Protein AF-A0AAV2HRZ1-F1 (afdb_monomer)

Sequence (372 aa):
FLDRRLPNNYCRATADSDQAWCYTTSSKYRWQICSLGSCECPRGRFGIYCNKDCHCKETDEHCNEATGKCTTGCAKGWSGKDCQAVIPCEPNFYGWECEKKCQCENSSHCQRFLGPTSKCVCKKGISDQYPCGLWNNSAILYLGNNRVSPGQASVFTCTVQSTPPPKDNEIQLLGPQGKNITSISSRILVSSASTRTKLFYVNSVHENEQYTCFAMTAASTESLTAVADVFSFPEFPNEIFISNVNNEHITISWKTKKLHDQNQKFQVMMYNVTRNSTNTDASDGFVLGEVENPDTETFTYKINGLTNMNDHFFTLVTSNDNGKVECKNTRTAFVTADVKIIVLSLQNIVIITICPTLLVLIILGFIIYRKL

InterPro domains:
  IPR000001 Kringle 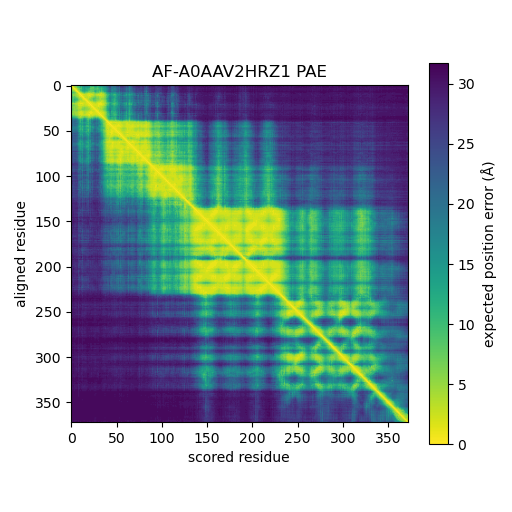[PS50070] (1-39)
  IPR003961 Fibronectin type III [cd00063] (234-324)
  IPR013783 Immunoglobulin-like fold [G3DSA:2.60.40.10] (233-336)
  IPR013806 Kringle-like fold [SSF57440] (5-39)
  IPR036116 Fibronectin type III superfamily [SSF49265] (233-340)
  IPR036179 Immunoglobulin-like domain superfamily [SSF48726] (140-236)

Organism: Lymnaea stagnalis (NCBI:txid6523)

Foldseek 3Di:
DVCQPPPDFDWDDDPPDQFTKTAYVDPVDRIDGDPDDDPQAQAQFAGDVRPHGAFQCDRRDRADRSQSADPRAGHQQFDDRNRPHGDDADQQFADRNSPDGQQAPGSVQQDRYPGGHLPGQGDPQWASPPPTHHKDDKDWPDWAWDEEAAFAKIKIKIKIFIVVAADPVQKDKDWDPPWDKDWDDKDQDPVHNRMIMTIIITHGAHFQIKMKIWGRGPRDIDIDIDTYRYDDDDDAQPDKDWDDDDQWKIKIKGFDDQPPDPPDPDDFAWKFKAKAKPDPDPPRGDRQDIDGDDRDRMDMDMDGGHHLPIKMKIWIFTDDPVGDTDPVHIDIFIAHSPPDGDPDPCVDDPPPDDPDDDDDDPPPPVVVVVPD

Radius of gyration: 44.24 Å; Cα contacts (8 Å, |Δi|>4): 740; chains: 1; bounding box: 92×55×128 Å

Mean predicted aligned error: 19.33 Å

Nearest PDB structures (foldseek):
  8bxr-assembly1_A  TM=5.604E-01  e=7.987E-07  Homo sapiens
  2e9w-assembly1_A  TM=3.970E-01  e=7.785E-04  Homo sapiens
  8afp-assembly1_A  TM=3.593E-01  e=2.325E-04  Homo sapiens
  6y0k-assembly1_AAA-2  TM=6.461E-01  e=1.340E-01  Thermus thermophilus HB8
  1uen-assembly1_A  TM=5.514E-01  e=8.353E-02  Homo sapiens

Secondary structure (DSSP, 8-state):
-TTTT-SS---B--TT-SS-EEE-SSSS-SEEE--PPP-PPPTTEESGGG-EE--BSSTT----TTT---SS-BPTTEESTTS-EE-PPPTTEESGGG-EE--BSSGGGEETTTEE-TT-PBPTTB-SSSSP-B-EEEEEEEEEE--B-TTS-EEEEEEEEEESPPPSTTEEEE-STT--EEEEEEEE-TT-TTEEEEEEEES---TT-EEEEEEE-SS-EEEEEEE--BPPPPPPPS-EEEES--SSEEEEEEE------TT------EEEEEEEESS--TTTT-EEEEEE--S-SEEEEEEE---TTS-EEEEEEEE-TT----GGG-EEEEE-SSS-------TT------TTS----THHHHHHTT--

pLDDT: mean 71.38, std 19.94, range [23.16, 98.0]

Solvent-accessible surface area (backbone atoms only — not comparable to full-atom values): 22073 Å² total; per-residue (Å²): 114,97,63,53,78,49,95,76,73,60,69,42,80,50,100,92,46,99,60,40,28,27,66,37,84,53,94,87,39,76,56,46,76,51,91,69,78,79,76,80,51,61,69,29,24,10,42,83,90,42,75,39,77,37,40,32,51,52,74,79,42,77,33,37,51,81,69,26,29,41,88,82,38,43,18,92,58,33,30,70,93,26,17,79,38,73,54,79,51,63,86,25,20,10,42,79,86,38,76,41,73,40,50,41,66,52,38,90,30,26,38,46,75,79,27,60,42,97,80,34,51,38,32,91,79,35,20,77,58,84,75,58,38,72,52,35,63,48,42,78,78,44,68,52,45,56,73,33,55,64,61,37,55,35,46,35,42,40,31,36,34,18,28,60,47,55,56,72,90,29,53,46,77,47,63,59,91,91,65,58,73,44,80,75,51,72,46,67,41,86,94,41,76,32,28,27,41,38,34,32,41,32,65,54,43,45,73,84,39,52,35,36,42,35,37,55,42,94,62,30,74,42,74,52,76,36,67,50,47,40,56,78,79,83,85,73,50,94,56,78,45,78,45,75,75,59,72,44,32,38,30,42,33,38,48,49,80,79,90,81,53,103,79,62,96,73,62,75,51,35,39,37,39,30,43,37,52,80,61,88,60,94,71,46,75,43,69,77,48,77,48,73,68,82,88,67,55,62,50,76,49,79,47,70,80,48,57,70,85,44,42,41,37,39,34,47,39,61,27,41,98,78,74,67,67,64,83,91,58,56,54,69,49,57,45,50,55,69,93,60,76,63,86,71,82,73,86,83,67,88,77,82,77,69,82,90,70,84,85,90,75,79,67,65,67,63,58,57,69,75,74,112

Structure (mmCIF, N/CA/C/O backbone):
data_AF-A0AAV2HRZ1-F1
#
_entry.id   AF-A0AAV2HRZ1-F1
#
loop_
_atom_site.group_PDB
_atom_site.id
_atom_site.type_symbol
_atom_site.label_atom_id
_atom_site.label_alt_id
_atom_site.label_comp_id
_atom_site.label_asym_id
_atom_site.label_entity_id
_atom_site.label_seq_id
_atom_site.pdbx_PDB_ins_code
_atom_site.Cartn_x
_atom_site.Cartn_y
_atom_site.Cartn_z
_atom_site.occupancy
_atom_site.B_iso_or_equiv
_atom_site.auth_seq_id
_atom_site.auth_comp_id
_atom_site.auth_asym_id
_atom_site.auth_atom_id
_atom_site.pdbx_PDB_model_num
ATOM 1 N N . PHE A 1 1 ? 22.091 24.327 -71.248 1.00 55.72 1 PHE A N 1
ATOM 2 C CA . PHE A 1 1 ? 21.323 24.132 -69.998 1.00 55.72 1 PHE A CA 1
ATOM 3 C C . PHE A 1 1 ? 20.440 25.343 -69.824 1.00 55.72 1 PHE A C 1
ATOM 5 O O . PHE A 1 1 ? 20.965 26.441 -69.986 1.00 55.72 1 PHE A O 1
ATOM 12 N N . LEU A 1 2 ? 19.136 25.138 -69.617 1.00 50.97 2 LEU A N 1
ATOM 13 C CA . LEU A 1 2 ? 18.125 26.203 -69.685 1.00 50.97 2 LEU A CA 1
ATOM 14 C C . LEU A 1 2 ? 18.446 27.405 -68.778 1.00 50.97 2 LEU A C 1
ATOM 16 O O . LEU A 1 2 ? 18.182 28.536 -69.163 1.00 50.97 2 LEU A O 1
ATOM 20 N N . ASP A 1 3 ? 19.172 27.179 -67.683 1.00 55.91 3 ASP A N 1
ATOM 21 C CA . ASP A 1 3 ? 19.443 28.207 -66.674 1.00 55.91 3 ASP A CA 1
ATOM 22 C C . ASP A 1 3 ? 20.809 28.912 -66.809 1.00 55.91 3 ASP A C 1
ATOM 24 O O . ASP A 1 3 ? 21.099 29.825 -66.042 1.00 55.91 3 ASP A O 1
ATOM 28 N N . ARG A 1 4 ? 21.668 28.549 -67.782 1.00 58.44 4 ARG A N 1
ATOM 29 C CA . ARG A 1 4 ? 23.032 29.132 -67.929 1.00 58.44 4 ARG A CA 1
ATOM 30 C C . ARG A 1 4 ? 23.031 30.655 -68.161 1.00 58.44 4 ARG A C 1
ATOM 32 O O . ARG A 1 4 ? 24.074 31.289 -68.033 1.00 58.44 4 ARG A O 1
ATOM 39 N N . ARG A 1 5 ? 21.894 31.232 -68.558 1.00 57.16 5 ARG A N 1
ATOM 40 C CA . ARG A 1 5 ? 21.743 32.655 -68.908 1.00 57.16 5 ARG A CA 1
ATOM 41 C C . ARG A 1 5 ? 20.955 33.467 -67.873 1.00 57.16 5 ARG A C 1
ATOM 43 O O . ARG A 1 5 ? 20.625 34.613 -68.156 1.00 57.16 5 ARG A O 1
ATOM 50 N N . LEU A 1 6 ? 20.630 32.900 -66.707 1.00 60.91 6 LEU A N 1
ATOM 51 C CA . LEU A 1 6 ? 19.952 33.658 -65.655 1.00 60.91 6 LEU A CA 1
ATOM 52 C C . LEU A 1 6 ? 20.928 34.681 -65.041 1.00 60.91 6 LEU A C 1
ATOM 54 O O . LEU A 1 6 ? 22.047 34.299 -64.695 1.00 60.91 6 LEU A O 1
ATOM 58 N N . PRO A 1 7 ? 20.531 35.962 -64.895 1.00 56.34 7 PRO A N 1
ATOM 59 C CA . PRO A 1 7 ? 21.427 37.040 -64.464 1.00 56.34 7 PRO A CA 1
ATOM 60 C C . PRO A 1 7 ? 22.002 36.830 -63.057 1.00 56.34 7 PRO A C 1
ATOM 62 O O . PRO A 1 7 ? 23.083 37.326 -62.767 1.00 56.34 7 PRO A O 1
ATOM 65 N N . ASN A 1 8 ? 21.334 36.028 -62.222 1.00 61.53 8 ASN A N 1
ATOM 66 C CA . ASN A 1 8 ? 21.784 35.694 -60.877 1.00 61.53 8 ASN A CA 1
ATOM 67 C C . ASN A 1 8 ? 21.894 34.169 -60.703 1.00 61.53 8 ASN A C 1
ATOM 69 O O . ASN A 1 8 ? 21.033 33.524 -60.107 1.00 61.53 8 ASN A O 1
ATOM 73 N N . ASN A 1 9 ? 22.929 33.565 -61.286 1.00 65.62 9 ASN A N 1
ATOM 74 C CA . ASN A 1 9 ? 23.214 32.134 -61.165 1.00 65.62 9 ASN A CA 1
ATOM 75 C C . ASN A 1 9 ? 23.697 31.783 -59.742 1.00 65.62 9 ASN A C 1
ATOM 77 O O . ASN A 1 9 ? 24.893 31.658 -59.485 1.00 65.62 9 ASN A O 1
ATOM 81 N N . TYR A 1 10 ? 22.746 31.671 -58.815 1.00 76.12 10 TYR A N 1
ATOM 82 C CA . TYR A 1 10 ? 22.994 31.330 -57.418 1.00 76.12 10 TYR A CA 1
ATOM 83 C C . TYR A 1 10 ? 23.381 29.859 -57.238 1.00 76.12 10 TYR A C 1
ATOM 85 O O . TYR A 1 10 ? 22.999 28.981 -58.019 1.00 76.12 10 TYR A O 1
ATOM 93 N N . CYS A 1 11 ? 24.118 29.601 -56.162 1.00 81.81 11 CYS A N 1
ATOM 94 C CA . CYS A 1 11 ? 24.459 28.258 -55.723 1.00 81.81 11 CYS A CA 1
ATOM 95 C C . CYS A 1 11 ? 23.210 27.509 -55.258 1.00 81.81 11 CYS A C 1
ATOM 97 O O . CYS A 1 11 ? 22.339 28.070 -54.593 1.00 81.81 11 CYS A O 1
ATOM 99 N N . ARG A 1 12 ? 23.128 26.234 -55.620 1.00 80.38 12 ARG A N 1
ATOM 100 C CA . ARG A 1 12 ? 22.008 25.341 -55.335 1.00 80.38 12 ARG A CA 1
ATOM 101 C C . ARG A 1 12 ? 22.456 24.313 -54.307 1.00 80.38 12 ARG A C 1
ATOM 103 O O . ARG A 1 12 ? 23.520 23.723 -54.471 1.00 80.38 12 ARG A O 1
ATOM 110 N N . ALA A 1 13 ? 21.634 24.103 -53.284 1.00 76.69 13 ALA A N 1
ATOM 111 C CA . ALA A 1 13 ? 21.764 23.005 -52.333 1.00 76.69 13 ALA A CA 1
ATOM 112 C C . ALA A 1 13 ? 20.638 22.007 -52.619 1.00 76.69 13 ALA A C 1
ATOM 114 O O . ALA A 1 13 ? 19.460 22.349 -52.505 1.00 76.69 13 ALA A O 1
ATOM 115 N N . THR A 1 14 ? 20.990 20.806 -53.060 1.00 74.50 14 THR A N 1
ATOM 116 C CA . THR A 1 14 ? 20.036 19.734 -53.358 1.00 74.50 14 THR A CA 1
ATOM 117 C C . THR A 1 14 ? 20.278 18.575 -52.395 1.00 74.50 14 THR A C 1
ATOM 119 O O . THR A 1 14 ? 21.397 18.383 -51.930 1.00 74.50 14 THR A O 1
ATOM 122 N N . ALA A 1 15 ? 19.232 17.818 -52.047 1.00 64.94 15 ALA A N 1
ATOM 123 C CA . ALA A 1 15 ? 19.319 16.759 -51.030 1.00 64.94 15 ALA A CA 1
ATOM 124 C C . ALA A 1 15 ? 20.265 15.599 -51.413 1.00 64.94 15 ALA A C 1
ATOM 126 O O . ALA A 1 15 ? 20.646 14.802 -50.564 1.00 64.94 15 ALA A O 1
ATOM 127 N N . ASP A 1 16 ? 20.618 15.505 -52.691 1.00 67.31 16 ASP A N 1
ATOM 128 C CA . ASP A 1 16 ? 21.487 14.509 -53.313 1.00 67.31 16 ASP A CA 1
ATOM 129 C C . ASP A 1 16 ? 22.940 14.989 -53.500 1.00 67.31 16 ASP A C 1
ATOM 131 O O . ASP A 1 16 ? 23.743 14.276 -54.102 1.00 67.31 16 ASP A O 1
ATOM 135 N N . SER A 1 17 ? 23.297 16.184 -53.012 1.00 69.19 17 SER A N 1
ATOM 136 C CA . SER A 1 17 ? 24.645 16.742 -53.150 1.00 69.19 17 SER A CA 1
ATOM 137 C C . SER A 1 17 ? 25.174 17.312 -51.835 1.00 69.19 17 SER A C 1
ATOM 139 O O . SER A 1 17 ? 24.565 18.194 -51.235 1.00 69.19 17 SER A O 1
ATOM 141 N N . ASP A 1 18 ? 26.361 16.854 -51.429 1.00 68.56 18 ASP A N 1
ATOM 142 C CA . ASP A 1 18 ? 27.024 17.296 -50.195 1.00 68.56 18 ASP A CA 1
ATOM 143 C C . ASP A 1 18 ? 27.628 18.714 -50.287 1.00 68.56 18 ASP A C 1
ATOM 145 O O . ASP A 1 18 ? 28.100 19.252 -49.285 1.00 68.56 18 ASP A O 1
ATOM 149 N N . GLN A 1 19 ? 27.659 19.330 -51.479 1.00 70.50 19 GLN A N 1
ATOM 150 C CA . GLN A 1 19 ? 28.248 20.655 -51.706 1.00 70.50 19 GLN A CA 1
ATOM 151 C C . GLN A 1 19 ? 27.373 21.512 -52.622 1.00 70.50 19 GLN A C 1
ATOM 153 O O . GLN A 1 19 ? 26.810 21.035 -53.607 1.00 70.50 19 GLN A O 1
ATOM 158 N N . ALA A 1 20 ? 27.288 22.810 -52.323 1.00 82.31 20 ALA A N 1
ATOM 159 C CA . ALA A 1 20 ? 26.516 23.730 -53.143 1.00 82.31 20 ALA A CA 1
ATOM 160 C C . ALA A 1 20 ? 27.172 23.920 -54.518 1.00 82.31 20 ALA A C 1
ATOM 162 O O . ALA A 1 20 ? 28.384 24.114 -54.621 1.00 82.31 20 ALA A O 1
ATOM 163 N N . TRP A 1 21 ? 26.377 23.908 -55.583 1.00 85.31 21 TRP A N 1
ATOM 164 C CA . TRP A 1 21 ? 26.878 23.967 -56.959 1.00 85.31 21 TRP A CA 1
ATOM 165 C C . TRP A 1 21 ? 26.104 24.978 -57.803 1.00 85.31 21 TRP A C 1
ATOM 167 O O . TRP A 1 21 ? 24.969 25.336 -57.492 1.00 85.31 21 TRP A O 1
ATOM 177 N N . CYS A 1 22 ? 26.696 25.447 -58.898 1.00 86.00 22 CYS A N 1
ATOM 178 C CA . CYS A 1 22 ? 26.031 26.323 -59.860 1.00 86.00 22 CYS A CA 1
ATOM 179 C C . CYS A 1 22 ? 26.320 25.892 -61.304 1.00 86.00 22 CYS A C 1
ATOM 181 O O . CYS A 1 22 ? 27.290 25.185 -61.595 1.00 86.00 22 CYS A O 1
ATOM 183 N N . TYR A 1 23 ? 25.457 26.294 -62.239 1.00 84.00 23 TYR A N 1
ATOM 184 C CA . TYR A 1 23 ? 25.718 26.080 -63.664 1.00 84.00 23 TYR A CA 1
ATOM 185 C C . TYR A 1 23 ? 26.810 27.039 -64.132 1.00 84.00 23 TYR A C 1
ATOM 187 O O . TYR A 1 23 ? 26.840 28.182 -63.700 1.00 84.00 23 TYR A O 1
ATOM 195 N N . THR A 1 24 ? 27.705 26.626 -65.026 1.00 73.06 24 THR A N 1
ATOM 196 C CA . THR A 1 24 ? 28.776 27.535 -65.474 1.00 73.06 24 THR A CA 1
ATOM 197 C C . THR A 1 24 ? 28.440 28.190 -66.805 1.00 73.06 24 THR A C 1
ATOM 199 O O . THR A 1 24 ? 27.716 27.637 -67.638 1.00 73.06 24 THR A O 1
ATOM 202 N N . THR A 1 25 ? 29.017 29.366 -67.040 1.00 74.19 25 THR A N 1
ATOM 203 C CA . THR A 1 25 ? 29.024 30.009 -68.356 1.00 74.19 25 THR A CA 1
ATOM 204 C C . THR A 1 25 ? 30.148 29.491 -69.255 1.00 74.19 25 THR A C 1
ATOM 206 O O . THR A 1 25 ? 30.247 29.939 -70.396 1.00 74.19 25 THR A O 1
ATOM 209 N N . SER A 1 26 ? 30.967 28.535 -68.805 1.00 75.69 26 SER A N 1
ATOM 210 C CA . SER A 1 26 ? 31.985 27.874 -69.622 1.00 75.69 26 SER A CA 1
ATOM 211 C C . SER A 1 26 ? 31.346 26.825 -70.534 1.00 75.69 26 SER A C 1
ATOM 213 O O . SER A 1 26 ? 30.400 26.134 -70.164 1.00 75.69 26 SER A O 1
ATOM 215 N N . SER A 1 27 ? 31.856 26.680 -71.757 1.00 78.00 27 SER A N 1
ATOM 216 C CA . SER A 1 27 ? 31.480 25.567 -72.641 1.00 78.00 27 SER A CA 1
ATOM 217 C C . SER A 1 27 ? 32.095 24.233 -72.210 1.00 78.00 27 SER A C 1
ATOM 219 O O . SER A 1 27 ? 31.635 23.193 -72.670 1.00 78.00 27 SER A O 1
ATOM 221 N N . LYS A 1 28 ? 33.107 24.255 -71.329 1.00 79.75 28 LYS A N 1
ATOM 222 C CA . LYS A 1 28 ? 33.838 23.059 -70.883 1.00 79.75 28 LYS A CA 1
ATOM 223 C C . LYS A 1 28 ? 33.179 22.344 -69.707 1.00 79.75 28 LYS A C 1
ATOM 225 O O . LYS A 1 28 ? 33.258 21.126 -69.619 1.00 79.75 28 LYS A O 1
ATOM 230 N N . TYR A 1 29 ? 32.529 23.085 -68.812 1.00 79.62 29 TYR A N 1
ATOM 231 C CA . TYR A 1 29 ? 31.967 22.539 -67.578 1.00 79.62 29 TYR A CA 1
ATOM 232 C C . TYR A 1 29 ? 30.468 22.811 -67.527 1.00 79.62 29 TYR A C 1
ATOM 234 O O . TYR A 1 29 ? 30.035 23.960 -67.583 1.00 79.62 29 TYR A O 1
ATOM 242 N N . ARG A 1 30 ? 29.650 21.759 -67.412 1.00 79.88 30 ARG A N 1
ATOM 243 C CA . ARG A 1 30 ? 28.196 21.922 -67.265 1.00 79.88 30 ARG A CA 1
ATOM 244 C C . ARG A 1 30 ? 27.859 22.653 -65.964 1.00 79.88 30 ARG A C 1
ATOM 246 O O . ARG A 1 30 ? 27.042 23.567 -65.981 1.00 79.88 30 ARG A O 1
ATOM 253 N N . TRP A 1 31 ? 28.493 22.262 -64.871 1.00 85.56 31 TRP A N 1
ATOM 254 C CA . TRP A 1 31 ? 28.317 22.813 -63.532 1.00 85.56 31 TRP A CA 1
ATOM 255 C C . TRP A 1 31 ? 29.671 22.821 -62.815 1.00 85.56 31 TRP A C 1
ATOM 257 O O . TRP A 1 31 ? 30.593 22.117 -63.232 1.00 85.56 31 TRP A O 1
ATOM 267 N N . GLN A 1 32 ? 29.789 23.640 -61.776 1.00 85.25 32 GLN A N 1
ATOM 268 C CA . GLN A 1 32 ? 30.934 23.685 -60.868 1.00 85.25 32 GLN A CA 1
ATOM 269 C C . GLN A 1 32 ? 30.442 23.853 -59.431 1.00 85.25 32 GLN A C 1
ATOM 271 O O . GLN A 1 32 ? 29.324 24.310 -59.194 1.00 85.25 32 GLN A O 1
ATOM 276 N N . ILE A 1 33 ? 31.287 23.465 -58.482 1.00 84.81 33 ILE A N 1
ATOM 277 C CA . ILE A 1 33 ? 31.039 23.660 -57.056 1.00 84.81 33 ILE A CA 1
ATOM 278 C C . I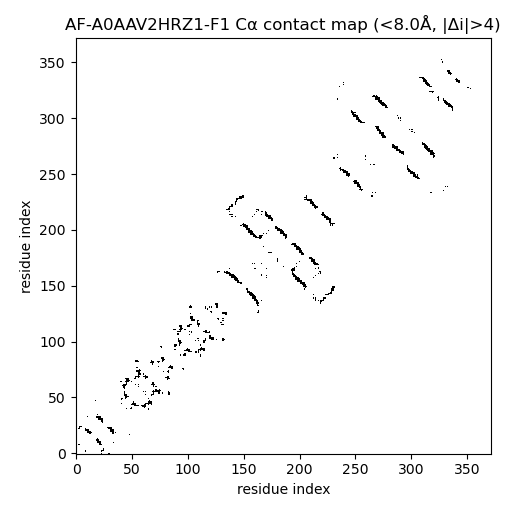LE A 1 33 ? 31.251 25.135 -56.723 1.00 84.81 33 ILE A C 1
ATOM 280 O O . ILE A 1 33 ? 32.190 25.767 -57.209 1.00 84.81 33 ILE A O 1
ATOM 284 N N . CYS A 1 34 ? 30.363 25.679 -55.903 1.00 80.44 34 CYS A N 1
ATOM 285 C CA . CYS A 1 34 ? 30.504 27.017 -55.374 1.00 80.44 34 CYS A CA 1
ATOM 286 C C . CYS A 1 34 ? 31.473 27.042 -54.195 1.00 80.44 34 CYS A C 1
ATOM 288 O O . CYS A 1 34 ? 31.302 26.298 -53.232 1.00 80.44 34 CYS A O 1
ATOM 290 N N . SER A 1 35 ? 32.410 27.987 -54.214 1.00 73.25 35 SER A N 1
ATOM 291 C CA . SER A 1 35 ? 33.225 28.332 -53.047 1.00 73.25 35 SER A CA 1
ATOM 292 C C . SER A 1 35 ? 32.417 29.197 -52.077 1.00 73.25 35 SER A C 1
ATOM 294 O O . SER A 1 35 ? 32.651 30.399 -51.960 1.00 73.25 35 SER A O 1
ATOM 296 N N . LEU A 1 36 ? 31.412 28.604 -51.430 1.00 68.81 36 LEU A N 1
ATOM 297 C CA . LEU A 1 36 ? 30.745 29.244 -50.301 1.00 68.81 36 LEU A CA 1
ATOM 298 C C . LEU A 1 36 ? 31.710 29.241 -49.112 1.00 68.81 36 LEU A C 1
ATOM 300 O O . LEU A 1 36 ? 32.309 28.212 -48.803 1.00 68.81 36 LEU A O 1
ATOM 304 N N . GLY A 1 37 ? 31.874 30.395 -48.461 1.00 60.44 37 GLY A N 1
ATOM 305 C CA . GLY A 1 37 ? 32.524 30.438 -47.155 1.00 60.44 37 GLY A CA 1
ATOM 306 C C . GLY A 1 37 ? 31.724 29.580 -46.180 1.00 60.44 37 GLY A C 1
ATOM 307 O O . GLY A 1 37 ? 30.491 29.613 -46.212 1.00 60.44 37 GLY A O 1
ATOM 308 N N . SER A 1 38 ? 32.411 28.786 -45.362 1.00 62.59 38 SER A N 1
ATOM 309 C CA . SER A 1 38 ? 31.736 28.003 -44.336 1.00 62.59 38 SER A CA 1
ATOM 310 C C . SER A 1 38 ? 31.015 28.945 -43.374 1.00 62.59 38 SER A C 1
ATOM 312 O O . SER A 1 38 ? 31.608 29.907 -42.883 1.00 62.59 38 SER A O 1
ATOM 314 N N . CYS A 1 39 ? 29.729 28.704 -43.127 1.00 63.47 39 CYS A N 1
ATOM 315 C CA . CYS A 1 39 ? 29.121 29.221 -41.913 1.00 63.47 39 CYS A CA 1
ATOM 316 C C . CYS A 1 39 ? 29.671 28.349 -40.791 1.00 63.47 39 CYS A C 1
ATOM 318 O O . CYS A 1 39 ? 29.279 27.186 -40.709 1.00 63.47 39 CYS A O 1
ATOM 320 N N . GLU A 1 40 ? 30.583 28.897 -39.983 1.00 71.12 40 GLU A N 1
ATOM 321 C CA . GLU A 1 40 ? 31.148 28.169 -38.849 1.00 71.12 40 GLU A CA 1
ATOM 322 C C . GLU A 1 40 ? 30.016 27.553 -38.030 1.00 71.12 40 GLU A C 1
ATOM 324 O O . GLU A 1 40 ? 29.113 28.253 -37.553 1.00 71.12 40 GLU A O 1
ATOM 329 N N . CYS A 1 41 ? 30.033 26.226 -37.910 1.00 78.50 41 CYS A N 1
ATOM 330 C CA . CYS A 1 41 ? 29.047 25.565 -37.080 1.00 78.50 41 CYS A CA 1
ATOM 331 C C . CYS A 1 41 ? 29.301 25.906 -35.611 1.00 78.50 41 CYS A C 1
ATOM 333 O O . CYS A 1 41 ? 30.456 25.970 -35.172 1.00 78.50 41 CYS A O 1
ATOM 335 N N . PRO A 1 42 ? 28.235 26.099 -34.812 1.00 83.38 42 PRO A N 1
ATOM 336 C CA . PRO A 1 42 ? 28.403 26.232 -33.375 1.00 83.38 42 PRO A CA 1
ATOM 337 C C . PRO A 1 42 ? 29.135 25.001 -32.820 1.00 83.38 42 PRO A C 1
ATOM 339 O O . PRO A 1 42 ? 29.047 23.903 -33.379 1.00 83.38 42 PRO A O 1
ATOM 342 N N . ARG A 1 43 ? 29.866 25.191 -31.713 1.00 84.88 43 ARG A N 1
ATOM 343 C CA . ARG A 1 43 ? 30.590 24.107 -31.026 1.00 84.88 43 ARG A CA 1
ATOM 344 C C . ARG A 1 43 ? 29.682 22.898 -30.818 1.00 84.88 43 ARG A C 1
ATOM 346 O O . ARG A 1 43 ? 28.512 23.051 -30.469 1.00 84.88 43 ARG A O 1
ATOM 353 N N . GLY A 1 44 ? 30.231 21.710 -31.059 1.00 85.44 44 GLY A N 1
ATOM 354 C CA . GLY A 1 44 ? 29.487 20.460 -30.950 1.00 85.44 44 GLY A CA 1
ATOM 355 C C . GLY A 1 44 ? 28.561 20.140 -32.128 1.00 85.44 44 GLY A C 1
ATOM 356 O O . GLY A 1 44 ? 27.800 19.185 -32.013 1.00 85.44 44 GLY A O 1
ATOM 357 N N . ARG A 1 45 ? 28.606 20.870 -33.255 1.00 87.62 45 ARG A N 1
ATOM 358 C CA . ARG A 1 45 ? 27.804 20.553 -34.452 1.00 87.62 45 ARG A CA 1
ATOM 359 C C . ARG A 1 45 ? 28.584 20.572 -35.760 1.00 87.62 45 ARG A C 1
ATOM 361 O O . ARG A 1 45 ? 29.580 21.273 -35.894 1.00 87.62 45 ARG A O 1
ATOM 368 N N . PHE A 1 46 ? 28.085 19.816 -36.736 1.00 88.50 46 PHE A N 1
ATOM 369 C CA . PHE A 1 46 ? 28.645 19.704 -38.083 1.00 88.50 46 PHE A CA 1
ATOM 370 C C . PHE A 1 46 ? 27.568 19.384 -39.134 1.00 88.50 46 PHE A C 1
ATOM 372 O O . PHE A 1 46 ? 26.392 19.182 -38.818 1.00 88.50 46 PHE A O 1
ATOM 379 N N . GLY A 1 47 ? 27.978 19.307 -40.398 1.00 82.81 47 GLY A N 1
ATOM 380 C CA . GLY A 1 47 ? 27.132 18.973 -41.537 1.00 82.81 47 GLY A CA 1
ATOM 381 C C . GLY A 1 47 ? 26.449 20.188 -42.159 1.00 82.81 47 GLY A C 1
ATOM 382 O O . GLY A 1 47 ? 26.557 21.319 -41.685 1.00 82.81 47 GLY A O 1
ATOM 383 N N . ILE A 1 48 ? 25.721 19.948 -43.249 1.00 78.19 48 ILE A N 1
ATOM 384 C CA . ILE A 1 48 ? 24.980 20.999 -43.952 1.00 78.19 48 ILE A CA 1
ATOM 385 C C . ILE A 1 48 ? 23.955 21.603 -42.982 1.00 78.19 48 ILE A C 1
ATOM 387 O O . ILE A 1 48 ? 23.150 20.883 -42.395 1.00 78.19 48 ILE A O 1
ATOM 391 N N . TYR A 1 49 ? 24.001 22.925 -42.805 1.00 76.81 49 TYR A N 1
ATOM 392 C CA . TYR A 1 49 ? 23.190 23.665 -41.826 1.00 76.81 49 TYR A CA 1
ATOM 393 C C . TYR A 1 49 ? 23.451 23.309 -40.353 1.00 76.81 49 TYR A C 1
ATOM 395 O O . TYR A 1 49 ? 22.619 23.629 -39.504 1.00 76.81 49 TYR A O 1
ATOM 403 N N . CYS A 1 50 ? 24.576 22.664 -40.028 1.00 82.62 50 CYS A N 1
ATOM 404 C CA . CYS A 1 50 ? 24.933 22.294 -38.656 1.00 82.62 50 CYS A CA 1
ATOM 405 C C . CYS A 1 50 ? 23.840 21.454 -37.979 1.00 82.62 50 CYS A C 1
ATOM 407 O O . CYS A 1 50 ? 23.446 21.713 -36.842 1.00 82.62 50 CYS A O 1
ATOM 409 N N . ASN A 1 51 ? 23.287 20.491 -38.719 1.00 86.06 51 ASN A N 1
ATOM 410 C CA . ASN A 1 51 ? 22.161 19.667 -38.286 1.00 86.06 51 ASN A CA 1
ATOM 411 C C . ASN A 1 51 ? 22.576 18.323 -37.669 1.00 86.06 51 ASN A C 1
ATOM 413 O O . ASN A 1 51 ? 21.703 17.542 -37.292 1.00 86.06 51 ASN A O 1
ATOM 417 N N . LYS A 1 52 ? 23.879 18.042 -37.582 1.00 87.69 52 LYS A N 1
ATOM 418 C CA . LYS A 1 52 ? 24.423 16.853 -36.925 1.00 87.69 52 LYS A CA 1
ATOM 419 C C . LYS A 1 52 ? 25.211 17.258 -35.688 1.00 87.69 52 LYS A C 1
ATOM 421 O O . LYS A 1 52 ? 25.896 18.279 -35.696 1.00 87.69 52 LYS A O 1
ATOM 426 N N . ASP A 1 53 ? 25.131 16.436 -34.650 1.00 89.81 53 ASP A N 1
ATOM 427 C CA . ASP A 1 53 ? 25.856 16.646 -33.400 1.00 89.81 53 ASP A CA 1
ATOM 428 C C . ASP A 1 53 ? 27.216 15.940 -33.439 1.00 89.81 53 ASP A C 1
ATOM 430 O O . ASP A 1 53 ? 27.345 14.820 -33.931 1.00 89.81 53 ASP A O 1
ATOM 434 N N . CYS A 1 54 ? 28.243 16.598 -32.916 1.00 90.38 54 CYS A N 1
ATOM 435 C CA . CYS A 1 54 ? 29.575 16.036 -32.769 1.00 90.38 54 CYS A CA 1
ATOM 436 C C . CYS A 1 54 ? 29.736 15.347 -31.423 1.00 90.38 54 CYS A C 1
ATOM 438 O O . CYS A 1 54 ? 29.429 15.908 -30.376 1.00 90.38 54 CYS A O 1
ATOM 440 N N . HIS A 1 55 ? 30.304 14.146 -31.455 1.00 90.88 55 HIS A N 1
ATOM 441 C CA . HIS A 1 55 ? 30.514 13.325 -30.270 1.00 90.88 55 HIS A CA 1
ATOM 442 C C . HIS A 1 55 ? 32.006 13.256 -29.932 1.00 90.88 55 HIS A C 1
ATOM 444 O O . HIS A 1 55 ? 32.615 12.184 -29.923 1.00 90.88 55 HIS A O 1
ATOM 450 N N . CYS A 1 56 ? 32.609 14.422 -29.704 1.00 91.88 56 CYS A N 1
ATOM 451 C CA . CYS A 1 56 ? 34.018 14.554 -29.339 1.00 91.88 56 CYS A CA 1
ATOM 452 C C . CYS A 1 56 ? 34.236 14.336 -27.846 1.00 91.88 56 CYS A C 1
ATOM 454 O O . CYS A 1 56 ? 33.336 14.558 -27.038 1.00 91.88 56 CYS A O 1
ATOM 456 N N . LYS A 1 57 ? 35.438 13.883 -27.479 1.00 90.25 57 LYS A N 1
ATOM 457 C CA . LYS A 1 57 ? 35.799 13.635 -26.079 1.00 90.25 57 LYS A CA 1
ATOM 458 C C . LYS A 1 57 ? 35.636 14.891 -25.223 1.00 90.25 57 LYS A C 1
ATOM 460 O O . LYS A 1 57 ? 35.061 14.806 -24.142 1.00 90.25 57 LYS A O 1
ATOM 465 N N . GLU A 1 58 ? 36.106 16.024 -25.731 1.00 86.44 58 GLU A N 1
ATOM 466 C CA . GLU A 1 58 ? 35.880 17.333 -25.128 1.00 86.44 58 GLU A CA 1
ATOM 467 C C . GLU A 1 58 ? 34.601 17.955 -25.704 1.00 86.44 58 GLU A C 1
ATOM 469 O O . GLU A 1 58 ? 34.454 18.092 -26.920 1.00 86.44 58 GLU A O 1
ATOM 474 N N . THR A 1 59 ? 33.667 18.337 -24.833 1.00 74.12 59 THR A N 1
ATOM 475 C CA . THR A 1 59 ? 32.333 18.829 -25.227 1.00 74.12 59 THR A CA 1
ATOM 476 C C . THR A 1 59 ? 32.361 20.187 -25.929 1.00 74.12 59 THR A C 1
ATOM 478 O O . THR A 1 59 ? 31.461 20.482 -26.710 1.00 74.12 59 THR A O 1
ATOM 481 N N . ASP A 1 60 ? 33.409 20.982 -25.699 1.00 74.81 60 ASP A N 1
ATOM 482 C CA . ASP A 1 60 ? 33.584 22.319 -26.283 1.00 74.81 60 ASP A CA 1
ATOM 483 C C . ASP A 1 60 ? 34.499 22.326 -27.526 1.00 74.81 60 ASP A C 1
ATOM 485 O O . ASP A 1 60 ? 34.919 23.386 -28.004 1.00 74.81 60 ASP A O 1
ATOM 489 N N . GLU A 1 61 ? 34.833 21.153 -28.073 1.00 82.31 61 GLU A N 1
ATOM 490 C CA . GLU A 1 61 ? 35.658 21.044 -29.276 1.00 82.31 61 GLU A CA 1
ATOM 491 C C . GLU A 1 61 ? 34.888 21.448 -30.551 1.00 82.31 61 GLU A C 1
ATOM 493 O O . GLU A 1 61 ? 33.740 21.051 -30.777 1.00 82.31 61 GLU A O 1
ATOM 498 N N . HIS A 1 62 ? 35.553 22.191 -31.443 1.00 85.69 62 HIS A N 1
ATOM 499 C CA . HIS A 1 62 ? 35.112 22.331 -32.832 1.00 85.69 62 HIS A CA 1
ATOM 500 C C . HIS A 1 62 ? 35.575 21.122 -33.652 1.00 85.69 62 HIS A C 1
ATOM 502 O O . HIS A 1 62 ? 36.724 21.035 -34.083 1.00 85.69 62 HIS A O 1
ATOM 508 N N . CYS A 1 63 ? 34.660 20.180 -33.860 1.00 89.06 63 CYS A N 1
ATOM 509 C CA . CYS A 1 63 ? 34.830 19.082 -34.804 1.00 89.06 63 CYS A CA 1
ATOM 510 C C . CYS A 1 63 ? 34.890 19.579 -36.256 1.00 89.06 63 CYS A C 1
ATOM 512 O O . CYS A 1 63 ? 34.439 20.676 -36.585 1.00 89.06 63 CYS A O 1
ATOM 514 N N . ASN A 1 64 ? 35.414 18.745 -37.156 1.00 89.25 64 ASN A N 1
ATOM 515 C CA . ASN A 1 64 ? 35.431 19.059 -38.581 1.00 89.25 64 ASN A CA 1
ATOM 516 C C . ASN A 1 64 ? 34.006 19.288 -39.119 1.00 89.25 64 ASN A C 1
ATOM 518 O O . ASN A 1 64 ? 33.150 18.419 -38.996 1.00 89.25 64 ASN A O 1
ATOM 522 N N . GLU A 1 65 ? 33.772 20.416 -39.781 1.00 83.00 65 GLU A N 1
ATOM 523 C CA . GLU A 1 65 ? 32.433 20.851 -40.201 1.00 83.00 65 GLU A CA 1
ATOM 524 C C . GLU A 1 65 ? 31.788 19.953 -41.263 1.00 83.00 65 GLU A C 1
ATOM 526 O O . GLU A 1 65 ? 30.567 19.822 -41.303 1.00 83.00 65 GLU A O 1
ATOM 531 N N . ALA A 1 66 ? 32.587 19.305 -42.114 1.00 81.75 66 ALA A N 1
ATOM 532 C CA . ALA A 1 66 ? 32.075 18.415 -43.153 1.00 81.75 66 ALA A CA 1
ATOM 533 C C . ALA A 1 66 ? 31.923 16.978 -42.640 1.00 81.75 66 ALA A C 1
ATOM 535 O O . ALA A 1 66 ? 30.925 16.314 -42.918 1.00 81.75 66 ALA A O 1
ATOM 536 N N . THR A 1 67 ? 32.913 16.489 -41.890 1.00 84.31 67 THR A N 1
ATOM 537 C CA . THR A 1 67 ? 33.002 15.068 -41.530 1.00 84.31 67 THR A CA 1
ATOM 538 C C . THR A 1 67 ? 32.627 14.768 -40.084 1.00 84.31 67 THR A C 1
ATOM 540 O O . THR A 1 67 ? 32.457 13.605 -39.757 1.00 84.31 67 THR A O 1
ATOM 543 N N . GLY A 1 68 ? 32.559 15.762 -39.198 1.00 88.00 68 GLY A N 1
ATOM 544 C CA . GLY A 1 68 ? 32.313 15.580 -37.761 1.00 88.00 68 GLY A CA 1
ATOM 545 C C . GLY A 1 68 ? 33.516 15.046 -36.980 1.00 88.00 68 GLY A C 1
ATOM 546 O O . GLY A 1 68 ? 33.390 14.699 -35.811 1.00 88.00 68 GLY A O 1
ATOM 547 N N . LYS A 1 69 ? 34.696 14.975 -37.610 1.00 91.44 69 LYS A N 1
ATOM 548 C CA . LYS A 1 69 ? 35.899 14.375 -37.020 1.00 91.44 69 LYS A CA 1
ATOM 549 C C . LYS A 1 69 ? 36.470 15.225 -35.886 1.00 91.44 69 LYS A C 1
ATOM 551 O O . LYS A 1 69 ? 36.717 16.413 -36.075 1.00 91.44 69 LYS A O 1
ATOM 556 N N . CYS A 1 70 ? 36.765 14.566 -34.770 1.00 92.19 70 CYS A N 1
ATOM 557 C CA . CYS A 1 70 ? 37.367 15.155 -33.577 1.00 92.19 70 CYS A CA 1
ATOM 558 C C . CYS A 1 70 ? 38.887 14.943 -33.549 1.00 92.19 70 CYS A C 1
ATOM 560 O O . CYS A 1 70 ? 39.396 13.88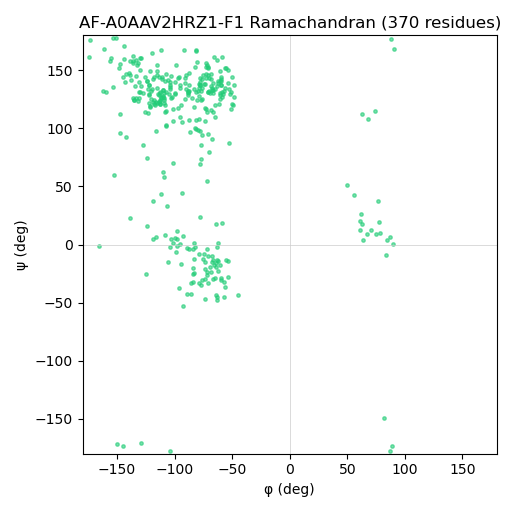7 -33.938 1.00 92.19 70 CYS A O 1
ATOM 562 N N . THR A 1 71 ? 39.614 15.940 -33.065 1.00 90.12 71 THR A N 1
ATOM 563 C CA . THR A 1 71 ? 41.059 15.914 -32.808 1.00 90.12 71 THR A CA 1
ATOM 564 C C . THR A 1 71 ? 41.388 15.300 -31.451 1.00 90.12 71 THR A C 1
ATOM 566 O O . THR A 1 71 ? 42.394 14.601 -31.336 1.00 90.12 71 THR A O 1
ATOM 569 N N . THR A 1 72 ? 40.520 15.470 -30.447 1.00 90.12 72 THR A N 1
ATOM 570 C CA . THR A 1 72 ? 40.729 14.928 -29.088 1.00 90.12 72 THR A CA 1
ATOM 571 C C . THR A 1 72 ? 40.319 13.457 -28.942 1.00 90.12 72 THR A C 1
ATOM 573 O O . THR A 1 72 ? 40.507 12.844 -27.887 1.00 90.12 72 THR A O 1
ATOM 576 N N . GLY A 1 73 ? 39.793 12.864 -30.017 1.00 89.38 73 GLY A N 1
ATOM 577 C CA . GLY A 1 73 ? 39.181 11.540 -30.012 1.00 89.38 73 GLY A CA 1
ATOM 578 C C . GLY A 1 73 ? 37.689 11.588 -29.681 1.00 89.38 73 GLY A C 1
ATOM 579 O O . GLY A 1 73 ? 37.075 12.652 -29.612 1.00 89.38 73 GLY A O 1
ATOM 580 N N . CYS A 1 74 ? 37.087 10.411 -29.529 1.00 91.38 74 CYS A N 1
ATOM 581 C CA . CYS A 1 74 ? 35.637 10.281 -29.417 1.00 91.38 74 CYS A CA 1
ATOM 582 C C . CYS A 1 74 ? 35.148 10.359 -27.973 1.00 91.38 74 CYS A C 1
ATOM 584 O O . CYS A 1 74 ? 35.803 9.865 -27.050 1.00 91.38 74 CYS A O 1
ATOM 586 N N . ALA A 1 75 ? 33.960 10.938 -27.804 1.00 87.38 75 ALA A N 1
ATOM 587 C CA . ALA A 1 75 ? 33.199 10.884 -26.570 1.00 87.38 75 ALA A CA 1
ATOM 588 C C . ALA A 1 75 ? 33.010 9.434 -26.133 1.00 87.38 75 ALA A C 1
ATOM 590 O O . ALA A 1 75 ? 32.907 8.509 -26.947 1.00 87.38 75 ALA A O 1
ATOM 591 N N . LYS A 1 76 ? 32.914 9.231 -24.822 1.00 83.25 76 LYS A N 1
ATOM 592 C CA . LYS A 1 76 ? 32.671 7.901 -24.275 1.00 83.25 76 LYS A CA 1
ATOM 593 C C . LYS A 1 76 ? 31.363 7.342 -24.845 1.00 83.25 76 LYS A C 1
ATOM 595 O O . LYS A 1 76 ? 30.333 8.007 -24.858 1.00 83.25 76 LYS A O 1
ATOM 600 N N . GLY A 1 77 ? 31.425 6.119 -25.368 1.00 78.81 77 GLY A N 1
ATOM 601 C CA . GLY A 1 77 ? 30.300 5.477 -26.046 1.00 78.81 77 GLY A CA 1
ATOM 602 C C . GLY A 1 77 ? 30.203 5.728 -27.557 1.00 78.81 77 GLY A C 1
ATOM 603 O O . GLY A 1 77 ? 29.296 5.151 -28.166 1.00 78.81 77 GLY A O 1
ATOM 604 N N . TRP A 1 78 ? 31.132 6.485 -28.145 1.00 86.06 78 TRP A N 1
ATOM 605 C CA . TRP A 1 78 ? 31.242 6.761 -29.580 1.00 86.06 78 TRP A CA 1
ATOM 606 C C . TRP A 1 78 ? 32.598 6.308 -30.135 1.00 86.06 78 TRP A C 1
ATOM 608 O O . TRP A 1 78 ? 33.601 6.261 -29.427 1.00 86.06 78 TRP A O 1
ATOM 618 N N . SER A 1 79 ? 32.619 5.919 -31.403 1.00 87.12 79 SER A N 1
ATOM 619 C CA . SER A 1 79 ? 33.777 5.390 -32.119 1.00 87.12 79 SER A CA 1
ATOM 620 C C . SER A 1 79 ? 33.701 5.736 -33.609 1.00 87.12 79 SER A C 1
ATOM 622 O O . SER A 1 79 ? 32.862 6.521 -34.052 1.00 87.12 79 SER A O 1
ATOM 624 N N . GLY A 1 80 ? 34.604 5.158 -34.399 1.00 87.31 80 GLY A N 1
ATOM 625 C CA . GLY A 1 80 ? 34.757 5.491 -35.810 1.00 87.31 80 GLY A CA 1
ATOM 626 C C . GLY A 1 80 ? 35.769 6.612 -36.027 1.00 87.31 80 GLY A C 1
ATOM 627 O O . GLY A 1 80 ? 36.237 7.258 -35.092 1.00 87.31 80 GLY A O 1
ATOM 628 N N . LYS A 1 81 ? 36.152 6.819 -37.290 1.00 85.81 81 LYS A N 1
ATOM 629 C CA . LYS A 1 81 ? 37.192 7.797 -37.668 1.00 85.81 81 LYS A CA 1
ATOM 630 C C . LYS A 1 81 ? 36.753 9.248 -37.469 1.00 85.81 81 LYS A C 1
ATOM 632 O O . LYS A 1 81 ? 37.598 10.138 -37.436 1.00 85.81 81 LYS A O 1
ATOM 637 N N . ASP A 1 82 ? 35.451 9.458 -37.385 1.00 90.19 82 ASP A N 1
ATOM 638 C CA . ASP A 1 82 ? 34.762 10.729 -37.237 1.00 90.19 82 ASP A CA 1
ATOM 639 C C . ASP A 1 82 ? 33.938 10.811 -35.943 1.00 90.19 82 ASP A C 1
ATOM 641 O O . ASP A 1 82 ? 33.248 11.798 -35.728 1.00 90.19 82 ASP A O 1
ATOM 645 N N . CYS A 1 83 ? 34.013 9.799 -35.073 1.00 90.31 83 CYS A N 1
ATOM 646 C CA . CYS A 1 83 ? 33.245 9.723 -33.829 1.00 90.31 83 CYS A CA 1
ATOM 647 C C . CYS A 1 83 ? 31.721 9.702 -34.013 1.00 90.31 83 CYS A C 1
ATOM 649 O O . CYS A 1 83 ? 30.982 9.984 -33.076 1.00 90.31 83 CYS A O 1
ATOM 651 N N . GLN A 1 84 ? 31.234 9.335 -35.202 1.00 88.25 84 GLN A N 1
ATOM 652 C CA . GLN A 1 84 ? 29.799 9.278 -35.494 1.00 88.25 84 GLN A CA 1
ATOM 653 C C . GLN A 1 84 ? 29.220 7.862 -35.382 1.00 88.25 84 GLN A C 1
ATOM 655 O O . GLN A 1 84 ? 28.006 7.678 -35.468 1.00 88.25 84 GLN A O 1
ATOM 660 N N . ALA A 1 85 ? 30.065 6.848 -35.165 1.00 86.12 85 ALA A N 1
ATOM 661 C CA . ALA A 1 85 ? 29.613 5.484 -34.932 1.00 86.12 85 ALA A CA 1
ATOM 662 C C . ALA A 1 85 ? 29.358 5.248 -33.439 1.00 86.12 85 ALA A C 1
ATOM 664 O O . ALA A 1 85 ? 30.181 5.553 -32.582 1.00 86.12 85 ALA A O 1
ATOM 665 N N . VAL A 1 86 ? 28.215 4.658 -33.113 1.00 80.44 86 VAL A N 1
ATOM 666 C CA . VAL A 1 86 ? 27.886 4.275 -31.738 1.00 80.44 86 VAL A CA 1
ATOM 667 C C . VAL A 1 86 ? 28.648 2.997 -31.376 1.00 80.44 86 VAL A C 1
ATOM 669 O O . VAL A 1 86 ? 28.603 2.023 -32.125 1.00 80.44 86 VAL A O 1
ATOM 672 N N . ILE A 1 87 ? 29.305 2.952 -30.213 1.00 84.25 87 ILE A N 1
ATOM 673 C CA . ILE A 1 87 ? 29.877 1.695 -29.695 1.00 84.25 87 ILE A CA 1
ATOM 674 C C . ILE A 1 87 ? 28.720 0.800 -29.230 1.00 84.25 87 ILE A C 1
ATOM 676 O O . ILE A 1 87 ? 28.050 1.174 -28.271 1.00 84.25 87 ILE A O 1
ATOM 680 N N . PRO A 1 88 ? 28.436 -0.361 -29.838 1.00 80.56 88 PRO A N 1
ATOM 681 C CA . PRO A 1 88 ? 27.333 -1.201 -29.377 1.00 80.56 88 PRO A CA 1
ATOM 682 C C . PRO A 1 88 ? 27.563 -1.644 -27.925 1.00 80.56 88 PRO A C 1
ATOM 684 O O . PRO A 1 88 ? 28.690 -1.934 -27.531 1.00 80.56 88 PRO A O 1
ATOM 687 N N . CYS A 1 89 ? 26.495 -1.677 -27.126 1.00 85.12 89 CYS A N 1
ATOM 688 C CA . CYS A 1 89 ? 26.549 -2.355 -25.834 1.00 85.12 89 CYS A CA 1
ATOM 689 C C . CYS A 1 89 ? 26.557 -3.868 -26.039 1.00 85.12 89 CYS A C 1
ATOM 691 O O . CYS A 1 89 ? 26.042 -4.364 -27.046 1.00 85.12 89 CYS A O 1
ATOM 693 N N . GLU A 1 90 ? 27.074 -4.600 -25.054 1.00 89.38 90 GLU A N 1
ATOM 694 C CA . GLU A 1 90 ? 26.818 -6.034 -24.978 1.00 89.38 90 GLU A CA 1
ATOM 695 C C . GLU A 1 90 ? 25.302 -6.316 -24.969 1.00 89.38 90 GLU A C 1
ATOM 697 O O . GLU A 1 90 ? 24.512 -5.483 -24.501 1.00 89.38 90 GLU A O 1
ATOM 702 N N . PRO A 1 91 ? 24.863 -7.485 -25.473 1.00 89.50 91 PRO A N 1
ATOM 703 C CA . PRO A 1 91 ? 23.453 -7.850 -25.469 1.00 89.50 91 PRO A CA 1
ATOM 704 C C . PRO A 1 91 ? 22.822 -7.681 -24.079 1.00 89.50 91 PRO A C 1
ATOM 706 O O . PRO A 1 91 ? 23.344 -8.185 -23.088 1.00 89.50 91 PRO A O 1
ATOM 709 N N . ASN A 1 92 ? 21.661 -7.019 -24.020 1.00 88.19 92 ASN A N 1
ATOM 710 C CA . ASN A 1 92 ? 20.942 -6.655 -22.791 1.00 88.19 92 ASN A CA 1
ATOM 711 C C . ASN A 1 92 ? 21.577 -5.559 -21.921 1.00 88.19 92 ASN A C 1
ATOM 713 O O . ASN A 1 92 ? 21.101 -5.360 -20.807 1.00 88.19 92 ASN A O 1
ATOM 717 N N . PHE A 1 93 ? 22.572 -4.812 -22.390 1.00 87.88 93 PHE A N 1
ATOM 718 C CA . PHE A 1 93 ? 23.066 -3.638 -21.671 1.00 87.88 93 PHE A CA 1
ATOM 719 C C . PHE A 1 93 ? 22.653 -2.329 -22.346 1.00 87.88 93 PHE A C 1
ATOM 721 O O . PHE A 1 93 ? 22.507 -2.248 -23.567 1.00 87.88 93 PHE A O 1
ATOM 728 N N . TYR A 1 94 ? 22.418 -1.305 -21.529 1.00 87.00 94 TYR A N 1
ATOM 729 C CA . TYR A 1 94 ? 21.927 -0.004 -21.958 1.00 87.00 94 TYR A CA 1
ATOM 730 C C . TYR A 1 94 ? 22.344 1.118 -21.000 1.00 87.00 94 TYR A C 1
ATOM 732 O O . TYR A 1 94 ? 22.943 0.894 -19.949 1.00 87.00 94 TYR A O 1
ATOM 740 N N . GLY A 1 95 ? 21.973 2.343 -21.357 1.00 80.38 95 GLY A N 1
ATOM 741 C CA . GLY A 1 95 ? 22.311 3.555 -20.636 1.00 80.38 95 GLY A CA 1
ATOM 742 C C . GLY A 1 95 ? 23.655 4.118 -21.075 1.00 80.38 95 GLY A C 1
ATOM 743 O O . GLY A 1 95 ? 24.320 3.605 -21.980 1.00 80.38 95 GLY A O 1
ATOM 744 N N . TRP A 1 96 ? 24.046 5.208 -20.421 1.00 78.19 96 TRP A N 1
ATOM 745 C CA . TRP A 1 96 ? 25.393 5.736 -20.560 1.00 78.19 96 TRP A CA 1
ATOM 746 C C . TRP A 1 96 ? 26.386 4.645 -20.140 1.00 78.19 96 TRP A C 1
ATOM 748 O O . TRP A 1 96 ? 26.173 3.974 -19.135 1.00 78.19 96 TRP A O 1
ATOM 758 N N . GLU A 1 97 ? 27.402 4.401 -20.970 1.00 77.56 97 GLU A N 1
ATOM 759 C CA . GLU A 1 97 ? 28.448 3.391 -20.724 1.00 77.56 97 GLU A CA 1
ATOM 760 C C . GLU A 1 97 ? 27.984 1.935 -20.604 1.00 77.56 97 GLU A C 1
ATOM 762 O O . GLU A 1 97 ? 28.780 1.075 -20.239 1.00 77.56 97 GLU A O 1
ATOM 767 N N . CYS A 1 98 ? 26.736 1.626 -20.967 1.00 84.62 98 CYS A N 1
ATOM 768 C CA . CYS A 1 98 ? 26.198 0.270 -20.868 1.00 84.62 98 CYS A CA 1
ATOM 769 C C . CYS A 1 98 ? 26.166 -0.275 -19.422 1.00 84.62 98 CYS A C 1
ATOM 771 O O . CYS A 1 98 ? 26.194 -1.486 -19.230 1.00 84.62 98 CYS A O 1
ATOM 773 N N . GLU A 1 99 ? 26.092 0.584 -18.400 1.00 85.44 99 GLU A N 1
ATOM 774 C CA . GLU A 1 99 ? 26.078 0.150 -16.990 1.00 85.44 99 GLU A CA 1
ATOM 775 C C . GLU A 1 99 ? 24.763 -0.518 -16.572 1.00 85.44 99 GLU A C 1
ATOM 777 O O . GLU A 1 99 ? 24.720 -1.321 -15.636 1.00 85.44 99 GLU A O 1
ATOM 782 N N . LYS A 1 100 ? 23.656 -0.189 -17.244 1.00 84.19 100 LYS A N 1
ATOM 783 C CA . LYS A 1 100 ? 22.337 -0.718 -16.895 1.00 84.19 100 LYS A CA 1
ATOM 784 C C . LYS A 1 100 ? 22.064 -1.994 -17.672 1.00 84.19 100 LYS A C 1
ATOM 786 O O . LYS A 1 100 ? 22.380 -2.098 -18.853 1.00 84.19 100 LYS A O 1
ATOM 791 N N . LYS A 1 101 ? 21.401 -2.955 -17.028 1.00 88.25 101 LYS A N 1
ATOM 792 C CA . LYS A 1 101 ? 21.067 -4.250 -17.628 1.00 88.25 101 LYS A CA 1
ATOM 793 C C . LYS A 1 101 ? 19.562 -4.402 -17.822 1.00 88.25 101 LYS A C 1
ATOM 795 O O . LYS A 1 101 ? 18.789 -4.315 -16.872 1.00 88.25 101 LYS A O 1
ATOM 800 N N . CYS A 1 102 ? 19.147 -4.651 -19.056 1.00 87.25 102 CYS A N 1
ATOM 801 C CA . CYS A 1 102 ? 17.814 -5.125 -19.384 1.00 87.25 102 CYS A CA 1
ATOM 802 C C . CYS A 1 102 ? 17.643 -6.579 -18.947 1.00 87.25 102 CYS A C 1
ATOM 804 O O . CYS A 1 102 ? 18.547 -7.408 -19.057 1.00 87.25 102 CYS A O 1
ATOM 806 N N . GLN A 1 103 ? 16.429 -6.909 -18.534 1.00 87.56 103 GLN A N 1
ATOM 807 C CA . GLN A 1 103 ? 16.047 -8.269 -18.174 1.00 87.56 103 GLN A CA 1
ATOM 808 C C . GLN A 1 103 ? 15.153 -8.910 -19.244 1.00 87.56 103 GLN A C 1
ATOM 810 O O . GLN A 1 103 ? 14.278 -9.707 -18.925 1.00 87.56 103 GLN A O 1
ATOM 815 N N . CYS A 1 104 ? 15.370 -8.553 -20.513 1.00 87.19 104 CYS A N 1
ATOM 816 C CA . CYS A 1 104 ? 14.632 -9.104 -21.646 1.00 87.19 104 CYS A CA 1
ATOM 817 C C . CYS A 1 104 ? 15.153 -10.494 -22.010 1.00 87.19 104 CYS A C 1
ATOM 819 O O . CYS A 1 104 ? 16.364 -10.726 -22.022 1.00 87.19 104 CYS A O 1
ATOM 821 N N . GLU A 1 105 ? 14.251 -11.408 -22.349 1.00 88.38 105 GLU A N 1
ATOM 822 C CA . GLU A 1 105 ? 14.596 -12.714 -22.909 1.00 88.38 105 GLU A CA 1
ATOM 823 C C . GLU A 1 105 ? 15.302 -12.544 -24.260 1.00 88.38 105 GLU A C 1
ATOM 825 O O . GLU A 1 105 ? 16.400 -13.060 -24.462 1.00 88.38 105 GLU A O 1
ATOM 830 N N . ASN A 1 106 ? 14.734 -11.709 -25.136 1.00 89.75 106 ASN A N 1
ATOM 831 C CA . ASN A 1 106 ? 15.362 -11.312 -26.390 1.00 89.75 106 ASN A CA 1
ATOM 832 C C . ASN A 1 106 ? 16.076 -9.955 -26.254 1.00 89.75 106 ASN A C 1
ATOM 834 O O . ASN A 1 106 ? 15.443 -8.914 -26.043 1.00 89.75 106 ASN A O 1
ATOM 838 N N . SER A 1 107 ? 17.399 -9.956 -26.440 1.00 88.19 107 SER A N 1
ATOM 839 C CA . SER A 1 107 ? 18.240 -8.757 -26.355 1.00 88.19 107 SER A CA 1
ATOM 840 C C . SER A 1 107 ? 17.935 -7.705 -27.419 1.00 88.19 107 SER A C 1
ATOM 842 O O . SER A 1 107 ? 18.266 -6.541 -27.208 1.00 88.19 107 SER A O 1
ATOM 844 N N . SER A 1 108 ? 17.270 -8.055 -28.528 1.00 88.69 108 SER A N 1
ATOM 845 C CA . SER A 1 108 ? 16.848 -7.074 -29.541 1.00 88.69 108 SER A CA 1
ATOM 846 C C . SER A 1 108 ? 15.802 -6.084 -29.018 1.00 88.69 108 SER A C 1
ATOM 848 O O . SER A 1 108 ? 15.578 -5.039 -29.625 1.00 88.69 108 SER A O 1
ATOM 850 N N . HIS A 1 109 ? 15.144 -6.405 -27.901 1.00 89.25 109 HIS A N 1
ATOM 851 C CA . HIS A 1 109 ? 14.185 -5.527 -27.232 1.00 89.25 109 HIS A CA 1
ATOM 852 C C . HIS A 1 109 ? 14.813 -4.665 -26.134 1.00 89.25 109 HIS A C 1
ATOM 854 O O . HIS A 1 109 ? 14.074 -3.976 -25.435 1.00 89.25 109 HIS A O 1
ATOM 860 N N . CYS A 1 110 ? 16.142 -4.672 -26.002 1.00 87.88 110 CYS A N 1
ATOM 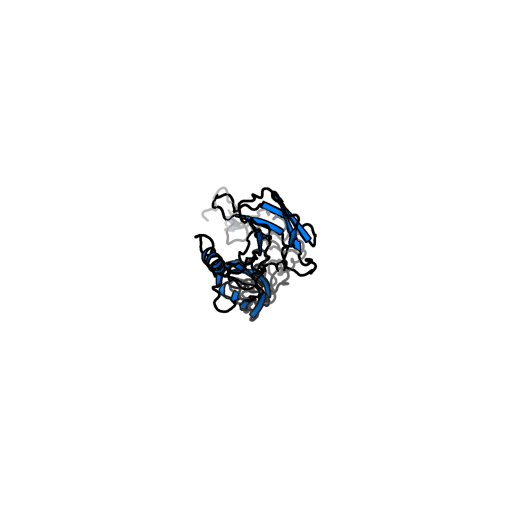861 C CA . CYS A 1 110 ? 16.905 -3.769 -25.151 1.00 87.88 110 CYS A CA 1
ATOM 862 C C . CYS A 1 110 ? 17.644 -2.750 -26.026 1.00 87.88 110 CYS A C 1
ATOM 864 O O . CYS A 1 110 ? 18.649 -3.061 -26.663 1.00 87.88 110 CYS A O 1
ATOM 866 N N . GLN A 1 111 ? 17.129 -1.527 -26.092 1.00 85.94 111 GLN A N 1
ATOM 867 C CA . GLN A 1 111 ? 17.752 -0.447 -26.847 1.00 85.94 111 GLN A CA 1
ATOM 868 C C . GLN A 1 111 ? 18.879 0.182 -26.032 1.00 85.94 111 GLN A C 1
ATOM 870 O O . GLN A 1 111 ? 18.664 0.586 -24.895 1.00 85.94 111 GLN A O 1
ATOM 875 N N . ARG A 1 112 ? 20.057 0.353 -26.641 1.00 82.25 112 ARG A N 1
ATOM 876 C CA . ARG A 1 112 ? 21.255 0.909 -25.988 1.00 82.25 112 ARG A CA 1
ATOM 877 C C . ARG A 1 112 ? 20.997 2.159 -25.147 1.00 82.25 112 ARG A C 1
ATOM 879 O O . ARG A 1 112 ? 21.560 2.277 -24.071 1.00 82.25 112 ARG A O 1
ATOM 886 N N . PHE A 1 113 ? 20.204 3.111 -25.633 1.00 80.69 113 PHE A N 1
ATOM 887 C CA . PHE A 1 113 ? 19.994 4.378 -24.923 1.00 80.69 113 PHE A CA 1
ATOM 888 C C . PHE A 1 113 ? 18.728 4.381 -24.063 1.00 80.69 113 PHE A C 1
ATOM 890 O O . PHE A 1 113 ? 18.742 4.930 -22.965 1.00 80.69 113 PHE A O 1
ATOM 897 N N . LEU A 1 114 ? 17.652 3.748 -24.539 1.00 80.62 114 LEU A N 1
ATOM 898 C CA . LEU A 1 114 ? 16.331 3.800 -23.900 1.00 80.62 114 LEU A CA 1
ATOM 899 C C . LEU A 1 114 ? 16.058 2.623 -22.950 1.00 80.62 114 LEU A C 1
ATOM 901 O O . LEU A 1 114 ? 15.172 2.710 -22.106 1.00 80.62 114 LEU A O 1
ATOM 905 N N . GLY A 1 115 ? 16.836 1.546 -23.049 1.00 83.75 115 GLY A N 1
ATOM 906 C CA . GLY A 1 115 ? 16.671 0.335 -22.256 1.00 83.75 115 GLY A CA 1
ATOM 907 C C . GLY A 1 115 ? 15.607 -0.614 -22.796 1.00 83.75 115 GLY A C 1
ATOM 908 O O . GLY A 1 115 ? 15.448 -0.720 -24.017 1.00 83.75 115 GLY A O 1
ATOM 909 N N . PRO A 1 116 ? 14.929 -1.383 -21.924 1.00 86.44 116 PRO A N 1
ATOM 910 C CA . PRO A 1 116 ? 13.937 -2.351 -22.368 1.00 86.44 116 PRO A CA 1
ATOM 911 C C . PRO A 1 116 ? 12.796 -1.626 -23.088 1.00 86.44 116 PRO A C 1
ATOM 913 O O . PRO A 1 116 ? 12.357 -0.566 -22.662 1.00 86.44 116 PRO A O 1
ATOM 916 N N . THR A 1 117 ? 12.316 -2.192 -24.189 1.00 84.44 117 THR A N 1
ATOM 917 C CA . THR A 1 117 ? 11.168 -1.675 -24.954 1.00 84.44 117 THR A CA 1
ATOM 918 C C . THR A 1 117 ? 9.864 -2.307 -24.473 1.00 84.44 117 THR A C 1
ATOM 920 O O . THR A 1 117 ? 9.881 -3.340 -23.811 1.00 84.44 117 THR A O 1
ATOM 923 N N . SER A 1 118 ? 8.710 -1.766 -24.870 1.00 80.50 118 SER A N 1
ATOM 924 C CA . SER A 1 118 ? 7.398 -2.370 -24.572 1.00 80.50 118 SER A CA 1
ATOM 925 C C . SER A 1 118 ? 7.183 -3.763 -25.186 1.00 80.50 118 SER A C 1
ATOM 927 O O . SER A 1 118 ? 6.258 -4.464 -24.796 1.00 80.50 118 SER A O 1
ATOM 929 N N . LYS A 1 119 ? 8.032 -4.176 -26.139 1.00 85.12 119 LYS A N 1
ATOM 930 C CA . LYS A 1 119 ? 8.043 -5.522 -26.741 1.00 85.12 119 LYS A CA 1
ATOM 931 C C . LYS A 1 119 ? 8.942 -6.511 -25.986 1.00 85.12 119 LYS A C 1
ATOM 933 O O . LYS A 1 119 ? 9.050 -7.666 -26.384 1.00 85.12 119 LYS A O 1
ATOM 938 N N . CYS A 1 120 ? 9.635 -6.054 -24.946 1.00 84.88 120 CYS A N 1
ATOM 939 C CA . CYS A 1 120 ? 10.493 -6.885 -24.115 1.00 84.88 120 CYS A CA 1
ATOM 940 C C . CYS A 1 120 ? 9.648 -7.897 -23.335 1.00 84.88 120 CYS A C 1
ATOM 942 O O . CYS A 1 120 ? 8.880 -7.516 -22.457 1.00 84.88 120 CYS A O 1
ATOM 944 N N . VAL A 1 121 ? 9.819 -9.182 -23.644 1.00 85.69 121 VAL A N 1
ATOM 945 C CA . VAL A 1 121 ? 9.362 -10.275 -22.779 1.00 85.69 121 VAL A CA 1
ATOM 946 C C . VAL A 1 121 ? 10.405 -10.449 -21.681 1.00 85.69 121 VAL A C 1
ATOM 948 O O . VAL A 1 121 ? 11.596 -10.581 -21.984 1.00 85.69 121 VAL A O 1
ATOM 951 N N . CYS A 1 122 ? 9.989 -10.375 -20.420 1.00 82.81 122 CYS A N 1
ATOM 952 C CA . CYS A 1 122 ? 10.908 -10.439 -19.291 1.00 82.81 122 CYS A CA 1
ATOM 953 C C . CYS A 1 122 ? 11.393 -11.880 -19.068 1.00 82.81 122 CYS A C 1
ATOM 955 O O . CYS A 1 122 ? 10.672 -12.848 -19.298 1.00 82.81 122 CYS A O 1
ATOM 957 N N . LYS A 1 123 ? 12.646 -12.040 -18.627 1.00 84.69 123 LYS A N 1
ATOM 958 C CA . LYS A 1 123 ? 13.190 -13.356 -18.259 1.00 84.69 123 LYS A CA 1
ATOM 959 C C . LYS A 1 123 ? 12.382 -13.961 -17.108 1.00 84.69 123 LYS A C 1
ATOM 961 O O . LYS A 1 123 ? 11.915 -13.245 -16.227 1.00 84.69 123 LYS A O 1
ATOM 966 N N . LYS A 1 124 ? 12.292 -15.292 -17.059 1.00 80.12 124 LYS A N 1
ATOM 967 C CA . LYS A 1 124 ? 11.621 -16.008 -15.963 1.00 80.12 124 LYS A CA 1
ATOM 968 C C . LYS A 1 124 ? 12.153 -15.551 -14.591 1.00 80.12 124 LYS A C 1
ATOM 970 O O . LYS A 1 124 ? 13.364 -15.526 -14.384 1.00 80.12 124 LYS A O 1
ATOM 975 N N . GLY A 1 125 ? 11.250 -15.205 -13.669 1.00 69.31 125 GLY A N 1
ATOM 976 C CA . GLY A 1 125 ? 11.586 -14.651 -12.345 1.00 69.31 125 GLY A CA 1
ATOM 977 C C . GLY A 1 125 ? 11.751 -13.122 -12.304 1.00 69.31 125 GLY A C 1
ATOM 978 O O . GLY A 1 125 ? 12.147 -12.577 -11.276 1.00 69.31 125 GLY A O 1
ATOM 979 N N . ILE A 1 126 ? 11.454 -12.429 -13.409 1.00 74.06 126 ILE A N 1
ATOM 980 C CA . ILE A 1 126 ? 11.445 -10.963 -13.553 1.00 74.06 126 ILE A CA 1
ATOM 981 C C . ILE A 1 126 ? 10.033 -10.509 -13.931 1.00 74.06 126 ILE A C 1
ATOM 983 O O . ILE A 1 126 ? 9.292 -11.255 -14.562 1.00 74.06 126 ILE A O 1
ATOM 987 N N . SER A 1 127 ? 9.577 -9.367 -13.408 1.00 69.38 127 SER A N 1
ATOM 988 C CA . SER A 1 127 ? 8.181 -8.917 -13.494 1.00 69.38 127 SER A CA 1
ATOM 989 C C . SER A 1 127 ? 7.844 -8.663 -14.946 1.00 69.38 127 SER A C 1
ATOM 991 O O . SER A 1 127 ? 8.458 -7.781 -15.534 1.00 69.38 127 SER A O 1
ATOM 993 N N . ASP A 1 128 ? 6.846 -9.371 -15.483 1.00 66.50 128 ASP A N 1
ATOM 994 C CA . ASP A 1 128 ? 6.345 -9.173 -16.853 1.00 66.50 128 ASP A CA 1
ATOM 995 C C . ASP A 1 128 ? 5.736 -7.778 -17.059 1.00 66.50 128 ASP A C 1
ATOM 997 O O . ASP A 1 128 ? 5.495 -7.343 -18.186 1.00 66.50 128 ASP A O 1
ATOM 1001 N N . GLN A 1 129 ? 5.480 -7.050 -15.967 1.00 64.88 129 GLN A N 1
ATOM 1002 C CA . GLN A 1 129 ? 5.040 -5.670 -16.030 1.00 64.88 129 GLN A CA 1
ATOM 1003 C C . GLN A 1 129 ? 6.210 -4.743 -16.358 1.00 64.88 129 GLN A C 1
ATOM 1005 O O . GLN A 1 129 ? 7.218 -4.712 -15.656 1.00 64.88 129 GLN A O 1
ATOM 1010 N N . TYR A 1 130 ? 6.035 -3.960 -17.421 1.00 57.78 130 TYR A N 1
ATOM 1011 C CA . TYR A 1 130 ? 7.010 -2.983 -17.884 1.00 57.78 130 TYR A CA 1
ATOM 1012 C C . TYR A 1 130 ? 7.183 -1.818 -16.884 1.00 57.78 130 TYR A C 1
ATOM 1014 O O . TYR A 1 130 ? 6.172 -1.243 -16.466 1.00 57.78 130 TYR A O 1
ATOM 1022 N N . PRO A 1 131 ? 8.425 -1.394 -16.567 1.00 62.72 131 PRO A N 1
ATOM 1023 C CA . PRO A 1 131 ? 9.702 -1.985 -16.984 1.00 62.72 131 PRO A CA 1
ATOM 1024 C C . PRO A 1 131 ? 10.041 -3.265 -16.198 1.00 62.72 131 PRO A C 1
ATOM 1026 O O . PRO A 1 131 ? 9.821 -3.323 -14.991 1.00 62.72 131 PRO A O 1
ATOM 1029 N N . CYS A 1 132 ? 10.637 -4.259 -16.876 1.00 71.75 132 CYS A N 1
ATOM 1030 C CA . CYS A 1 132 ? 11.052 -5.525 -16.261 1.00 71.75 132 CYS A CA 1
ATOM 1031 C C . CYS A 1 132 ? 11.899 -5.283 -14.997 1.00 71.75 132 CYS A C 1
ATOM 1033 O O . CYS A 1 132 ? 13.005 -4.742 -15.085 1.00 71.75 132 CYS A O 1
ATOM 1035 N N . GLY A 1 133 ? 11.401 -5.708 -13.835 1.00 68.81 133 GLY A N 1
ATOM 1036 C CA . GLY A 1 133 ? 12.052 -5.540 -12.530 1.00 68.81 133 GLY A CA 1
ATOM 1037 C C . GLY A 1 133 ? 12.112 -6.846 -11.740 1.00 68.81 133 GLY A C 1
ATOM 1038 O O . GLY A 1 133 ? 11.374 -7.782 -12.033 1.00 68.81 133 GLY A O 1
ATOM 1039 N N . LEU A 1 134 ? 13.001 -6.938 -10.750 1.00 68.50 134 LEU A N 1
ATOM 1040 C CA . LEU A 1 134 ? 13.071 -8.123 -9.888 1.00 68.50 134 LEU A CA 1
ATOM 1041 C C . LEU A 1 134 ? 11.743 -8.332 -9.157 1.00 68.50 134 LEU A C 1
ATOM 1043 O O . LEU A 1 134 ? 11.109 -7.366 -8.723 1.00 68.50 134 LEU A O 1
ATOM 1047 N N . TRP A 1 135 ? 11.335 -9.594 -9.032 1.00 69.88 135 TRP A N 1
ATOM 1048 C CA . TRP A 1 135 ? 10.194 -9.932 -8.197 1.00 69.88 135 TRP A CA 1
ATOM 1049 C C . TRP A 1 135 ? 10.586 -9.713 -6.745 1.00 69.88 135 TRP A C 1
ATOM 1051 O O . TRP A 1 135 ? 11.623 -10.200 -6.299 1.00 69.88 135 TRP A O 1
ATOM 1061 N N . ASN A 1 136 ? 9.739 -8.993 -6.025 1.00 78.50 136 ASN A N 1
ATOM 1062 C CA . ASN A 1 136 ? 9.816 -8.913 -4.579 1.00 78.50 136 ASN A CA 1
ATOM 1063 C C . ASN A 1 136 ? 8.626 -9.684 -4.039 1.00 78.50 136 ASN A C 1
ATOM 1065 O O . ASN A 1 136 ? 7.494 -9.441 -4.474 1.00 78.50 136 ASN A O 1
ATOM 1069 N N . ASN A 1 137 ? 8.899 -10.578 -3.090 1.00 85.75 137 ASN A N 1
ATOM 1070 C CA . ASN A 1 137 ? 7.861 -11.299 -2.369 1.00 85.75 137 ASN A CA 1
ATOM 1071 C C . ASN A 1 137 ? 6.818 -10.315 -1.833 1.00 85.75 137 ASN A C 1
ATOM 1073 O O . ASN A 1 137 ? 7.137 -9.190 -1.434 1.00 85.75 137 ASN A O 1
ATOM 1077 N N . SER A 1 138 ? 5.567 -10.756 -1.843 1.00 90.19 138 SER A N 1
ATOM 1078 C CA . SER A 1 138 ? 4.478 -10.044 -1.200 1.00 90.19 138 SER A CA 1
ATOM 1079 C C . SER A 1 138 ? 4.751 -9.891 0.288 1.00 90.19 138 SER A C 1
ATOM 1081 O O . SER A 1 138 ? 5.154 -10.847 0.935 1.00 90.19 138 SER A O 1
ATOM 1083 N N . ALA A 1 139 ? 4.476 -8.714 0.832 1.00 92.88 139 ALA A N 1
ATOM 1084 C CA . ALA A 1 139 ? 4.473 -8.447 2.259 1.00 92.88 139 ALA A CA 1
ATOM 1085 C C . ALA A 1 139 ? 3.181 -7.714 2.622 1.00 92.88 139 ALA A C 1
ATOM 1087 O O . ALA A 1 139 ? 2.807 -6.732 1.972 1.00 92.88 139 ALA A O 1
ATOM 1088 N N . ILE A 1 140 ? 2.493 -8.183 3.661 1.00 95.75 140 ILE A N 1
ATOM 1089 C CA . ILE A 1 140 ? 1.333 -7.483 4.216 1.00 95.75 140 ILE A CA 1
ATOM 1090 C C . ILE A 1 140 ? 1.862 -6.485 5.245 1.00 95.75 140 ILE A C 1
ATOM 1092 O O . ILE A 1 140 ? 2.316 -6.871 6.318 1.00 95.75 140 ILE A O 1
ATOM 1096 N N . LEU A 1 141 ? 1.831 -5.200 4.895 1.00 94.19 141 LEU A N 1
ATOM 1097 C CA . LEU A 1 141 ? 2.382 -4.119 5.716 1.00 94.19 141 LEU A CA 1
ATOM 1098 C C . LEU A 1 141 ? 1.455 -3.736 6.869 1.00 94.19 141 LEU A C 1
ATOM 1100 O O . LEU A 1 141 ? 1.914 -3.299 7.921 1.00 94.19 141 LEU A O 1
ATOM 1104 N N . TYR A 1 142 ? 0.144 -3.844 6.650 1.00 95.19 142 TYR A N 1
ATOM 1105 C CA . TYR A 1 142 ? -0.856 -3.455 7.633 1.00 95.19 142 TYR A CA 1
ATOM 1106 C C . TYR A 1 142 ? -2.151 -4.235 7.441 1.00 95.19 142 TYR A C 1
ATOM 1108 O O . TYR A 1 142 ? -2.651 -4.350 6.318 1.00 95.19 142 TYR A O 1
ATOM 1116 N N . LEU A 1 143 ? -2.702 -4.699 8.561 1.00 97.69 143 LEU A N 1
ATOM 1117 C CA . LEU A 1 143 ? -4.068 -5.180 8.683 1.00 97.69 143 LEU A CA 1
ATOM 1118 C C . LEU A 1 143 ? -4.681 -4.615 9.965 1.00 97.69 143 LEU A C 1
ATOM 1120 O O . LEU A 1 143 ? -4.141 -4.803 11.052 1.00 97.69 143 LEU A O 1
ATOM 1124 N N . GLY A 1 144 ? -5.828 -3.963 9.832 1.00 95.38 144 GLY A N 1
ATOM 1125 C CA . GLY A 1 144 ? -6.611 -3.474 10.959 1.00 95.38 144 GLY A CA 1
ATOM 1126 C C . GLY A 1 144 ? -7.942 -2.902 10.499 1.00 95.38 144 GLY A C 1
ATOM 1127 O O . GLY A 1 144 ? -8.208 -2.819 9.299 1.00 95.38 144 GLY A O 1
ATOM 1128 N N . ASN A 1 145 ? -8.780 -2.505 11.445 1.00 94.50 145 ASN A N 1
ATOM 1129 C CA . ASN A 1 145 ? -10.075 -1.891 11.183 1.00 94.50 145 ASN A CA 1
ATOM 1130 C C . ASN A 1 145 ? -10.239 -0.591 11.970 1.00 94.50 145 ASN A C 1
ATOM 1132 O O . ASN A 1 145 ? -9.544 -0.361 12.960 1.00 94.50 145 ASN A O 1
ATOM 1136 N N . ASN A 1 146 ? -11.173 0.259 11.545 1.00 86.25 146 ASN A N 1
ATOM 1137 C CA . ASN A 1 146 ? -11.598 1.371 12.388 1.00 86.25 146 ASN A CA 1
ATOM 1138 C C . ASN A 1 146 ? -12.315 0.822 13.627 1.00 86.25 146 ASN A C 1
ATOM 1140 O O . ASN A 1 146 ? -13.195 -0.034 13.510 1.00 86.25 146 ASN A O 1
ATOM 1144 N N . ARG A 1 147 ? -11.954 1.334 14.805 1.00 84.62 147 ARG A N 1
ATOM 1145 C CA . ARG A 1 147 ? -12.538 0.897 16.073 1.00 84.62 147 ARG A CA 1
ATOM 1146 C C . ARG A 1 147 ? -14.047 1.148 16.104 1.00 84.62 147 ARG A C 1
ATOM 1148 O O . ARG A 1 147 ? -14.490 2.256 15.806 1.00 84.62 147 ARG A O 1
ATOM 1155 N N . VAL A 1 148 ? -14.827 0.131 16.469 1.00 81.31 148 VAL A N 1
ATOM 1156 C CA . VAL A 1 148 ? -16.300 0.197 16.532 1.00 81.31 148 VAL A CA 1
ATOM 1157 C C . VAL A 1 148 ? -16.849 -0.456 17.794 1.00 81.31 148 VAL A C 1
ATOM 1159 O O . VAL A 1 148 ? -16.150 -1.217 18.465 1.00 81.31 148 VAL A O 1
ATOM 1162 N N . SER A 1 149 ? -18.100 -0.147 18.149 1.00 75.19 149 SER A N 1
ATOM 1163 C CA . SER A 1 149 ? -18.780 -0.847 19.244 1.00 75.19 149 SER A CA 1
ATOM 1164 C C . SER A 1 149 ? -19.131 -2.282 18.827 1.00 75.19 149 SER A C 1
ATOM 1166 O O . SER A 1 149 ? -19.356 -2.528 17.637 1.00 75.19 149 SER A O 1
ATOM 1168 N N . PRO A 1 150 ? -19.234 -3.228 19.776 1.00 81.19 150 PRO A N 1
ATOM 1169 C CA . PRO A 1 150 ? -19.621 -4.601 19.472 1.00 81.19 150 PRO A CA 1
ATOM 1170 C C . PRO A 1 150 ? -20.920 -4.677 18.666 1.00 81.19 150 PRO A C 1
ATOM 1172 O O . PRO A 1 150 ? -21.905 -4.002 18.964 1.00 81.19 150 PRO A O 1
ATOM 1175 N N . GLY A 1 151 ? -20.916 -5.497 17.620 1.00 82.44 151 GLY A N 1
ATOM 1176 C CA . GLY A 1 151 ? -22.050 -5.703 16.726 1.00 82.44 151 GLY A CA 1
ATOM 1177 C C . GLY A 1 151 ? -22.192 -4.668 15.605 1.00 82.44 151 GLY A C 1
ATOM 1178 O O . GLY A 1 151 ? -22.991 -4.894 14.695 1.00 82.44 151 GLY A O 1
ATOM 1179 N N . GLN A 1 152 ? -21.426 -3.571 15.613 1.00 82.31 152 GLN A N 1
ATOM 1180 C CA . GLN A 1 152 ? -21.458 -2.573 14.539 1.00 82.31 152 GLN A CA 1
ATOM 1181 C C . GLN A 1 152 ? -20.630 -2.995 13.323 1.00 82.31 152 GLN A C 1
ATOM 1183 O O . GLN A 1 152 ? -19.694 -3.790 13.418 1.00 82.31 152 GLN A O 1
ATOM 1188 N N . ALA A 1 153 ? -20.977 -2.422 12.171 1.00 88.50 153 ALA A N 1
ATOM 1189 C CA . ALA A 1 153 ? -20.205 -2.580 10.951 1.00 88.50 153 ALA A CA 1
ATOM 1190 C C . ALA A 1 153 ? -18.865 -1.839 11.041 1.00 88.50 153 ALA A C 1
ATOM 1192 O O . ALA A 1 153 ? -18.806 -0.728 11.565 1.00 88.50 153 ALA A O 1
ATOM 1193 N N . SER A 1 154 ? -17.813 -2.423 10.472 1.00 93.12 154 SER A N 1
ATOM 1194 C CA . SER A 1 154 ? -16.461 -1.861 10.467 1.00 93.12 154 SER A CA 1
ATOM 1195 C C . SER A 1 154 ? -15.808 -2.002 9.093 1.00 93.12 154 SER A C 1
ATOM 1197 O O . SER A 1 154 ? -16.173 -2.867 8.296 1.00 93.12 154 SER A O 1
ATOM 1199 N N . VAL A 1 155 ? -14.837 -1.140 8.813 1.00 95.75 155 VAL A N 1
ATOM 1200 C CA . VAL A 1 155 ? -14.032 -1.134 7.597 1.00 95.75 155 VAL A CA 1
ATOM 1201 C C . VAL A 1 155 ? -12.627 -1.614 7.929 1.00 95.75 155 VAL A C 1
ATOM 1203 O O . VAL A 1 155 ? -11.873 -0.950 8.641 1.00 95.75 155 VAL A O 1
ATOM 1206 N N . PHE A 1 156 ? -12.263 -2.757 7.361 1.00 97.38 156 PHE A N 1
ATOM 1207 C CA . PHE A 1 156 ? -10.921 -3.312 7.424 1.00 97.38 156 PHE A CA 1
ATOM 1208 C C . PHE A 1 156 ? -10.067 -2.765 6.289 1.00 97.38 156 PHE A C 1
ATOM 1210 O O . PHE A 1 156 ? -10.496 -2.692 5.137 1.00 97.38 156 PHE A O 1
ATOM 1217 N N . THR A 1 157 ? -8.830 -2.423 6.613 1.00 97.50 157 THR A N 1
ATOM 1218 C CA . THR A 1 157 ? -7.809 -1.983 5.669 1.00 97.50 157 THR A CA 1
ATOM 1219 C C . THR A 1 157 ? -6.725 -3.044 5.607 1.00 97.50 157 THR A C 1
ATOM 1221 O O . THR A 1 157 ? -6.142 -3.381 6.636 1.00 97.50 157 THR A O 1
ATOM 1224 N N . CYS A 1 158 ? -6.439 -3.548 4.407 1.00 97.06 158 CYS A N 1
ATOM 1225 C CA . CYS A 1 158 ? -5.284 -4.401 4.159 1.00 97.06 158 CYS A CA 1
ATOM 1226 C C . CYS A 1 158 ? -4.353 -3.748 3.136 1.00 97.06 158 CYS A C 1
ATOM 1228 O O . CYS A 1 158 ? -4.771 -3.437 2.016 1.00 97.06 158 CYS A O 1
ATOM 1230 N N . THR A 1 159 ? -3.096 -3.541 3.525 1.00 95.38 159 THR A N 1
ATOM 1231 C CA . THR A 1 159 ? -2.059 -2.941 2.678 1.00 95.38 159 THR A CA 1
ATOM 1232 C C . THR A 1 159 ? -1.005 -3.983 2.347 1.00 95.38 159 THR A C 1
ATOM 1234 O O . THR A 1 159 ? -0.360 -4.524 3.243 1.00 95.38 159 THR A O 1
ATOM 1237 N N . VAL A 1 160 ? -0.821 -4.238 1.056 1.00 95.25 160 VAL A N 1
ATOM 1238 C CA . VAL A 1 160 ? 0.076 -5.267 0.529 1.00 95.25 160 VAL A CA 1
ATOM 1239 C C . VAL A 1 160 ? 1.083 -4.622 -0.408 1.00 95.25 160 VAL A C 1
ATOM 1241 O O . VAL A 1 160 ? 0.710 -3.841 -1.284 1.00 95.25 160 VAL A O 1
ATOM 1244 N N . GLN A 1 161 ? 2.350 -4.973 -0.245 1.00 91.75 161 GLN A N 1
ATOM 1245 C CA . GLN A 1 161 ? 3.436 -4.559 -1.121 1.00 91.75 161 GLN A CA 1
ATOM 1246 C C . GLN A 1 161 ? 4.009 -5.779 -1.836 1.00 91.75 161 GLN A C 1
ATOM 1248 O O . GLN A 1 161 ? 4.338 -6.763 -1.184 1.00 91.75 161 GLN A O 1
ATOM 1253 N N . SER A 1 162 ? 4.148 -5.724 -3.158 1.00 88.56 162 SER A N 1
ATOM 1254 C CA . SER A 1 162 ? 4.836 -6.754 -3.946 1.00 88.56 162 SER A CA 1
ATOM 1255 C C . SER A 1 162 ? 5.358 -6.180 -5.259 1.00 88.56 162 SER A C 1
ATOM 1257 O O . SER A 1 162 ? 4.870 -5.157 -5.747 1.00 88.56 162 SER A O 1
ATOM 1259 N N . THR A 1 163 ? 6.325 -6.863 -5.865 1.00 83.38 163 THR A N 1
ATOM 1260 C CA . THR A 1 163 ? 6.707 -6.607 -7.259 1.00 83.38 163 THR A CA 1
ATOM 1261 C C . THR A 1 163 ? 6.526 -7.909 -8.042 1.00 83.38 163 THR A C 1
ATOM 1263 O O . THR A 1 163 ? 7.212 -8.874 -7.709 1.00 83.38 163 THR A O 1
ATOM 1266 N N . PRO A 1 164 ? 5.646 -7.973 -9.061 1.00 80.62 164 PRO A N 1
ATOM 1267 C CA . PRO A 1 164 ? 4.771 -6.901 -9.553 1.00 80.62 164 PRO A CA 1
ATOM 1268 C C . PRO A 1 164 ? 3.734 -6.437 -8.509 1.00 80.62 164 PRO A C 1
ATOM 1270 O O . PRO A 1 164 ? 3.443 -7.188 -7.578 1.00 80.62 164 PRO A O 1
ATOM 1273 N N . PRO A 1 165 ? 3.183 -5.214 -8.645 1.00 84.69 165 PRO A N 1
ATOM 1274 C CA . PRO A 1 165 ? 2.158 -4.683 -7.750 1.00 84.69 165 PRO A CA 1
ATOM 1275 C C . PRO A 1 165 ? 0.960 -5.637 -7.638 1.00 84.69 165 PRO A C 1
ATOM 1277 O O . PRO A 1 165 ? 0.516 -6.147 -8.673 1.00 84.69 165 PRO A O 1
ATOM 1280 N N . PRO A 1 166 ? 0.384 -5.839 -6.438 1.00 90.25 166 PRO A N 1
ATOM 1281 C CA . PRO A 1 166 ? -0.746 -6.746 -6.277 1.00 90.25 166 PRO A CA 1
ATOM 1282 C C . PRO A 1 166 ? -1.936 -6.300 -7.132 1.00 90.25 166 PRO A C 1
ATOM 1284 O O . PRO A 1 166 ? -2.223 -5.098 -7.240 1.00 90.25 166 PRO A O 1
ATOM 1287 N N . LYS A 1 167 ? -2.675 -7.248 -7.709 1.00 90.81 167 LYS A N 1
ATOM 1288 C CA . LYS A 1 167 ? -3.971 -6.979 -8.354 1.00 90.81 167 LYS A CA 1
ATOM 1289 C C . LYS A 1 167 ? -5.089 -6.909 -7.316 1.00 90.81 167 LYS A C 1
ATOM 1291 O O . LYS A 1 167 ? -4.932 -7.297 -6.164 1.00 90.81 167 LYS A O 1
ATOM 1296 N N . ASP A 1 168 ? -6.252 -6.406 -7.726 1.00 91.56 168 ASP A N 1
ATOM 1297 C CA . ASP A 1 168 ? -7.394 -6.283 -6.816 1.00 91.56 168 ASP A CA 1
ATOM 1298 C C . ASP A 1 168 ? -7.905 -7.641 -6.307 1.00 91.56 168 ASP A C 1
ATOM 1300 O O . ASP A 1 168 ? -8.179 -7.800 -5.120 1.00 91.56 168 ASP A O 1
ATOM 1304 N N . ASN A 1 169 ? -8.011 -8.634 -7.187 1.00 93.19 169 ASN A N 1
ATOM 1305 C CA . ASN A 1 169 ? -8.507 -9.974 -6.864 1.00 93.19 169 ASN A CA 1
ATOM 1306 C C . ASN A 1 169 ? -7.500 -10.843 -6.086 1.00 93.19 169 ASN A C 1
ATOM 1308 O O . ASN A 1 169 ? -7.887 -11.878 -5.546 1.00 93.19 169 ASN A O 1
ATOM 1312 N N . GLU A 1 170 ? -6.238 -10.418 -6.012 1.00 94.75 170 GLU A N 1
ATOM 1313 C CA . GLU A 1 170 ? -5.153 -11.105 -5.298 1.00 94.75 170 GLU A CA 1
ATOM 1314 C C . GLU A 1 170 ? -5.141 -10.779 -3.793 1.00 94.75 170 GLU A C 1
ATOM 1316 O O . GLU A 1 170 ? -4.472 -11.470 -3.028 1.00 94.75 170 GLU A O 1
ATOM 1321 N N . ILE A 1 171 ? -5.895 -9.757 -3.356 1.00 96.50 171 ILE A N 1
ATOM 1322 C CA . ILE A 1 171 ? -6.046 -9.381 -1.942 1.00 96.50 171 ILE A CA 1
ATOM 1323 C C . ILE A 1 171 ? -7.452 -9.749 -1.461 1.00 96.50 171 ILE A C 1
ATOM 1325 O O . ILE A 1 171 ? -8.459 -9.226 -1.966 1.00 96.50 171 ILE A O 1
ATOM 1329 N N . GLN A 1 172 ? -7.520 -10.615 -0.453 1.00 96.19 172 GLN A N 1
ATOM 1330 C CA . GLN A 1 172 ? -8.766 -11.121 0.127 1.00 96.19 172 GLN A CA 1
ATOM 1331 C C . GLN A 1 172 ? -8.755 -10.989 1.649 1.00 96.19 172 GLN A C 1
ATOM 1333 O O . GLN A 1 172 ? -7.702 -11.059 2.272 1.00 96.19 172 GLN A O 1
ATOM 1338 N N . LEU A 1 173 ? -9.934 -10.809 2.243 1.00 97.44 173 LEU A N 1
ATOM 1339 C CA . LEU A 1 173 ? -10.121 -10.785 3.689 1.00 97.44 173 LEU A CA 1
ATOM 1340 C C . LEU A 1 173 ? -11.088 -11.898 4.074 1.00 97.44 173 LEU A C 1
ATOM 1342 O O . LEU A 1 173 ? -12.206 -11.945 3.561 1.00 97.44 173 LEU A O 1
ATOM 1346 N N . LEU A 1 174 ? -10.657 -12.763 4.984 1.00 96.19 174 LEU A N 1
ATOM 1347 C CA . LEU A 1 174 ? -11.488 -13.793 5.591 1.00 96.19 174 LEU A CA 1
ATOM 1348 C C . LEU A 1 174 ? -11.722 -13.447 7.060 1.00 96.19 174 LEU A C 1
ATOM 1350 O O . LEU A 1 174 ? -10.837 -12.929 7.738 1.00 96.19 174 LEU A O 1
ATOM 1354 N N . GLY A 1 175 ? -12.926 -13.726 7.539 1.00 94.31 175 GLY A N 1
ATOM 1355 C CA . GLY A 1 175 ? -13.305 -13.579 8.940 1.00 94.31 175 GLY A CA 1
ATOM 1356 C C . GLY A 1 175 ? -13.963 -14.856 9.464 1.00 94.31 175 GLY A C 1
ATOM 1357 O O . GLY A 1 175 ? -13.980 -15.875 8.766 1.00 94.31 175 GLY A O 1
ATOM 1358 N N . PRO A 1 176 ? -14.533 -14.812 10.676 1.00 93.06 176 PRO A N 1
ATOM 1359 C CA . PRO A 1 176 ? -15.278 -15.927 11.251 1.00 93.06 176 PRO A CA 1
ATOM 1360 C C . PRO A 1 176 ? -16.484 -16.349 10.391 1.00 93.06 176 PRO A C 1
ATOM 1362 O O . PRO A 1 176 ? -16.981 -15.590 9.555 1.00 93.06 176 PRO A O 1
ATOM 1365 N N . GLN A 1 177 ? -16.986 -17.567 10.619 1.00 88.75 177 GLN A N 1
ATOM 1366 C CA . GLN A 1 177 ? -18.141 -18.113 9.894 1.00 88.75 177 GLN A CA 1
ATOM 1367 C C . GLN A 1 177 ? -19.371 -17.194 10.007 1.00 88.75 177 GLN A C 1
ATOM 1369 O O . GLN A 1 177 ? -19.708 -16.722 11.091 1.00 88.75 177 GLN A O 1
ATOM 1374 N N . GLY A 1 178 ? -20.054 -16.956 8.883 1.00 84.06 178 GLY A N 1
ATOM 1375 C CA . GLY A 1 178 ? -21.287 -16.157 8.833 1.00 84.06 178 GLY A CA 1
ATOM 1376 C C . GLY A 1 178 ? -21.102 -14.636 8.723 1.00 84.06 178 GLY A C 1
ATOM 1377 O O . GLY A 1 178 ? -22.097 -13.911 8.730 1.00 84.06 178 GLY A O 1
ATOM 1378 N N . LYS A 1 179 ? -19.869 -14.126 8.593 1.00 89.94 179 LYS A N 1
ATOM 1379 C CA . LYS A 1 179 ? -19.624 -12.697 8.333 1.00 89.94 179 LYS A CA 1
ATOM 1380 C C . LYS A 1 179 ? -19.856 -12.334 6.871 1.00 89.94 179 LYS A C 1
ATOM 1382 O O . LYS A 1 179 ? -19.409 -13.038 5.970 1.00 89.94 179 LYS A O 1
ATOM 1387 N N . ASN A 1 180 ? -20.518 -11.199 6.640 1.00 92.19 180 ASN A N 1
ATOM 1388 C CA . ASN A 1 180 ? -20.674 -10.643 5.301 1.00 92.19 180 ASN A CA 1
ATOM 1389 C C . ASN A 1 180 ? -19.569 -9.608 5.058 1.00 92.19 180 ASN A C 1
ATOM 1391 O O . ASN A 1 180 ? -19.570 -8.546 5.687 1.00 92.19 180 ASN A O 1
ATOM 1395 N N . ILE A 1 181 ? -18.629 -9.950 4.176 1.00 95.69 181 ILE A N 1
ATOM 1396 C CA . ILE A 1 181 ? -17.449 -9.145 3.853 1.00 95.69 181 ILE A CA 1
ATOM 1397 C C . ILE A 1 181 ? -17.546 -8.703 2.392 1.00 95.69 181 ILE A C 1
ATOM 1399 O O . ILE A 1 181 ? -17.596 -9.540 1.491 1.00 95.69 181 ILE A O 1
ATOM 1403 N N . THR A 1 182 ? -17.536 -7.394 2.140 1.00 94.69 182 THR A N 1
ATOM 1404 C CA . THR A 1 182 ? -17.587 -6.830 0.782 1.00 94.69 182 THR A CA 1
ATOM 1405 C C . THR A 1 182 ? -16.407 -5.900 0.524 1.00 94.69 182 THR A C 1
ATOM 1407 O O . THR A 1 182 ? -15.982 -5.144 1.393 1.00 94.69 182 THR A O 1
ATOM 1410 N N . SER A 1 183 ? -15.827 -5.942 -0.676 1.00 93.75 183 SER A N 1
ATOM 1411 C CA . SER A 1 183 ? -14.750 -5.018 -1.051 1.00 93.75 183 SER A CA 1
ATOM 1412 C C . SER A 1 183 ? -15.317 -3.650 -1.427 1.00 93.75 183 SER A C 1
ATOM 1414 O O . SER A 1 183 ? -16.176 -3.568 -2.302 1.00 93.75 183 SER A O 1
ATOM 1416 N N . ILE A 1 184 ? -14.807 -2.581 -0.813 1.00 91.25 184 ILE A N 1
ATOM 1417 C CA . ILE A 1 184 ? -15.267 -1.202 -1.048 1.00 91.25 184 ILE A CA 1
ATOM 1418 C C . ILE A 1 184 ? -14.425 -0.527 -2.129 1.00 91.25 184 ILE A C 1
ATOM 1420 O O . ILE A 1 184 ? -14.940 0.058 -3.077 1.00 91.25 184 ILE A O 1
ATOM 1424 N N . SER A 1 185 ? -13.104 -0.549 -1.952 1.00 91.94 185 SER A N 1
ATOM 1425 C CA . SER A 1 185 ? -12.179 0.127 -2.856 1.00 91.94 185 SER A CA 1
ATOM 1426 C C . SER A 1 185 ? -10.794 -0.494 -2.797 1.00 91.94 185 SER A C 1
ATOM 1428 O O . SER A 1 185 ? -10.428 -1.153 -1.824 1.00 91.94 185 SER A O 1
ATOM 1430 N N . SER A 1 186 ? -10.035 -0.271 -3.862 1.00 93.00 186 SER A N 1
ATOM 1431 C CA . SER A 1 186 ? -8.733 -0.879 -4.087 1.00 93.00 186 SER A CA 1
ATOM 1432 C C . SER A 1 186 ? -7.870 0.116 -4.843 1.00 93.00 186 SER A C 1
ATOM 1434 O O . SER A 1 186 ? -8.194 0.485 -5.975 1.00 93.00 186 SER A O 1
ATOM 1436 N N . ARG A 1 187 ? -6.821 0.629 -4.198 1.00 89.69 187 ARG A N 1
ATOM 1437 C CA . ARG A 1 187 ? -5.994 1.716 -4.740 1.00 89.69 187 ARG A CA 1
ATOM 1438 C C . ARG A 1 187 ? -4.515 1.377 -4.638 1.00 89.69 187 ARG A C 1
ATOM 1440 O O . ARG A 1 187 ? -4.064 0.844 -3.629 1.00 89.69 187 ARG A O 1
ATOM 1447 N N . ILE A 1 188 ? -3.770 1.718 -5.686 1.00 83.00 188 ILE A N 1
ATOM 1448 C CA . ILE A 1 188 ? -2.306 1.695 -5.672 1.00 83.00 188 ILE A CA 1
ATOM 1449 C C . ILE A 1 188 ? -1.827 3.009 -5.051 1.00 83.00 188 ILE A C 1
ATOM 1451 O O . ILE A 1 188 ? -2.335 4.079 -5.400 1.00 83.00 188 ILE A O 1
ATOM 1455 N N . LEU A 1 189 ? -0.870 2.937 -4.129 1.00 74.94 189 LEU A N 1
ATOM 1456 C CA . LEU A 1 189 ? -0.256 4.125 -3.543 1.00 74.94 189 LEU A CA 1
ATOM 1457 C C . LEU A 1 189 ? 0.685 4.760 -4.572 1.00 74.94 189 LEU A C 1
ATOM 1459 O O . LEU A 1 189 ? 1.669 4.159 -4.984 1.00 74.94 189 LEU A O 1
ATOM 1463 N N . VAL A 1 190 ? 0.396 5.995 -4.985 1.00 61.28 190 VAL A N 1
ATOM 1464 C CA . VAL A 1 190 ? 1.135 6.687 -6.062 1.00 61.28 190 VAL A CA 1
ATOM 1465 C C . VAL A 1 190 ? 2.629 6.847 -5.735 1.00 61.28 190 VAL A C 1
ATOM 1467 O O . VAL A 1 190 ? 3.462 6.833 -6.636 1.00 61.28 190 VAL A O 1
ATOM 1470 N N . SER A 1 191 ? 2.982 6.935 -4.448 1.00 58.31 191 SER A N 1
ATOM 1471 C CA . SER A 1 191 ? 4.368 7.023 -3.965 1.00 58.31 191 SER A CA 1
ATOM 1472 C C . SER A 1 191 ? 5.150 5.708 -4.060 1.00 58.31 191 SER A C 1
ATOM 1474 O O . SER A 1 191 ? 6.377 5.730 -4.074 1.00 58.31 191 SER A O 1
ATOM 1476 N N . SER A 1 192 ? 4.467 4.563 -4.132 1.00 61.66 192 SER A N 1
ATOM 1477 C CA . SER A 1 192 ? 5.075 3.244 -4.308 1.00 61.66 192 SER A CA 1
ATOM 1478 C C . SER A 1 192 ? 4.181 2.416 -5.219 1.00 61.66 192 SER A C 1
ATOM 1480 O O . SER A 1 192 ? 3.254 1.747 -4.770 1.00 61.66 192 SER A O 1
ATOM 1482 N N . ALA A 1 193 ? 4.462 2.455 -6.525 1.00 69.75 193 ALA A N 1
ATOM 1483 C CA . ALA A 1 193 ? 3.676 1.743 -7.534 1.00 69.75 193 ALA A CA 1
ATOM 1484 C C . ALA A 1 193 ? 3.545 0.227 -7.266 1.00 69.75 193 ALA A C 1
ATOM 1486 O O . ALA A 1 193 ? 2.698 -0.399 -7.886 1.00 69.75 193 ALA A O 1
ATOM 1487 N N . SER A 1 194 ? 4.342 -0.336 -6.345 1.00 84.75 194 SER A N 1
ATOM 1488 C CA . SER A 1 194 ? 4.332 -1.714 -5.830 1.00 84.75 194 SER A CA 1
ATOM 1489 C C . SER A 1 194 ? 3.402 -1.975 -4.635 1.00 84.75 194 SER A C 1
ATOM 1491 O O . SER A 1 194 ? 3.282 -3.122 -4.210 1.00 84.75 194 SER A O 1
ATOM 1493 N N . THR A 1 195 ? 2.729 -0.961 -4.087 1.00 89.88 195 THR A N 1
ATOM 1494 C CA . THR A 1 195 ? 1.874 -1.108 -2.898 1.00 89.88 195 THR A CA 1
ATOM 1495 C C . THR A 1 195 ? 0.410 -0.870 -3.240 1.00 89.88 195 THR A C 1
ATOM 1497 O O . THR A 1 195 ? 0.047 0.164 -3.806 1.00 89.88 195 THR A O 1
ATOM 1500 N N . ARG A 1 196 ? -0.457 -1.807 -2.850 1.00 92.44 196 ARG A N 1
ATOM 1501 C CA . ARG A 1 196 ? -1.911 -1.709 -2.992 1.00 92.44 196 ARG A CA 1
ATOM 1502 C C . ARG A 1 196 ? -2.582 -1.790 -1.628 1.00 92.44 196 ARG A C 1
ATOM 1504 O O . ARG A 1 196 ? -2.316 -2.694 -0.842 1.00 92.44 196 ARG A O 1
ATOM 1511 N N . THR A 1 197 ? -3.506 -0.870 -1.388 1.00 94.38 197 THR A N 1
ATOM 1512 C CA . THR A 1 197 ? -4.379 -0.875 -0.215 1.00 94.38 197 THR A CA 1
ATOM 1513 C C . THR A 1 197 ? -5.799 -1.200 -0.649 1.00 94.38 197 THR A C 1
ATOM 1515 O O . THR A 1 197 ? -6.344 -0.561 -1.557 1.00 94.38 197 THR A O 1
ATOM 1518 N N . LYS A 1 198 ? -6.400 -2.194 0.007 1.00 96.06 198 LYS A N 1
ATOM 1519 C CA . LYS A 1 198 ? -7.781 -2.619 -0.218 1.00 96.06 198 LYS A CA 1
ATOM 1520 C C . LYS A 1 198 ? -8.602 -2.459 1.056 1.00 96.06 198 LYS A C 1
ATOM 1522 O O . LYS A 1 198 ? -8.157 -2.831 2.142 1.00 96.06 198 LYS A O 1
ATOM 1527 N N . LEU A 1 199 ? -9.792 -1.886 0.898 1.00 96.88 199 LEU A N 1
ATOM 1528 C CA . LEU A 1 199 ? -10.758 -1.665 1.969 1.00 96.88 199 LEU A CA 1
ATOM 1529 C C . LEU A 1 199 ? -11.893 -2.683 1.871 1.00 96.88 199 LEU A C 1
ATOM 1531 O O . LEU A 1 199 ? -12.462 -2.876 0.791 1.00 96.88 199 LEU A O 1
ATOM 1535 N N . PHE A 1 200 ? -12.248 -3.281 3.001 1.00 97.50 200 PHE A N 1
ATOM 1536 C CA . PHE A 1 200 ? -13.313 -4.268 3.131 1.00 97.50 200 PHE A CA 1
ATOM 1537 C C . PHE A 1 200 ? -14.341 -3.794 4.153 1.00 97.50 200 PHE A C 1
ATOM 1539 O O . PHE A 1 200 ? -13.982 -3.428 5.265 1.00 97.50 200 PHE A O 1
ATOM 1546 N N . TYR A 1 201 ? -15.615 -3.818 3.790 1.00 95.81 201 TYR A N 1
ATOM 1547 C CA . TYR A 1 201 ? -16.729 -3.587 4.695 1.00 95.81 201 TYR A CA 1
ATOM 1548 C C . TYR A 1 201 ? -17.141 -4.911 5.332 1.00 95.81 201 TYR A C 1
ATOM 1550 O O . TYR A 1 201 ? -17.383 -5.888 4.623 1.00 95.81 201 TYR A O 1
ATOM 1558 N N . VAL A 1 202 ? -17.248 -4.932 6.656 1.00 96.56 202 VAL A N 1
ATOM 1559 C CA . VAL A 1 202 ? -17.764 -6.061 7.429 1.00 96.56 202 VAL A CA 1
ATOM 1560 C C . VAL A 1 202 ? -19.015 -5.596 8.157 1.00 96.56 202 VAL A C 1
ATOM 1562 O O . VAL A 1 202 ? -18.980 -4.605 8.883 1.00 96.56 202 VAL A O 1
ATOM 1565 N N . ASN A 1 203 ? -20.128 -6.298 7.957 1.00 91.12 203 ASN A N 1
ATOM 1566 C CA . ASN A 1 203 ? -21.451 -5.876 8.429 1.00 91.12 203 ASN A CA 1
ATOM 1567 C C . ASN A 1 203 ? -21.607 -5.810 9.959 1.00 91.12 203 ASN A C 1
ATOM 1569 O O . ASN A 1 203 ? -22.429 -5.042 10.450 1.00 91.12 203 ASN A O 1
ATOM 1573 N N . SER A 1 204 ? -20.869 -6.629 10.706 1.00 89.88 204 SER A N 1
ATOM 1574 C CA . SER A 1 204 ? -20.949 -6.689 12.164 1.00 89.88 204 SER A CA 1
ATOM 1575 C C . SER A 1 204 ? -19.686 -7.321 12.735 1.00 89.88 204 SER A C 1
ATOM 1577 O O . SER A 1 204 ? -19.282 -8.389 12.269 1.00 89.88 204 SER A O 1
ATOM 1579 N N . VAL A 1 205 ? -19.075 -6.697 13.740 1.00 91.38 205 VAL A N 1
ATOM 1580 C CA . VAL A 1 205 ? -17.805 -7.143 14.330 1.00 91.38 205 VAL A CA 1
ATOM 1581 C C . VAL A 1 205 ? -17.917 -7.231 15.852 1.00 91.38 205 VAL A C 1
ATOM 1583 O O . VAL A 1 205 ? -18.485 -6.341 16.485 1.00 91.38 205 VAL A O 1
ATOM 1586 N N . HIS A 1 206 ? -17.389 -8.301 16.445 1.00 89.12 206 HIS A N 1
ATOM 1587 C CA . HIS A 1 206 ? -17.397 -8.536 17.895 1.00 89.12 206 HIS A CA 1
ATOM 1588 C C . HIS A 1 206 ? -15.985 -8.646 18.475 1.00 89.12 206 HIS A C 1
ATOM 1590 O O . HIS A 1 206 ? -14.997 -8.799 17.758 1.00 89.12 206 HIS A O 1
ATOM 1596 N N . GLU A 1 207 ? -15.900 -8.551 19.801 1.00 85.38 207 GLU A N 1
ATOM 1597 C CA . GLU A 1 207 ? -14.651 -8.708 20.539 1.00 85.38 207 GLU A CA 1
ATOM 1598 C C . GLU A 1 207 ? -14.036 -10.098 20.307 1.00 85.38 207 GLU A C 1
ATOM 1600 O O . GLU A 1 207 ? -14.748 -11.093 20.170 1.00 85.38 207 GLU A O 1
ATOM 1605 N N . ASN A 1 208 ? -12.702 -10.157 20.259 1.00 87.94 208 ASN A N 1
ATOM 1606 C CA . ASN A 1 208 ? -11.903 -11.366 20.015 1.00 87.94 208 ASN A CA 1
ATOM 1607 C C . ASN A 1 208 ? -12.093 -12.031 18.641 1.00 87.94 208 ASN A C 1
ATOM 1609 O O . ASN A 1 208 ? -11.471 -13.062 18.374 1.00 87.94 208 ASN A O 1
ATOM 1613 N N . GLU A 1 209 ? -12.888 -11.451 17.739 1.00 93.56 209 GLU A N 1
ATOM 1614 C CA . GLU A 1 209 ? -12.968 -11.937 16.364 1.00 93.56 209 GLU A CA 1
ATOM 1615 C C . GLU A 1 209 ? -11.651 -11.699 15.629 1.00 93.56 209 GLU A C 1
ATOM 1617 O O . GLU A 1 209 ? -11.085 -10.606 15.660 1.00 93.56 209 GLU A O 1
ATOM 1622 N N . GLN A 1 210 ? -11.169 -12.729 14.940 1.00 95.88 210 GLN A N 1
ATOM 1623 C CA . GLN A 1 210 ? -9.945 -12.669 14.153 1.00 95.88 210 GLN A CA 1
ATOM 1624 C C . GLN A 1 210 ? -10.271 -12.586 12.670 1.00 95.88 210 GLN A C 1
ATOM 1626 O O . GLN A 1 210 ? -11.112 -13.330 12.165 1.00 95.88 210 GLN A O 1
ATOM 1631 N N . TYR A 1 211 ? -9.569 -11.698 11.978 1.00 97.50 211 TYR A N 1
ATOM 1632 C CA . TYR A 1 211 ? -9.669 -11.521 10.539 1.00 97.50 211 TYR A CA 1
ATOM 1633 C C . TYR A 1 211 ? -8.297 -11.733 9.917 1.00 97.50 211 TYR A C 1
ATOM 1635 O O . TYR A 1 211 ? -7.291 -11.242 10.433 1.00 97.50 211 TYR A O 1
ATOM 1643 N N . THR A 1 212 ? -8.259 -12.450 8.800 1.00 97.69 212 THR A N 1
ATOM 1644 C CA . THR A 1 212 ? -7.028 -12.785 8.085 1.00 97.69 212 THR A CA 1
ATOM 1645 C C . THR A 1 212 ? -7.056 -12.165 6.701 1.00 97.69 212 THR A C 1
ATOM 1647 O O . THR A 1 212 ? -7.939 -12.462 5.893 1.00 97.69 212 THR A O 1
ATOM 1650 N N . CYS A 1 213 ? -6.081 -11.305 6.415 1.00 98.00 213 CYS A N 1
ATOM 1651 C CA . CYS A 1 213 ? -5.839 -10.833 5.060 1.00 98.00 213 CYS A CA 1
ATOM 1652 C C . CYS A 1 213 ? -4.900 -11.799 4.341 1.00 98.00 213 CYS A C 1
ATOM 1654 O O . CYS A 1 213 ? -3.852 -12.147 4.879 1.00 98.00 213 CYS A O 1
ATOM 1656 N N . PHE A 1 214 ? -5.268 -12.190 3.125 1.00 97.00 214 PHE A N 1
ATOM 1657 C CA . PHE A 1 214 ? -4.465 -13.004 2.222 1.00 97.00 214 PHE A CA 1
ATOM 1658 C C . PHE A 1 214 ? -3.998 -12.167 1.037 1.00 97.00 214 PHE A C 1
ATOM 1660 O O . PHE A 1 214 ? -4.799 -11.477 0.400 1.00 97.00 214 PHE A O 1
ATOM 1667 N N . ALA A 1 215 ? -2.712 -12.277 0.726 1.00 96.12 215 ALA A N 1
ATOM 1668 C CA . ALA A 1 215 ? -2.079 -11.714 -0.455 1.00 96.12 215 ALA A CA 1
ATOM 1669 C C . ALA A 1 215 ? -1.557 -12.861 -1.327 1.00 96.12 215 ALA A C 1
ATOM 1671 O O . ALA A 1 215 ? -0.483 -13.392 -1.066 1.00 96.12 215 ALA A O 1
ATOM 1672 N N . MET A 1 216 ? -2.319 -13.253 -2.348 1.00 94.31 216 MET A N 1
ATOM 1673 C CA . MET A 1 216 ? -1.977 -14.326 -3.293 1.00 94.31 216 MET A CA 1
ATOM 1674 C C . MET A 1 216 ? -1.473 -13.716 -4.596 1.00 94.31 216 MET A C 1
ATOM 1676 O O . MET A 1 216 ? -2.168 -13.698 -5.612 1.00 94.31 216 MET A O 1
ATOM 1680 N N . THR A 1 217 ? -0.282 -13.135 -4.540 1.00 88.69 217 THR A N 1
ATOM 1681 C CA . THR A 1 217 ? 0.321 -12.486 -5.708 1.00 88.69 217 THR A CA 1
ATOM 1682 C C . THR A 1 217 ? 0.973 -13.521 -6.613 1.00 88.69 217 THR A C 1
ATOM 1684 O O . THR A 1 217 ? 1.209 -14.660 -6.210 1.00 88.69 217 THR A O 1
ATOM 1687 N N . ALA A 1 218 ? 1.335 -13.113 -7.829 1.00 81.81 218 ALA A N 1
ATOM 1688 C CA . ALA A 1 218 ? 2.173 -13.956 -8.671 1.00 81.81 218 ALA A CA 1
ATOM 1689 C C . ALA A 1 218 ? 3.489 -14.326 -7.954 1.00 81.81 218 ALA A C 1
ATOM 1691 O O . ALA A 1 218 ? 3.944 -15.458 -8.086 1.00 81.81 218 ALA A O 1
ATOM 1692 N N . ALA A 1 219 ? 4.059 -13.398 -7.167 1.00 78.81 219 ALA A N 1
ATOM 1693 C CA . ALA A 1 219 ? 5.364 -13.565 -6.536 1.00 78.81 219 ALA A CA 1
ATOM 1694 C C . ALA A 1 219 ? 5.393 -14.534 -5.362 1.00 78.81 219 ALA A C 1
ATOM 1696 O O . ALA A 1 219 ? 6.264 -15.400 -5.295 1.00 78.81 219 ALA A O 1
ATOM 1697 N N . SER A 1 220 ? 4.442 -14.403 -4.453 1.00 87.94 220 SER A N 1
ATOM 1698 C CA . SER A 1 220 ? 4.313 -15.277 -3.293 1.00 87.94 220 SER A CA 1
ATOM 1699 C C . SER A 1 220 ? 2.910 -15.176 -2.709 1.00 87.94 220 SER A C 1
ATOM 1701 O O . SER A 1 220 ? 2.131 -14.281 -3.058 1.00 87.94 220 SER A O 1
ATOM 1703 N N . THR A 1 221 ? 2.602 -16.109 -1.809 1.00 93.38 221 THR A N 1
ATOM 1704 C CA . THR A 1 221 ? 1.391 -16.081 -0.990 1.00 93.38 221 THR A CA 1
ATOM 1705 C C . THR A 1 221 ? 1.762 -15.770 0.450 1.00 93.38 221 THR A C 1
ATOM 1707 O O . THR A 1 221 ? 2.589 -16.471 1.022 1.00 93.38 221 THR A O 1
ATOM 1710 N N . GLU A 1 222 ? 1.131 -14.752 1.026 1.00 95.12 222 GLU A N 1
ATOM 1711 C CA . GLU A 1 222 ? 1.300 -14.356 2.426 1.00 95.12 222 GLU A CA 1
ATOM 1712 C C . GLU A 1 222 ? -0.051 -14.157 3.111 1.00 95.12 222 GLU A C 1
ATOM 1714 O O . GLU A 1 222 ? -1.062 -13.865 2.460 1.00 95.12 222 GLU A O 1
ATOM 1719 N N . SER A 1 223 ? -0.063 -14.278 4.439 1.00 96.38 223 SER A N 1
ATOM 1720 C CA . SER A 1 223 ? -1.254 -14.021 5.247 1.00 96.38 223 SER A CA 1
ATOM 1721 C C . SER A 1 223 ? -0.917 -13.362 6.576 1.00 96.38 223 SER A C 1
ATOM 1723 O O . SER A 1 223 ? 0.041 -13.755 7.238 1.00 96.38 223 SER A O 1
ATOM 1725 N N . LEU A 1 224 ? -1.741 -12.407 6.994 1.00 97.50 224 LEU A N 1
ATOM 1726 C CA . LEU A 1 224 ? -1.630 -11.741 8.287 1.00 97.50 224 LEU A CA 1
ATOM 1727 C C . LEU A 1 224 ? -2.979 -11.815 8.989 1.00 97.50 224 LEU A C 1
ATOM 1729 O O . LEU A 1 224 ? -3.996 -11.473 8.388 1.00 97.50 224 LEU A O 1
ATOM 1733 N N . THR A 1 225 ? -2.982 -12.238 10.250 1.00 97.44 225 THR A N 1
ATOM 1734 C CA . THR A 1 225 ? -4.184 -12.290 11.088 1.00 97.44 225 THR A CA 1
ATOM 1735 C C . THR A 1 225 ? -4.127 -11.192 12.136 1.00 97.44 225 THR A C 1
ATOM 1737 O O . THR A 1 225 ? -3.127 -11.054 12.837 1.00 97.44 225 THR A O 1
ATOM 1740 N N . ALA A 1 226 ? -5.211 -10.432 12.261 1.00 95.44 226 ALA A N 1
ATOM 1741 C CA . ALA A 1 226 ? -5.384 -9.417 13.289 1.00 95.44 226 ALA A CA 1
ATOM 1742 C C . ALA A 1 226 ? -6.686 -9.662 14.059 1.00 95.44 226 ALA A C 1
ATOM 1744 O O . ALA A 1 226 ? -7.694 -10.088 13.490 1.00 95.44 226 ALA A O 1
ATOM 1745 N N . VAL A 1 227 ? -6.662 -9.375 15.360 1.00 94.06 227 VAL A N 1
ATOM 1746 C CA . VAL A 1 227 ? -7.879 -9.313 16.177 1.00 94.06 227 VAL A CA 1
ATOM 1747 C C . VAL A 1 227 ? -8.586 -7.998 15.867 1.00 94.06 227 VAL A C 1
ATOM 1749 O O . VAL A 1 227 ? -7.940 -6.950 15.814 1.00 94.06 227 VAL A O 1
ATOM 1752 N N . ALA A 1 228 ? -9.899 -8.053 15.673 1.00 92.50 228 ALA A N 1
ATOM 1753 C CA . ALA A 1 228 ? -10.713 -6.878 15.431 1.00 92.50 228 ALA A CA 1
ATOM 1754 C C . ALA A 1 228 ? -10.568 -5.853 16.563 1.00 92.50 228 ALA A C 1
ATOM 1756 O O . ALA A 1 228 ? -10.677 -6.180 17.749 1.00 92.50 228 ALA A O 1
ATOM 1757 N N . ASP A 1 229 ? -10.350 -4.594 16.195 1.00 89.44 229 ASP A N 1
ATOM 1758 C CA . ASP A 1 229 ? -10.364 -3.495 17.143 1.00 89.44 229 ASP A CA 1
ATOM 1759 C C . ASP A 1 229 ? -11.811 -3.107 17.437 1.00 89.44 229 ASP A C 1
ATOM 1761 O O . ASP A 1 229 ? -12.483 -2.429 16.657 1.00 89.44 229 ASP A O 1
ATOM 1765 N N . VAL A 1 230 ? -12.301 -3.612 18.560 1.00 84.75 230 VAL A N 1
ATOM 1766 C CA . VAL A 1 230 ? -13.652 -3.394 19.063 1.00 84.75 230 VAL A CA 1
ATOM 1767 C C . VAL A 1 230 ? -13.529 -2.823 20.468 1.00 84.75 230 VAL A C 1
ATOM 1769 O O . VAL A 1 230 ? -12.650 -3.229 21.232 1.00 84.75 230 VAL A O 1
ATOM 1772 N N . PHE A 1 231 ? -14.388 -1.867 20.816 1.00 69.94 231 PHE A N 1
ATOM 1773 C CA . PHE A 1 231 ? -14.490 -1.428 22.205 1.00 69.94 231 PHE A CA 1
ATOM 1774 C C . PHE A 1 231 ? -14.929 -2.619 23.067 1.00 69.94 231 PHE A C 1
ATOM 1776 O O . PHE A 1 231 ? -16.003 -3.169 22.837 1.00 69.94 231 PHE A O 1
ATOM 1783 N N . SER A 1 232 ? -14.131 -3.007 24.061 1.00 62.03 232 SER A N 1
ATOM 1784 C CA . SER A 1 232 ? -14.664 -3.815 25.155 1.00 62.03 232 SER A CA 1
ATOM 1785 C C . SER A 1 232 ? -15.576 -2.951 26.018 1.00 62.03 232 SER A C 1
ATOM 1787 O O . SER A 1 232 ? -15.432 -1.722 26.107 1.00 62.03 232 SER A O 1
ATOM 1789 N N . PHE A 1 233 ? -16.535 -3.611 26.646 1.00 55.47 233 PHE A N 1
ATOM 1790 C CA . PHE A 1 233 ? -17.383 -2.974 27.629 1.00 55.47 233 PHE A CA 1
ATOM 1791 C C . PHE A 1 233 ? -16.643 -2.868 28.970 1.00 55.47 233 PHE A C 1
ATOM 1793 O O . PHE A 1 233 ? -15.987 -3.826 29.375 1.00 55.47 233 PHE A O 1
ATOM 1800 N N . PRO A 1 234 ? -16.752 -1.736 29.688 1.00 49.12 234 PRO A N 1
ATOM 1801 C CA . PRO A 1 234 ? -16.112 -1.592 30.989 1.00 49.12 234 PRO A CA 1
ATOM 1802 C C . PRO A 1 234 ? -16.685 -2.594 32.003 1.00 49.12 234 PRO A C 1
ATOM 1804 O O . PRO A 1 234 ? -17.903 -2.756 32.110 1.00 49.12 234 PRO A O 1
ATOM 1807 N N . GLU A 1 235 ? -15.810 -3.231 32.788 1.00 51.62 235 GLU A N 1
ATOM 1808 C CA . GLU A 1 235 ? -16.227 -3.966 33.986 1.00 51.62 235 GLU A CA 1
ATOM 1809 C C . GLU A 1 235 ? -16.774 -2.984 35.034 1.00 51.62 235 GLU A C 1
ATOM 1811 O O . GLU A 1 235 ? -16.156 -1.968 35.355 1.00 51.62 235 GLU A O 1
ATOM 1816 N N . PHE A 1 236 ? -17.952 -3.296 35.575 1.00 54.72 236 PHE A N 1
ATOM 1817 C CA . PHE A 1 236 ? -18.663 -2.438 36.521 1.00 54.72 236 PHE A CA 1
ATOM 1818 C C . PHE A 1 236 ? -18.022 -2.413 37.915 1.00 54.72 236 PHE A C 1
ATOM 1820 O O . PHE A 1 236 ? -17.481 -3.426 38.366 1.00 54.72 236 PHE A O 1
ATOM 1827 N N . PRO A 1 237 ? -18.201 -1.310 38.671 1.00 54.97 237 PRO A N 1
ATOM 1828 C CA . PRO A 1 237 ? -18.246 -1.364 40.127 1.00 54.97 237 PRO A CA 1
ATOM 1829 C C . PRO A 1 237 ? -19.202 -2.472 40.574 1.00 54.97 237 PRO A C 1
ATOM 1831 O O . PRO A 1 237 ? -20.362 -2.498 40.158 1.00 54.97 237 PRO A O 1
ATOM 1834 N N . ASN A 1 238 ? -18.740 -3.375 41.437 1.00 53.12 238 ASN A N 1
ATOM 1835 C CA . ASN A 1 238 ? -19.590 -4.453 41.943 1.00 53.12 238 ASN A CA 1
ATOM 1836 C C . ASN A 1 238 ? -20.827 -3.912 42.691 1.00 53.12 238 ASN A C 1
ATOM 1838 O O . ASN A 1 238 ? -21.881 -4.541 42.635 1.00 53.12 238 ASN A O 1
ATOM 1842 N N . GLU A 1 239 ? -20.723 -2.739 43.337 1.00 61.84 239 GLU A N 1
ATOM 1843 C CA . GLU A 1 239 ? -21.771 -2.162 44.191 1.00 61.84 239 GLU A CA 1
ATOM 1844 C C . GLU A 1 239 ? -21.832 -0.621 44.104 1.00 61.84 239 GLU A C 1
ATOM 1846 O O . GLU A 1 239 ? -20.801 0.051 43.996 1.00 61.84 239 GLU A O 1
ATOM 1851 N N . ILE A 1 240 ? -23.054 -0.072 44.173 1.00 66.38 240 ILE A N 1
ATOM 1852 C CA . ILE A 1 240 ? -23.335 1.353 44.417 1.00 66.38 240 ILE A CA 1
ATOM 1853 C C . ILE A 1 240 ? -23.694 1.501 45.896 1.00 66.38 240 ILE A C 1
ATOM 1855 O O . ILE A 1 240 ? -24.575 0.802 46.395 1.00 66.38 240 ILE A O 1
ATOM 1859 N N . PHE A 1 241 ? -23.051 2.438 46.580 1.00 69.69 241 PHE A N 1
ATOM 1860 C CA . PHE A 1 241 ? -23.327 2.778 47.968 1.00 69.69 241 PHE A CA 1
ATOM 1861 C C . PHE A 1 241 ? -24.200 4.028 48.045 1.00 69.69 241 PHE A C 1
ATOM 1863 O O . PHE A 1 241 ? -24.011 4.991 47.302 1.00 69.69 241 PHE A O 1
ATOM 1870 N N . ILE A 1 242 ? -25.151 4.016 48.973 1.00 70.75 242 ILE A N 1
ATOM 1871 C CA . ILE A 1 242 ? -26.025 5.149 49.268 1.00 70.75 242 ILE A CA 1
ATOM 1872 C C . ILE A 1 242 ? -25.683 5.665 50.663 1.00 70.75 242 ILE A C 1
ATOM 1874 O O . ILE A 1 242 ? -25.609 4.888 51.615 1.00 70.75 242 ILE A O 1
ATOM 1878 N N . SER A 1 243 ? -25.502 6.973 50.796 1.00 71.00 243 SER A N 1
ATOM 1879 C CA . SER A 1 243 ? -25.255 7.644 52.072 1.00 71.00 243 SER A CA 1
ATOM 1880 C C . SER A 1 243 ? -25.929 9.019 52.118 1.00 71.00 243 SER A C 1
ATOM 1882 O O . SER A 1 243 ? -26.448 9.505 51.112 1.00 71.00 243 SER A O 1
ATOM 1884 N N . ASN A 1 244 ? -25.941 9.648 53.300 1.00 66.38 244 ASN A N 1
ATOM 1885 C CA . ASN A 1 244 ? -26.477 10.999 53.519 1.00 66.38 244 ASN A CA 1
ATOM 1886 C C . ASN A 1 244 ? -27.893 11.192 52.946 1.00 66.38 244 ASN A C 1
ATOM 1888 O O . ASN A 1 244 ? -28.130 12.111 52.165 1.00 66.38 244 ASN A O 1
ATOM 1892 N N . VAL A 1 245 ? -28.809 10.284 53.293 1.00 68.75 245 VAL A N 1
ATOM 1893 C CA . VAL A 1 245 ? -30.201 10.315 52.827 1.00 68.75 245 VAL A CA 1
ATOM 1894 C C . VAL A 1 245 ? -31.025 11.221 53.731 1.00 68.75 245 VAL A C 1
ATOM 1896 O O . VAL A 1 245 ? -31.072 11.009 54.944 1.00 68.75 245 VAL A O 1
ATOM 1899 N N . ASN A 1 246 ? -31.708 12.198 53.142 1.00 63.84 246 ASN A N 1
ATOM 1900 C CA . ASN A 1 246 ? -32.760 12.951 53.808 1.00 63.84 246 ASN A CA 1
ATOM 1901 C C . ASN A 1 246 ? -33.887 13.328 52.824 1.00 63.84 246 ASN A C 1
ATOM 1903 O O . ASN A 1 246 ? -33.891 12.901 51.673 1.00 63.84 246 ASN A O 1
ATOM 1907 N N . ASN A 1 247 ? -34.835 14.143 53.289 1.00 62.56 247 ASN A N 1
ATOM 1908 C CA . ASN A 1 247 ? -36.025 14.547 52.531 1.00 62.56 247 ASN A CA 1
ATOM 1909 C C . ASN A 1 247 ? -35.737 15.442 51.308 1.00 62.56 247 ASN A C 1
ATOM 1911 O O . ASN A 1 247 ? -36.644 15.710 50.532 1.00 62.56 247 ASN A O 1
ATOM 1915 N N . GLU A 1 248 ? -34.506 15.931 51.144 1.00 62.56 248 GLU A N 1
ATOM 1916 C CA . GLU A 1 248 ? -34.122 16.881 50.092 1.00 62.56 248 GLU A CA 1
ATOM 1917 C C . GLU A 1 248 ? -32.944 16.389 49.241 1.00 62.56 248 GLU A C 1
ATOM 1919 O O . GLU A 1 248 ? -32.803 16.811 48.092 1.00 62.56 248 GLU A O 1
ATOM 1924 N N . HIS A 1 249 ? -32.085 15.521 49.781 1.00 66.38 249 HIS A N 1
ATOM 1925 C CA . HIS A 1 249 ? -30.864 15.065 49.134 1.00 66.38 249 HIS A CA 1
ATOM 1926 C C . HIS A 1 249 ? -30.466 13.625 49.475 1.00 66.38 249 HIS A C 1
ATOM 1928 O O . HIS A 1 249 ? -30.773 13.084 50.536 1.00 66.38 249 HIS A O 1
ATOM 1934 N N . ILE A 1 250 ? -29.716 13.027 48.553 1.00 71.81 250 ILE A N 1
ATOM 1935 C CA . ILE A 1 250 ? -29.074 11.716 48.674 1.00 71.81 250 ILE A CA 1
ATOM 1936 C C . ILE A 1 250 ? -27.669 11.796 48.088 1.00 71.81 250 ILE A C 1
ATOM 1938 O O . ILE A 1 250 ? -27.424 12.518 47.122 1.00 71.81 250 ILE A O 1
ATOM 1942 N N . THR A 1 251 ? -26.726 11.059 48.662 1.00 71.56 251 THR A N 1
ATOM 1943 C CA . THR A 1 251 ? -25.399 10.876 48.071 1.00 71.56 251 THR A CA 1
ATOM 1944 C C . THR A 1 251 ? -25.256 9.443 47.591 1.00 71.56 251 THR A C 1
ATOM 1946 O O . THR A 1 251 ? -25.473 8.500 48.351 1.00 71.56 251 THR A O 1
ATOM 1949 N N . ILE A 1 252 ? -24.883 9.284 46.326 1.00 72.94 252 ILE A N 1
ATOM 1950 C CA . ILE A 1 252 ? -24.512 7.991 45.756 1.00 72.94 252 ILE A CA 1
ATOM 1951 C C . ILE A 1 252 ? -23.000 7.941 45.572 1.00 72.94 252 ILE A C 1
ATOM 1953 O O . ILE A 1 252 ? -22.375 8.942 45.213 1.00 72.94 252 ILE A O 1
ATOM 1957 N N . SER A 1 253 ? -22.399 6.787 45.827 1.00 72.88 253 SER A N 1
ATOM 1958 C CA . SER A 1 253 ? -20.974 6.575 45.616 1.00 72.88 253 SER A CA 1
ATOM 1959 C C . SER A 1 253 ? -20.681 5.202 45.034 1.00 72.88 253 SER A C 1
ATOM 1961 O O . SER A 1 253 ? -21.403 4.238 45.271 1.00 72.88 253 SER A O 1
ATOM 1963 N N . TRP A 1 254 ? -19.634 5.108 44.223 1.00 73.62 254 TRP A N 1
ATOM 1964 C CA . TRP A 1 254 ? -19.226 3.858 43.587 1.00 73.62 254 TRP A CA 1
ATOM 1965 C C . TRP A 1 254 ? -17.706 3.764 43.534 1.00 73.62 254 TRP A C 1
ATOM 1967 O O . TRP A 1 254 ? -17.004 4.771 43.414 1.00 73.62 254 TRP A O 1
ATOM 1977 N N . LYS A 1 255 ? -17.197 2.536 43.657 1.00 68.94 255 LYS A N 1
ATOM 1978 C CA . LYS A 1 255 ? -15.762 2.239 43.608 1.00 68.94 255 LYS A CA 1
ATOM 1979 C C . LYS A 1 255 ? -15.393 1.621 42.276 1.00 68.94 255 LYS A C 1
ATOM 1981 O O . LYS A 1 255 ? -16.084 0.725 41.804 1.00 68.94 255 LYS A O 1
ATOM 1986 N N . THR A 1 256 ? -14.279 2.044 41.704 1.00 62.25 256 THR A N 1
ATOM 1987 C CA . THR A 1 256 ? -13.778 1.491 40.441 1.00 62.25 256 THR A CA 1
ATOM 1988 C C . THR A 1 256 ? -12.445 0.801 40.704 1.00 62.25 256 THR A C 1
ATOM 1990 O O . THR A 1 256 ? -11.695 1.211 41.593 1.00 62.25 256 THR A O 1
ATOM 1993 N N . LYS A 1 257 ? -12.146 -0.292 39.992 1.00 57.62 257 LYS A N 1
ATOM 1994 C CA . LYS A 1 257 ? -10.789 -0.853 40.035 1.00 57.62 257 LYS A CA 1
ATOM 1995 C C . LYS A 1 257 ? -9.851 0.188 39.418 1.00 57.62 257 LYS A C 1
ATOM 1997 O O . LYS A 1 257 ? -10.171 0.719 38.357 1.00 57.62 257 LYS A O 1
ATOM 2002 N N . LYS A 1 258 ? -8.705 0.467 40.056 1.00 51.19 258 LYS A N 1
ATOM 2003 C CA . LYS A 1 258 ? -7.649 1.295 39.453 1.00 51.19 258 LYS A CA 1
ATOM 2004 C C . LYS A 1 258 ? -7.351 0.774 38.047 1.00 51.19 258 LYS A C 1
ATOM 2006 O O . LYS A 1 258 ? -6.943 -0.375 37.898 1.00 51.19 258 LYS A O 1
ATOM 2011 N N . LEU A 1 259 ? -7.522 1.638 37.050 1.00 50.84 259 LEU A N 1
ATOM 2012 C CA . LEU A 1 259 ? -7.130 1.431 35.653 1.00 50.84 259 LEU A CA 1
ATOM 2013 C C . LEU A 1 259 ? -5.597 1.492 35.519 1.00 50.84 259 LEU A C 1
ATOM 2015 O O . LEU A 1 259 ? -5.056 2.306 34.778 1.00 50.84 259 LEU A O 1
ATOM 2019 N N . HIS A 1 260 ? -4.869 0.687 36.294 1.00 42.03 260 HIS A N 1
ATOM 2020 C CA . HIS A 1 260 ? -3.413 0.615 36.209 1.00 42.03 260 HIS A CA 1
ATOM 2021 C C . HIS A 1 260 ? -2.985 -0.718 35.613 1.00 42.03 260 HIS A C 1
ATOM 2023 O O . HIS A 1 260 ? -2.317 -1.527 36.248 1.00 42.03 260 HIS A O 1
ATOM 2029 N N . ASP A 1 261 ? -3.400 -0.927 34.368 1.00 39.72 261 ASP A N 1
ATOM 2030 C CA . ASP A 1 261 ? -2.797 -1.926 33.505 1.00 39.72 261 ASP A CA 1
ATOM 2031 C C . ASP A 1 261 ? -2.317 -1.215 32.237 1.00 39.72 261 ASP A C 1
ATOM 2033 O O . ASP A 1 261 ? -3.115 -0.672 31.472 1.00 39.72 261 ASP A O 1
ATOM 2037 N N . GLN A 1 262 ? -0.996 -1.166 32.039 1.00 42.50 262 GLN A N 1
ATOM 2038 C CA . GLN A 1 262 ? -0.334 -0.405 30.966 1.00 42.50 262 GLN A CA 1
ATOM 2039 C C . GLN A 1 262 ? -0.701 -0.890 29.547 1.00 42.50 262 GLN A C 1
ATOM 2041 O O . GLN A 1 262 ? -0.271 -0.291 28.566 1.00 42.50 262 GLN A O 1
ATOM 2046 N N . ASN A 1 263 ? -1.523 -1.939 29.437 1.00 44.62 263 ASN A N 1
ATOM 2047 C CA . ASN A 1 263 ? -2.008 -2.521 28.189 1.00 44.62 263 ASN A CA 1
ATOM 2048 C C . ASN A 1 263 ? -3.534 -2.427 27.979 1.00 44.62 263 ASN A C 1
ATOM 2050 O O . ASN A 1 263 ? -4.042 -3.001 27.011 1.00 44.62 263 ASN A O 1
ATOM 2054 N N . GLN A 1 264 ? -4.300 -1.736 28.831 1.00 47.94 264 GLN A N 1
ATOM 2055 C CA . GLN A 1 264 ? -5.758 -1.702 28.670 1.00 47.94 264 GLN A CA 1
ATOM 2056 C C . GLN A 1 264 ? -6.233 -0.652 27.657 1.00 47.94 264 GLN A C 1
ATOM 2058 O O . GLN A 1 264 ? -6.103 0.553 27.846 1.00 47.94 264 GLN A O 1
ATOM 2063 N N . LYS A 1 265 ? -6.881 -1.152 26.599 1.00 46.75 265 LYS A N 1
ATOM 2064 C CA . LYS A 1 265 ? -7.615 -0.444 25.534 1.00 46.75 265 LYS A CA 1
ATOM 2065 C C . LYS A 1 265 ? -8.796 0.436 26.024 1.00 46.75 265 LYS A C 1
ATOM 2067 O O . LYS A 1 265 ? -9.669 0.753 25.215 1.00 46.75 265 LYS A O 1
ATOM 2072 N N . PHE A 1 266 ? -8.871 0.815 27.304 1.00 52.47 266 PHE A N 1
ATOM 2073 C CA . PHE A 1 266 ? -10.073 1.394 27.923 1.00 52.47 266 PHE A CA 1
ATOM 2074 C C . PHE A 1 266 ? -9.763 2.611 28.797 1.00 52.47 266 PHE A C 1
ATOM 2076 O O . PHE A 1 266 ? -9.023 2.509 29.770 1.00 52.47 266 PHE A O 1
ATOM 2083 N N . GLN A 1 267 ? -10.416 3.735 28.491 1.00 51.34 267 GLN A N 1
ATOM 2084 C CA . GLN A 1 267 ? -10.547 4.894 29.369 1.00 51.34 267 GLN A CA 1
ATOM 2085 C C . GLN A 1 267 ? -12.044 5.142 29.580 1.00 51.34 267 GLN A C 1
ATOM 2087 O O . GLN A 1 267 ? -12.797 5.346 28.628 1.00 51.34 267 GLN A O 1
ATOM 2092 N N . VAL A 1 268 ? -12.509 5.063 30.829 1.00 52.66 268 VAL A N 1
ATOM 2093 C CA . VAL A 1 268 ? -13.848 5.560 31.165 1.00 52.66 268 VAL A CA 1
ATOM 2094 C C . VAL A 1 268 ? -13.762 7.078 31.129 1.00 52.66 268 VAL A C 1
ATOM 2096 O O . VAL A 1 268 ? -13.002 7.659 31.904 1.00 52.66 268 VAL A O 1
ATOM 2099 N N . MET A 1 269 ? -14.504 7.705 30.222 1.00 53.19 269 MET A N 1
ATOM 2100 C CA . MET A 1 269 ? -14.453 9.154 30.042 1.00 53.19 269 MET A CA 1
ATOM 2101 C C . MET A 1 269 ? -15.408 9.854 31.007 1.00 53.19 269 MET A C 1
ATOM 2103 O O . MET A 1 269 ? -15.027 10.841 31.630 1.00 53.19 269 MET A O 1
ATOM 2107 N N . MET A 1 270 ? -16.628 9.325 31.176 1.00 57.75 270 MET A N 1
ATOM 2108 C CA . MET A 1 270 ? -17.648 9.954 32.027 1.00 57.75 270 MET A CA 1
ATOM 2109 C C . MET A 1 270 ? -18.582 8.939 32.688 1.00 57.75 270 MET A C 1
ATOM 2111 O O . MET A 1 270 ? -18.874 7.880 32.119 1.00 57.75 270 MET A O 1
ATOM 2115 N N . TYR A 1 271 ? -19.109 9.326 33.852 1.00 62.91 271 TYR A N 1
ATOM 2116 C CA . TYR A 1 271 ? -20.243 8.688 34.519 1.00 62.91 271 TYR A CA 1
ATOM 2117 C C . TYR A 1 271 ? -21.482 9.590 34.453 1.00 62.91 271 TYR A C 1
ATOM 2119 O O . TYR A 1 271 ? -21.447 10.712 34.956 1.00 62.91 271 TYR A O 1
ATOM 2127 N N . ASN A 1 272 ? -22.587 9.072 33.914 1.00 60.03 272 ASN A N 1
ATOM 2128 C CA . ASN A 1 272 ? -23.885 9.737 33.880 1.00 60.03 272 ASN A CA 1
ATOM 2129 C C . ASN A 1 272 ? -24.794 9.125 34.944 1.00 60.03 272 ASN A C 1
ATOM 2131 O O . ASN A 1 272 ? -25.018 7.912 34.968 1.00 60.03 272 ASN A O 1
ATOM 2135 N N . VAL A 1 273 ? -25.347 9.975 35.803 1.00 63.94 273 VAL A N 1
ATOM 2136 C CA . VAL A 1 273 ? -26.341 9.581 36.807 1.00 63.94 273 VAL A CA 1
ATOM 2137 C C . VAL A 1 273 ? -27.716 9.995 36.300 1.00 63.94 273 VAL A C 1
ATOM 2139 O O . VAL A 1 273 ? -27.975 11.181 36.129 1.00 63.94 273 VAL A O 1
ATOM 2142 N N . THR A 1 274 ? -28.606 9.037 36.061 1.00 61.06 274 THR A N 1
ATOM 2143 C CA . THR A 1 274 ? -29.989 9.306 35.620 1.00 61.06 274 THR A CA 1
ATOM 2144 C C . THR A 1 274 ? -30.979 9.023 36.742 1.00 61.06 274 THR A C 1
ATOM 2146 O O . THR A 1 274 ? -30.799 8.057 37.486 1.00 61.06 274 THR A O 1
ATOM 2149 N N . ARG A 1 275 ? -32.008 9.870 36.880 1.00 64.50 275 ARG A N 1
ATOM 2150 C CA . ARG A 1 275 ? -33.083 9.720 37.875 1.00 64.50 275 ARG A CA 1
ATOM 2151 C C . ARG A 1 275 ? -34.422 9.499 37.189 1.00 64.50 275 ARG A C 1
ATOM 2153 O O . ARG A 1 275 ? -34.871 10.396 36.485 1.00 64.50 275 ARG A O 1
ATOM 2160 N N . ASN A 1 276 ? -35.076 8.384 37.515 1.00 60.38 276 ASN A N 1
ATOM 2161 C CA . ASN A 1 276 ? -36.473 8.131 37.159 1.00 60.38 276 ASN A CA 1
ATOM 2162 C C . ASN A 1 276 ? -37.356 8.148 38.417 1.00 60.38 276 ASN A C 1
ATOM 2164 O O . ASN A 1 276 ? -36.933 7.691 39.481 1.00 60.38 276 ASN A O 1
ATOM 2168 N N . SER A 1 277 ? -38.582 8.653 38.289 1.00 60.25 277 SER A N 1
ATOM 2169 C CA . SER A 1 277 ? -39.614 8.687 39.336 1.00 60.25 277 SER A CA 1
ATOM 2170 C C . SER A 1 277 ? -40.802 7.814 38.934 1.00 60.25 277 SER A C 1
ATOM 2172 O O . SER A 1 277 ? -41.054 7.609 37.746 1.00 60.25 277 SER A O 1
ATOM 2174 N N . THR A 1 278 ? -41.565 7.314 39.905 1.00 57.75 278 THR A N 1
ATOM 2175 C CA . THR A 1 278 ? -42.814 6.571 39.648 1.00 57.75 278 THR A CA 1
ATOM 2176 C C . THR A 1 278 ? -43.966 7.442 39.145 1.00 57.75 278 THR A C 1
ATOM 2178 O O . THR A 1 278 ? -44.984 6.895 38.723 1.00 57.75 278 THR A O 1
ATOM 2181 N N . ASN A 1 279 ? -43.831 8.771 39.180 1.00 54.75 279 ASN A N 1
ATOM 2182 C CA . ASN A 1 279 ? -44.850 9.701 38.700 1.00 54.75 279 ASN A CA 1
ATOM 2183 C C . ASN A 1 279 ? -44.493 10.207 37.292 1.00 54.75 279 ASN A C 1
ATOM 2185 O O . ASN A 1 279 ? -43.362 10.598 37.033 1.00 54.75 279 ASN A O 1
ATOM 2189 N N . THR A 1 280 ? -45.447 10.142 36.367 1.00 48.97 280 THR A N 1
ATOM 2190 C CA . THR A 1 280 ? -45.254 10.209 34.905 1.00 48.97 280 THR A CA 1
ATOM 2191 C C . THR A 1 280 ? -45.025 11.610 34.323 1.00 48.97 280 THR A C 1
ATOM 2193 O O . THR A 1 280 ? -45.275 11.816 33.134 1.00 48.97 280 THR A O 1
ATOM 2196 N N . ASP A 1 281 ? -44.552 12.578 35.104 1.00 44.94 281 ASP A N 1
ATOM 2197 C CA . ASP A 1 281 ? -44.260 13.899 34.549 1.00 44.94 281 ASP A CA 1
ATOM 2198 C C . ASP A 1 281 ? -42.938 13.851 33.773 1.00 44.94 281 ASP A C 1
ATOM 2200 O O . ASP A 1 281 ? -41.898 13.411 34.258 1.00 44.94 281 ASP A O 1
ATOM 2204 N N . ALA A 1 282 ? -43.008 14.263 32.507 1.00 41.62 282 ALA A N 1
ATOM 2205 C CA . ALA A 1 282 ? -42.049 14.012 31.428 1.00 41.62 282 ALA A CA 1
ATOM 2206 C C . ALA A 1 282 ? -40.628 14.609 31.604 1.00 41.62 282 ALA A C 1
ATOM 2208 O O . ALA A 1 282 ? -39.875 14.707 30.636 1.00 41.62 282 ALA A O 1
ATOM 2209 N N . SER A 1 283 ? -40.240 14.995 32.820 1.00 43.56 283 SER A N 1
ATOM 2210 C CA . SER A 1 283 ? -38.903 15.458 33.208 1.00 43.56 283 SER A CA 1
ATOM 2211 C C . SER A 1 283 ? -38.056 14.403 33.935 1.00 43.56 283 SER A C 1
ATOM 2213 O O . SER A 1 283 ? -36.928 14.691 34.317 1.00 43.56 283 SER A O 1
ATOM 2215 N N . ASP A 1 284 ? -38.546 13.182 34.145 1.00 44.69 284 ASP A N 1
ATOM 2216 C CA . ASP A 1 284 ? -37.852 12.163 34.953 1.00 44.69 284 ASP A CA 1
ATOM 2217 C C . ASP A 1 284 ? -36.964 11.207 34.142 1.00 44.69 284 ASP A C 1
ATOM 2219 O O . ASP A 1 284 ? -36.970 10.000 34.343 1.00 44.69 284 ASP A O 1
ATOM 2223 N N . GLY A 1 285 ? -36.192 11.769 33.210 1.00 45.75 285 GLY A N 1
ATOM 2224 C CA . GLY A 1 285 ? -35.139 11.073 32.461 1.00 45.75 285 GLY A CA 1
ATOM 2225 C C . GLY A 1 285 ? -33.873 11.917 32.294 1.00 45.75 285 GLY A C 1
ATOM 2226 O O . GLY A 1 285 ? -33.119 11.719 31.343 1.00 45.75 285 GLY A O 1
ATOM 2227 N N . PHE A 1 286 ? -33.658 12.908 33.164 1.00 51.97 286 PHE A N 1
ATOM 2228 C CA . PHE A 1 286 ? -32.507 13.804 33.062 1.00 51.97 286 PHE A CA 1
ATOM 2229 C C . PHE A 1 286 ? -31.228 13.144 33.586 1.00 51.97 286 PHE A C 1
ATOM 2231 O O . PHE A 1 286 ? -31.214 12.508 34.645 1.00 51.97 286 PHE A O 1
ATOM 2238 N N . VAL A 1 287 ? -30.133 13.346 32.847 1.00 52.06 287 VAL A N 1
ATOM 2239 C CA . VAL A 1 287 ? -28.775 13.204 33.379 1.00 52.06 287 VAL A CA 1
ATOM 2240 C C . VAL A 1 287 ? -28.620 14.289 34.440 1.00 52.06 287 VAL A C 1
ATOM 2242 O O . VAL A 1 287 ? -28.637 15.475 34.125 1.00 52.06 287 VAL A O 1
ATOM 2245 N N . LEU A 1 288 ? -28.556 13.887 35.705 1.00 53.38 288 LEU A N 1
ATOM 2246 C CA . LEU A 1 288 ? -28.466 14.808 36.835 1.00 53.38 288 LEU A CA 1
ATOM 2247 C C . LEU A 1 288 ? -27.096 15.485 36.891 1.00 53.38 288 LEU A C 1
ATOM 2249 O O . LEU A 1 288 ? -27.001 16.648 37.270 1.00 53.38 288 LEU A O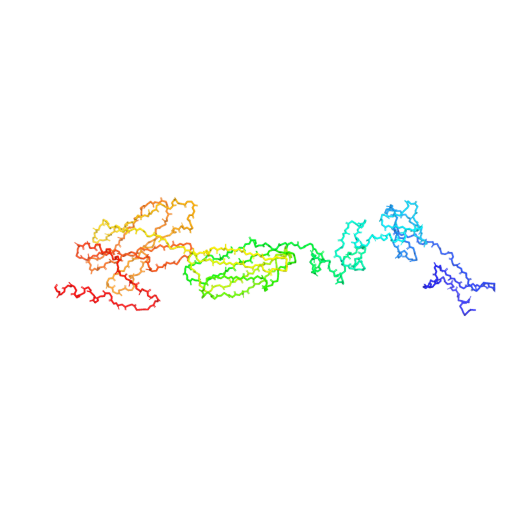 1
ATOM 2253 N N . GLY A 1 289 ? -26.046 14.779 36.472 1.00 54.72 289 GLY A N 1
ATOM 2254 C CA . GLY A 1 289 ? -24.707 15.330 36.357 1.00 54.72 289 GLY A CA 1
ATOM 2255 C C . GLY A 1 289 ? -23.724 14.359 35.725 1.00 54.72 289 GLY A C 1
ATOM 2256 O O . GLY A 1 289 ? -23.959 13.147 35.678 1.00 54.72 289 GLY A O 1
ATOM 2257 N N . GLU A 1 290 ? -22.632 14.943 35.250 1.00 56.53 290 GLU A N 1
ATOM 2258 C CA . GLU A 1 290 ? -21.475 14.262 34.686 1.00 56.53 290 GLU A CA 1
ATOM 2259 C C . GLU A 1 290 ? -20.351 14.312 35.720 1.00 56.53 290 GLU A C 1
ATOM 2261 O O . GLU A 1 290 ? -20.057 15.366 36.291 1.00 56.53 290 GLU A O 1
ATOM 2266 N N . VAL A 1 291 ? -19.750 13.160 36.005 1.00 59.50 291 VAL A N 1
ATOM 2267 C CA . VAL A 1 291 ? -18.536 13.090 36.824 1.00 59.50 291 VAL A CA 1
ATOM 2268 C C . VAL A 1 291 ? -17.383 12.748 35.891 1.00 59.50 291 VAL A C 1
ATOM 2270 O O . VAL A 1 291 ? -17.253 11.598 35.462 1.00 59.50 291 VAL A O 1
ATOM 2273 N N . GLU A 1 292 ? -16.588 13.763 35.542 1.00 55.94 292 GLU A N 1
ATOM 2274 C CA . GLU A 1 292 ? -15.335 13.592 34.800 1.00 55.94 292 GLU A CA 1
ATOM 2275 C C . GLU A 1 292 ? -14.355 12.759 35.630 1.00 55.94 292 GLU A C 1
ATOM 2277 O O . GLU A 1 292 ? -14.295 12.909 36.849 1.00 55.94 292 GLU A O 1
ATOM 2282 N N . ASN A 1 293 ? -13.621 11.860 34.971 1.00 59.66 293 ASN A N 1
ATOM 2283 C CA . ASN A 1 293 ? -12.686 10.913 35.580 1.00 59.66 293 ASN A CA 1
ATOM 2284 C C . ASN A 1 293 ? -11.317 11.570 35.882 1.00 59.66 293 ASN A C 1
ATOM 2286 O O . ASN A 1 293 ? -10.558 11.777 34.935 1.00 59.66 293 ASN A O 1
ATOM 2290 N N . PRO A 1 294 ? -10.950 11.862 37.150 1.00 51.56 294 PRO A N 1
ATOM 2291 C CA . PRO A 1 294 ? -9.726 12.581 37.481 1.00 51.56 294 PRO A CA 1
ATOM 2292 C C . PRO A 1 294 ? -8.775 11.741 38.361 1.00 51.56 294 PRO A C 1
ATOM 2294 O O . PRO A 1 294 ? -8.164 12.280 39.272 1.00 51.56 294 PRO A O 1
ATOM 2297 N N . ASP A 1 295 ? -8.669 10.423 38.142 1.00 54.22 295 ASP A N 1
ATOM 2298 C CA . ASP A 1 295 ? -7.765 9.505 38.876 1.00 54.22 295 ASP A CA 1
ATOM 2299 C C . ASP A 1 295 ? -8.199 9.071 40.297 1.00 54.22 295 ASP A C 1
ATOM 2301 O O . ASP A 1 295 ? -7.387 8.578 41.088 1.00 54.22 295 ASP A O 1
ATOM 2305 N N . THR A 1 296 ? -9.481 9.190 40.656 1.00 57.62 296 THR A N 1
ATOM 2306 C CA . THR A 1 296 ? -9.979 8.782 41.985 1.00 57.62 296 THR A CA 1
ATOM 2307 C C . THR A 1 296 ? -10.554 7.355 42.007 1.00 57.62 296 THR A C 1
ATOM 2309 O O . THR A 1 296 ? -11.307 6.936 41.136 1.00 57.62 296 THR A O 1
ATOM 2312 N N . GLU A 1 297 ? -10.228 6.574 43.047 1.00 62.53 297 GLU A N 1
ATOM 2313 C CA . GLU A 1 297 ? -10.729 5.190 43.216 1.00 62.53 297 GLU A CA 1
ATOM 2314 C C . GLU A 1 297 ? -12.220 5.121 43.584 1.00 62.53 297 GLU A C 1
ATOM 2316 O O . GLU A 1 297 ? -12.882 4.100 43.383 1.00 62.53 297 GLU A O 1
ATOM 2321 N N . THR A 1 298 ? -12.748 6.198 44.168 1.00 67.88 298 THR A N 1
ATOM 2322 C CA . THR A 1 298 ? -14.133 6.299 44.634 1.00 67.88 298 THR A CA 1
ATOM 2323 C C . THR A 1 298 ? -14.743 7.594 44.127 1.00 67.88 298 THR A C 1
ATOM 2325 O O . THR A 1 298 ? -14.222 8.677 44.387 1.00 67.88 298 THR A O 1
ATOM 2328 N N . PHE A 1 299 ? -15.878 7.473 43.450 1.00 71.50 299 PHE A N 1
ATOM 2329 C CA . PHE A 1 299 ? -16.654 8.596 42.947 1.00 71.50 299 PHE A CA 1
ATOM 2330 C C . PHE A 1 299 ? -17.867 8.819 43.839 1.00 71.50 299 PHE A C 1
ATOM 2332 O O . PHE A 1 299 ? -18.443 7.868 44.369 1.00 71.50 299 PHE A O 1
ATOM 2339 N N . THR A 1 300 ? -18.244 10.082 44.019 1.00 70.12 300 THR A N 1
ATOM 2340 C CA . THR A 1 300 ? -19.404 10.480 44.822 1.00 70.12 300 THR A CA 1
ATOM 2341 C C . THR A 1 300 ? -20.198 11.524 44.054 1.00 70.12 300 THR A C 1
ATOM 2343 O O . THR A 1 300 ? -19.613 12.438 43.476 1.00 70.12 300 THR A O 1
ATOM 2346 N N . TYR A 1 301 ? -21.521 11.397 44.047 1.00 73.56 301 TYR A N 1
ATOM 2347 C CA . TYR A 1 301 ? -22.414 12.362 43.423 1.00 73.56 301 TYR A CA 1
ATOM 2348 C C . TYR A 1 301 ? -23.587 12.664 44.359 1.00 73.56 301 TYR A C 1
ATOM 2350 O O . TYR A 1 301 ? -24.280 11.754 44.825 1.00 73.56 301 TYR A O 1
ATOM 2358 N N . LYS A 1 302 ? -23.784 13.951 44.669 1.00 72.88 302 LYS A N 1
ATOM 2359 C CA . LYS A 1 302 ? -24.872 14.423 45.530 1.00 72.88 302 LYS A CA 1
ATOM 2360 C C . LYS A 1 302 ? -26.055 14.845 44.669 1.00 72.88 302 LYS A C 1
ATOM 2362 O O . LYS A 1 302 ? -25.950 15.771 43.872 1.00 72.88 302 LYS A O 1
ATOM 2367 N N . ILE A 1 303 ? -27.187 14.193 44.881 1.00 71.94 303 ILE A N 1
ATOM 2368 C CA . ILE A 1 303 ? -28.443 14.453 44.187 1.00 71.94 303 ILE A CA 1
ATOM 2369 C C . ILE A 1 303 ? -29.333 15.260 45.126 1.00 71.94 303 ILE A C 1
ATOM 2371 O O . ILE A 1 303 ? -29.556 14.851 46.264 1.00 71.94 303 ILE A O 1
ATOM 2375 N N . ASN A 1 304 ? -29.837 16.395 44.649 1.00 71.31 304 ASN A N 1
ATOM 2376 C CA . ASN A 1 304 ? -30.726 17.283 45.398 1.00 71.31 304 ASN A CA 1
ATOM 2377 C C . ASN A 1 304 ? -32.138 17.283 44.783 1.00 71.31 304 ASN A C 1
ATOM 2379 O O . ASN A 1 304 ? -32.330 16.823 43.655 1.00 71.31 304 ASN A O 1
ATOM 2383 N N . GLY A 1 305 ? -33.114 17.842 45.501 1.00 64.38 305 GLY A N 1
ATOM 2384 C CA . GLY A 1 305 ? -34.489 18.002 45.023 1.00 64.38 305 GLY A CA 1
ATOM 2385 C C . GLY A 1 305 ? -35.296 16.705 45.054 1.00 64.38 305 GLY A C 1
ATOM 2386 O O . GLY A 1 305 ? -36.059 16.435 44.126 1.00 64.38 305 GLY A O 1
ATOM 2387 N N . LEU A 1 306 ? -35.087 15.883 46.086 1.00 62.38 306 LEU A N 1
ATOM 2388 C CA . LEU A 1 306 ? -35.957 14.743 46.373 1.00 62.38 306 LEU A CA 1
ATOM 2389 C C . LEU A 1 306 ? -37.296 15.239 46.927 1.00 62.38 306 LEU A C 1
ATOM 2391 O O . LEU A 1 306 ? -37.356 16.256 47.614 1.00 62.38 306 LEU A O 1
ATOM 2395 N N . THR A 1 307 ? -38.374 14.523 46.620 1.00 57.38 307 THR A N 1
ATOM 2396 C CA . THR A 1 307 ? -39.707 14.812 47.163 1.00 57.38 307 THR A CA 1
ATOM 2397 C C . THR A 1 307 ? -40.216 13.573 47.881 1.00 57.38 307 THR A C 1
ATOM 2399 O O . THR A 1 307 ? -40.254 12.506 47.276 1.00 57.38 307 THR A O 1
ATOM 2402 N N . ASN A 1 308 ? -40.672 13.714 49.127 1.00 53.06 308 ASN A N 1
ATOM 2403 C CA . ASN A 1 308 ? -41.092 12.605 50.002 1.00 53.06 308 ASN A CA 1
ATOM 2404 C C . ASN A 1 308 ? -42.286 11.765 49.501 1.00 53.06 308 ASN A C 1
ATOM 2406 O O . ASN A 1 308 ? -42.746 10.884 50.216 1.00 53.06 308 ASN A O 1
ATOM 2410 N N . MET A 1 309 ? -42.842 12.057 48.325 1.00 48.12 309 MET A N 1
ATOM 2411 C CA . MET A 1 309 ? -44.048 11.402 47.808 1.00 48.12 309 MET A CA 1
ATOM 2412 C C . MET A 1 309 ? -43.767 10.371 46.711 1.00 48.12 309 MET A C 1
ATOM 2414 O O . MET A 1 309 ? -44.713 9.753 46.232 1.00 48.12 309 MET A O 1
ATOM 2418 N N . ASN A 1 310 ? -42.507 10.185 46.300 1.00 57.12 310 ASN A N 1
ATOM 2419 C CA . ASN A 1 310 ? -42.171 9.371 45.134 1.00 57.12 310 ASN A CA 1
ATOM 2420 C C . ASN A 1 310 ? -41.021 8.402 45.408 1.00 57.12 310 ASN A C 1
ATOM 2422 O O . ASN A 1 310 ? -40.062 8.736 46.105 1.00 57.12 310 ASN A O 1
ATOM 2426 N N . ASP A 1 311 ? -41.100 7.227 44.787 1.00 57.59 311 ASP A N 1
ATOM 2427 C CA . ASP A 1 311 ? -39.968 6.317 44.710 1.00 57.59 311 ASP A CA 1
ATOM 2428 C C . ASP A 1 311 ? -39.010 6.801 43.612 1.00 57.59 311 ASP A C 1
ATOM 2430 O O . ASP A 1 311 ? -39.430 7.148 42.501 1.00 57.59 311 ASP A O 1
ATOM 2434 N N . HIS A 1 312 ? -37.713 6.811 43.917 1.00 59.34 312 HIS A N 1
ATOM 2435 C CA . HIS A 1 312 ? -36.674 7.283 43.002 1.00 59.34 312 HIS A CA 1
ATOM 2436 C C . HIS A 1 312 ? -35.724 6.146 42.600 1.00 59.34 312 HIS A C 1
ATOM 2438 O O . HIS A 1 312 ? -35.239 5.391 43.447 1.00 59.34 312 HIS A O 1
ATOM 2444 N N . PHE A 1 313 ? -35.429 6.057 41.299 1.00 60.56 313 PHE A N 1
ATOM 2445 C CA . PHE A 1 313 ? -34.476 5.114 40.710 1.00 60.56 313 PHE A CA 1
ATOM 2446 C C . PHE A 1 313 ? -33.259 5.864 40.184 1.00 60.56 313 PHE A C 1
ATOM 2448 O O . PHE A 1 313 ? -33.409 6.771 39.365 1.00 60.56 313 PHE A O 1
ATOM 2455 N N . PHE A 1 314 ? -32.061 5.454 40.596 1.00 61.47 314 PHE A N 1
ATOM 2456 C CA . PHE A 1 314 ? -30.812 6.055 40.125 1.00 61.47 314 PHE A CA 1
ATOM 2457 C C . PHE A 1 314 ? -30.030 5.067 39.285 1.00 61.47 314 PHE A C 1
ATOM 2459 O O . PHE A 1 314 ? -29.673 4.008 39.796 1.00 61.47 314 PHE A O 1
ATOM 2466 N N . THR A 1 315 ? -29.745 5.415 38.032 1.00 57.94 315 THR A N 1
ATOM 2467 C CA . THR A 1 315 ? -28.977 4.559 37.126 1.00 57.94 315 THR A CA 1
ATOM 2468 C C . THR A 1 315 ? -27.638 5.190 36.774 1.00 57.94 315 THR A C 1
ATOM 2470 O O . THR A 1 315 ? -27.592 6.303 36.248 1.00 57.94 315 THR A O 1
ATOM 2473 N N . LEU A 1 316 ? -26.556 4.461 37.063 1.00 60.88 316 LEU A N 1
ATOM 2474 C CA . LEU A 1 316 ? -25.193 4.827 36.681 1.00 60.88 316 LEU A CA 1
ATOM 2475 C C . LEU A 1 316 ? -24.869 4.282 35.288 1.00 60.88 316 LEU A C 1
ATOM 2477 O O . LEU A 1 316 ? -25.064 3.094 35.023 1.00 60.88 316 LEU A O 1
ATOM 2481 N N . VAL A 1 317 ? -24.350 5.153 34.432 1.00 56.75 317 VAL A N 1
ATOM 2482 C CA . VAL A 1 317 ? -24.032 4.890 33.029 1.00 56.75 317 VAL A CA 1
ATOM 2483 C C . VAL A 1 317 ? -22.604 5.349 32.746 1.00 56.75 317 VAL A C 1
ATOM 2485 O O . VAL A 1 317 ? -22.256 6.472 33.082 1.00 56.75 317 VAL A O 1
ATOM 2488 N N . THR A 1 318 ? -21.776 4.521 32.111 1.00 56.50 318 THR A N 1
ATOM 2489 C CA . THR A 1 318 ? -20.422 4.908 31.683 1.00 56.50 318 THR A CA 1
ATOM 2490 C C . THR A 1 318 ? -20.370 5.169 30.186 1.00 56.50 318 THR A C 1
ATOM 2492 O O . THR A 1 318 ? -20.964 4.431 29.400 1.00 56.50 318 THR A O 1
ATOM 2495 N N . SER A 1 319 ? -19.639 6.205 29.780 1.00 52.50 319 SER A N 1
ATOM 2496 C CA . SER A 1 319 ? -19.343 6.477 28.371 1.00 52.50 319 SER A CA 1
ATOM 2497 C C . SER A 1 319 ? -17.840 6.411 28.101 1.00 52.50 319 SER A C 1
ATOM 2499 O O . SER A 1 319 ? -17.016 6.758 28.951 1.00 52.50 319 SER A O 1
ATOM 2501 N N . ASN A 1 320 ? -17.495 5.917 26.913 1.00 53.22 320 ASN A N 1
ATOM 2502 C CA . ASN A 1 320 ? -16.153 5.982 26.343 1.00 53.22 320 ASN A CA 1
ATOM 2503 C C . ASN A 1 320 ? -16.106 7.067 25.251 1.00 53.22 320 ASN A C 1
ATOM 2505 O O . ASN A 1 320 ? -17.113 7.718 24.967 1.00 53.22 320 ASN A O 1
ATOM 2509 N N . ASP A 1 321 ? -14.955 7.209 24.602 1.00 53.91 321 ASP A N 1
ATOM 2510 C CA . ASP A 1 321 ? -14.626 8.203 23.569 1.00 53.91 321 ASP A CA 1
ATOM 2511 C C . ASP A 1 321 ? -15.611 8.234 22.376 1.00 53.91 321 ASP A C 1
ATOM 2513 O O . ASP A 1 321 ? -15.603 9.177 21.589 1.00 53.91 321 ASP A O 1
ATOM 2517 N N . ASN A 1 322 ? -16.463 7.211 22.226 1.00 50.50 322 ASN A N 1
ATOM 2518 C CA . ASN A 1 322 ? -17.443 7.074 21.145 1.00 50.50 322 ASN A CA 1
ATOM 2519 C C . ASN A 1 322 ? -18.892 7.394 21.578 1.00 50.50 322 ASN A C 1
ATOM 2521 O O . ASN A 1 322 ? -19.832 7.198 20.806 1.00 50.50 322 ASN A O 1
ATOM 2525 N N . GLY A 1 323 ? -19.100 7.850 22.819 1.00 47.88 323 GLY A N 1
ATOM 2526 C CA . GLY A 1 323 ? -20.348 8.467 23.284 1.00 47.88 323 GLY A CA 1
ATOM 2527 C C . GLY A 1 323 ? -21.589 7.566 23.357 1.00 47.88 323 GLY A C 1
ATOM 2528 O O . GLY A 1 323 ? -22.684 8.082 23.583 1.00 47.88 323 GLY A O 1
ATOM 2529 N N . LYS A 1 324 ? -21.476 6.240 23.174 1.00 46.44 324 LYS A N 1
ATOM 2530 C CA . LYS A 1 324 ? -22.636 5.330 23.182 1.00 46.44 324 LYS A CA 1
ATOM 2531 C C . LYS A 1 324 ? -22.560 4.292 24.297 1.00 46.44 324 LYS A C 1
ATOM 2533 O O . LYS A 1 324 ? -21.637 3.488 24.367 1.00 46.44 324 LYS A O 1
ATOM 2538 N N . VAL A 1 325 ? -23.580 4.322 25.143 1.00 49.59 325 VAL A N 1
ATOM 2539 C CA . VAL A 1 325 ? -23.737 3.498 26.342 1.00 49.59 325 VAL A CA 1
ATOM 2540 C C . VAL A 1 325 ? -24.586 2.276 25.996 1.00 49.59 325 VAL A C 1
ATOM 2542 O O . VAL A 1 325 ? -25.629 2.409 25.355 1.00 49.59 325 VAL A O 1
ATOM 2545 N N . GLU A 1 326 ? -24.173 1.089 26.438 1.00 43.66 326 GLU A N 1
ATOM 2546 C CA . GLU A 1 326 ? -24.977 -0.132 26.335 1.00 43.66 326 GLU A CA 1
ATOM 2547 C C . GLU A 1 326 ? -25.898 -0.294 27.563 1.00 43.66 326 GLU A C 1
ATOM 2549 O O . GLU A 1 326 ? -25.453 -0.189 28.703 1.00 43.66 326 GLU A O 1
ATOM 2554 N N . CYS A 1 327 ? -27.193 -0.577 27.364 1.00 42.62 327 CYS A N 1
ATOM 2555 C CA . CYS A 1 327 ? -28.181 -0.689 28.453 1.00 42.62 327 CYS A CA 1
ATOM 2556 C C . CYS A 1 327 ? -27.970 -1.892 29.391 1.00 42.62 327 CYS A C 1
ATOM 2558 O O . CYS A 1 327 ? -28.538 -1.916 30.476 1.00 42.62 327 CYS A O 1
ATOM 2560 N N . LYS A 1 328 ? -27.157 -2.889 29.008 1.00 42.25 328 LYS A N 1
ATOM 2561 C CA . LYS A 1 328 ? -26.789 -4.028 29.882 1.00 42.25 328 LYS A CA 1
ATOM 2562 C C . LYS A 1 328 ? -25.929 -3.620 31.081 1.00 42.25 328 LYS A C 1
ATOM 2564 O O . LYS A 1 328 ? -25.767 -4.381 32.031 1.00 42.25 328 LYS A O 1
ATOM 2569 N N . ASN A 1 329 ? -25.419 -2.400 31.027 1.00 46.66 329 ASN A N 1
ATOM 2570 C CA . ASN A 1 329 ? -24.413 -1.835 31.896 1.00 46.66 329 ASN A CA 1
ATOM 2571 C C . ASN A 1 329 ? -25.031 -0.733 32.771 1.00 46.66 329 ASN A C 1
ATOM 2573 O O . ASN A 1 329 ? -24.489 0.350 32.956 1.00 46.66 329 ASN A O 1
ATOM 2577 N N . THR A 1 330 ? -26.223 -1.016 33.293 1.00 47.06 330 THR A N 1
ATOM 2578 C CA . THR A 1 330 ? -26.952 -0.147 34.215 1.00 47.06 330 THR A CA 1
ATOM 2579 C C . THR A 1 330 ? -27.026 -0.811 35.582 1.00 47.06 330 THR A C 1
ATOM 2581 O O . THR A 1 330 ? -27.413 -1.976 35.704 1.00 47.06 330 THR A O 1
ATOM 2584 N N . ARG A 1 331 ? -26.668 -0.076 36.634 1.00 52.31 331 ARG A N 1
ATOM 2585 C CA . ARG A 1 331 ? -26.960 -0.457 38.021 1.00 52.31 331 ARG A CA 1
ATOM 2586 C C . ARG A 1 331 ? -27.974 0.525 38.570 1.00 52.31 331 ARG A C 1
ATOM 2588 O O . ARG A 1 331 ? -27.736 1.727 38.495 1.00 52.31 331 ARG A O 1
ATOM 2595 N N . THR A 1 332 ? -29.075 -0.000 39.098 1.00 52.75 332 THR A N 1
ATOM 2596 C CA . THR A 1 332 ? -30.171 0.810 39.621 1.00 52.75 332 THR A CA 1
ATOM 2597 C C . THR A 1 332 ? -30.222 0.709 41.138 1.00 52.75 332 THR A C 1
ATOM 2599 O O . THR A 1 332 ? -30.356 -0.381 41.688 1.00 52.75 332 THR A O 1
ATOM 2602 N N . ALA A 1 333 ? -30.113 1.851 41.806 1.00 52.59 333 ALA A N 1
ATOM 2603 C CA . ALA A 1 333 ? -30.368 1.991 43.234 1.00 52.59 333 ALA A CA 1
ATOM 2604 C C . ALA A 1 333 ? -31.802 2.495 43.461 1.00 52.59 333 ALA A C 1
ATOM 2606 O O . ALA A 1 333 ? -32.295 3.307 42.677 1.00 52.59 333 ALA A O 1
ATOM 2607 N N . PHE A 1 334 ? -32.455 2.018 44.524 1.00 52.81 334 PHE A N 1
ATOM 2608 C CA . PHE A 1 334 ? -33.858 2.303 44.837 1.00 52.81 334 PHE A CA 1
ATOM 2609 C C . PHE A 1 334 ? -34.007 2.939 46.221 1.00 52.81 334 PHE A C 1
ATOM 2611 O O . PHE A 1 334 ? -33.379 2.490 47.185 1.00 52.81 334 PHE A O 1
ATOM 2618 N N . VAL A 1 335 ? -34.858 3.962 46.315 1.00 53.28 335 VAL A N 1
ATOM 2619 C CA . VAL A 1 335 ? -35.211 4.635 47.572 1.00 53.28 335 VAL A CA 1
ATOM 2620 C C . VAL A 1 335 ? -36.728 4.767 47.656 1.00 53.28 335 VAL A C 1
ATOM 2622 O O . VAL A 1 335 ? -37.334 5.352 46.759 1.00 53.28 335 VAL A O 1
ATOM 2625 N N . THR A 1 336 ? -37.316 4.229 48.729 1.00 47.81 336 THR A N 1
ATOM 2626 C CA . THR A 1 336 ? -38.753 4.314 49.021 1.00 47.81 336 THR A CA 1
ATOM 2627 C C . THR A 1 336 ? -39.105 5.574 49.796 1.00 47.81 336 THR A C 1
ATOM 2629 O O . THR A 1 336 ? -38.344 5.997 50.669 1.00 47.81 336 THR A O 1
ATOM 2632 N N . ALA A 1 337 ? -40.307 6.103 49.557 1.00 42.41 337 ALA A N 1
ATOM 2633 C CA . ALA A 1 337 ? -40.884 7.208 50.333 1.00 42.41 337 ALA A CA 1
ATOM 2634 C C . ALA A 1 337 ? -40.994 6.910 51.849 1.00 42.41 337 ALA A C 1
A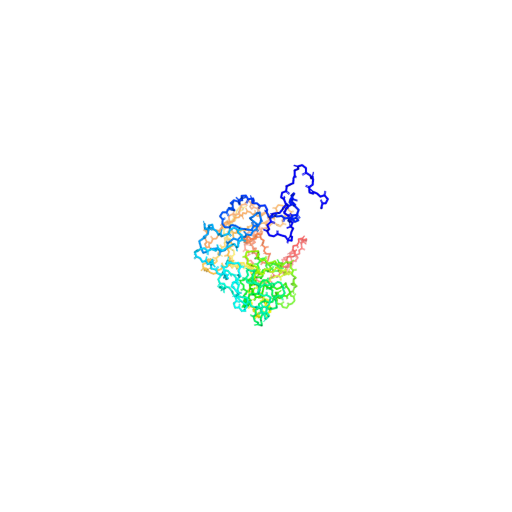TOM 2636 O O . ALA A 1 337 ? -40.800 7.798 52.678 1.00 42.41 337 ALA A O 1
ATOM 2637 N N . ASP A 1 338 ? -41.221 5.645 52.223 1.00 44.47 338 ASP A N 1
ATOM 2638 C CA . ASP A 1 338 ? -41.148 5.168 53.607 1.00 44.47 338 ASP A CA 1
ATOM 2639 C C . ASP A 1 338 ? -39.744 4.617 53.872 1.00 44.47 338 ASP A C 1
ATOM 2641 O O . ASP A 1 338 ? -39.414 3.540 53.381 1.00 44.47 338 ASP A O 1
ATOM 2645 N N . VAL A 1 339 ? -38.898 5.341 54.608 1.00 41.50 339 VAL A N 1
ATOM 2646 C CA . VAL A 1 339 ? -37.463 5.052 54.810 1.00 41.50 339 VAL A CA 1
ATOM 2647 C C . VAL A 1 339 ? -37.192 3.616 55.311 1.00 41.50 339 VAL A C 1
ATOM 2649 O O . VAL A 1 339 ? -37.068 3.357 56.507 1.00 41.50 339 VAL A O 1
ATOM 2652 N N . LYS A 1 340 ? -37.050 2.671 54.375 1.00 33.22 340 LYS A N 1
ATOM 2653 C CA . LYS A 1 340 ? -36.409 1.356 54.506 1.00 33.22 340 LYS A CA 1
ATOM 2654 C C . LYS A 1 340 ? -35.785 1.015 53.157 1.00 33.22 340 LYS A C 1
ATOM 2656 O O . LYS A 1 340 ? -36.438 0.504 52.255 1.00 33.22 340 LYS A O 1
ATOM 2661 N N . ILE A 1 341 ? -34.496 1.313 53.032 1.00 35.22 341 ILE A N 1
ATOM 2662 C CA . ILE A 1 341 ? -33.709 1.016 51.835 1.00 35.22 341 ILE A CA 1
ATOM 2663 C C . ILE A 1 341 ? -33.552 -0.506 51.730 1.00 35.22 341 ILE A C 1
ATOM 2665 O O . ILE A 1 341 ? -32.920 -1.127 52.584 1.00 35.22 341 ILE A O 1
ATOM 2669 N N . ILE A 1 342 ? -34.117 -1.107 50.682 1.00 32.94 342 ILE A N 1
ATOM 2670 C CA . ILE A 1 342 ? -33.833 -2.491 50.291 1.00 32.94 342 ILE A CA 1
ATOM 2671 C C . ILE A 1 342 ? -32.864 -2.424 49.109 1.00 32.94 342 ILE A C 1
ATOM 2673 O O . ILE A 1 342 ? -33.251 -2.069 47.998 1.00 32.94 342 ILE A O 1
ATOM 2677 N N . VAL A 1 343 ? -31.594 -2.761 49.343 1.00 32.41 343 VAL A N 1
ATOM 2678 C CA . VAL A 1 343 ? -30.612 -2.954 48.268 1.00 32.41 343 VAL A CA 1
ATOM 2679 C C . VAL A 1 343 ? -30.905 -4.304 47.616 1.00 32.41 343 VAL A C 1
ATOM 2681 O O . VAL A 1 343 ? -30.475 -5.347 48.104 1.00 32.41 343 VAL A O 1
ATOM 2684 N N . LEU A 1 344 ? -31.680 -4.313 46.532 1.00 33.72 344 LEU A N 1
ATOM 2685 C CA . LEU A 1 344 ? -31.844 -5.518 45.721 1.00 33.72 344 LEU A CA 1
ATOM 2686 C C . LEU A 1 344 ? -30.664 -5.626 44.754 1.00 33.72 344 LEU A C 1
ATOM 2688 O O . LEU A 1 344 ? -30.635 -4.985 43.705 1.00 33.72 344 LEU A O 1
ATOM 2692 N N . SER A 1 345 ? -29.695 -6.474 45.097 1.00 34.09 345 SER A N 1
ATOM 2693 C CA . SER A 1 345 ? -28.773 -7.042 44.112 1.00 34.09 345 SER A CA 1
ATOM 2694 C C . SER A 1 345 ? -29.581 -7.975 43.207 1.00 34.09 345 SER A C 1
ATOM 2696 O O . SER A 1 345 ? -29.807 -9.143 43.522 1.00 34.09 345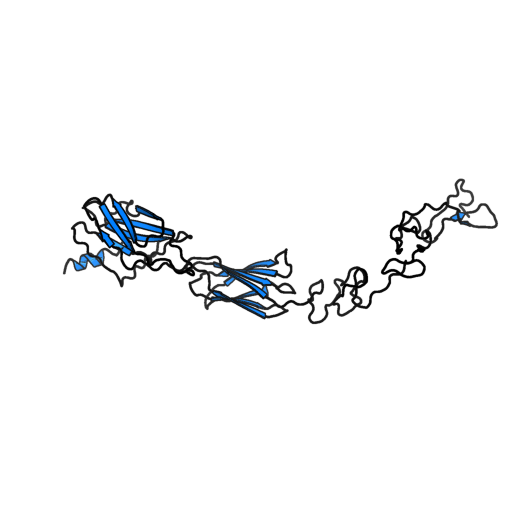 SER A O 1
ATOM 2698 N N . LEU A 1 346 ? -30.106 -7.443 42.103 1.00 37.94 346 LEU A N 1
ATOM 2699 C CA . LEU A 1 346 ? -30.818 -8.232 41.099 1.00 37.94 346 LEU A CA 1
ATOM 2700 C C . LEU A 1 346 ? -29.797 -8.986 40.243 1.00 37.94 346 LEU A C 1
ATOM 2702 O O . LEU A 1 346 ? -29.541 -8.638 39.094 1.00 37.94 346 LEU A O 1
ATOM 2706 N N . GLN A 1 347 ? -29.193 -10.025 40.817 1.00 26.62 347 GLN A N 1
ATOM 2707 C CA . GLN A 1 347 ? -28.204 -10.854 40.127 1.00 26.62 347 GLN A CA 1
ATOM 2708 C C . GLN A 1 347 ? -28.794 -11.768 39.042 1.00 26.62 347 GLN A C 1
ATOM 2710 O O . GLN A 1 347 ? -28.017 -12.401 38.346 1.00 26.62 347 GLN A O 1
ATOM 2715 N N . ASN A 1 348 ? -30.117 -11.827 38.839 1.00 26.70 348 ASN A N 1
ATOM 2716 C CA . ASN A 1 348 ? -30.732 -12.664 37.796 1.00 26.70 348 ASN A CA 1
ATOM 2717 C C . ASN A 1 348 ? -32.081 -12.115 37.288 1.00 26.70 348 ASN A C 1
ATOM 2719 O O . ASN A 1 348 ? -33.103 -12.793 37.370 1.00 26.70 348 ASN A O 1
ATOM 2723 N N . ILE A 1 349 ? -32.110 -10.898 36.736 1.00 28.22 349 ILE A N 1
ATOM 2724 C CA . ILE A 1 349 ? -33.213 -10.482 35.853 1.00 28.22 349 ILE A CA 1
ATOM 2725 C C . ILE A 1 349 ? -32.622 -10.007 34.530 1.00 28.22 349 ILE A C 1
ATOM 2727 O O . ILE A 1 349 ? -31.925 -8.997 34.464 1.00 28.22 349 ILE A O 1
ATOM 2731 N N . VAL A 1 350 ? -32.920 -10.747 33.463 1.00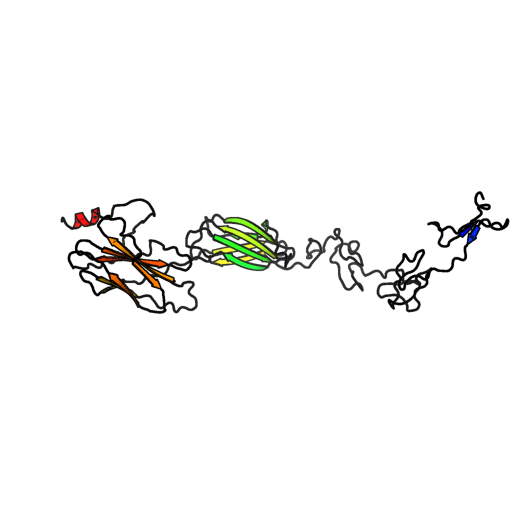 23.44 350 VAL A N 1
ATOM 2732 C CA . VAL A 1 350 ? -32.679 -10.308 32.089 1.00 23.44 350 VAL A CA 1
ATOM 2733 C C . VAL A 1 350 ? -33.684 -9.195 31.792 1.00 23.44 350 VAL A C 1
ATOM 2735 O O . VAL A 1 350 ? -34.825 -9.459 31.422 1.00 23.44 350 VAL A O 1
ATOM 2738 N N . ILE A 1 351 ? -33.280 -7.938 31.975 1.00 27.78 351 ILE A N 1
ATOM 2739 C CA . ILE A 1 351 ? -34.030 -6.804 31.433 1.00 27.78 351 ILE A CA 1
ATOM 2740 C C . ILE A 1 351 ? -33.694 -6.743 29.942 1.00 27.78 351 ILE A C 1
ATOM 2742 O O . ILE A 1 351 ? -32.643 -6.247 29.542 1.00 27.78 351 ILE A O 1
ATOM 2746 N N . ILE A 1 352 ? -34.572 -7.304 29.110 1.00 23.16 352 ILE A N 1
ATOM 2747 C CA . ILE A 1 352 ? -34.533 -7.089 27.663 1.00 23.16 352 ILE A CA 1
ATOM 2748 C C . ILE A 1 352 ? -35.119 -5.697 27.408 1.00 23.16 352 ILE A C 1
ATOM 2750 O O . ILE A 1 352 ? -36.315 -5.547 27.171 1.00 23.16 352 ILE A O 1
ATOM 2754 N N . THR A 1 353 ? -34.294 -4.657 27.492 1.00 27.28 353 THR A N 1
ATOM 2755 C CA . THR A 1 353 ? -34.661 -3.314 27.028 1.00 27.28 353 THR A CA 1
ATOM 2756 C C . THR 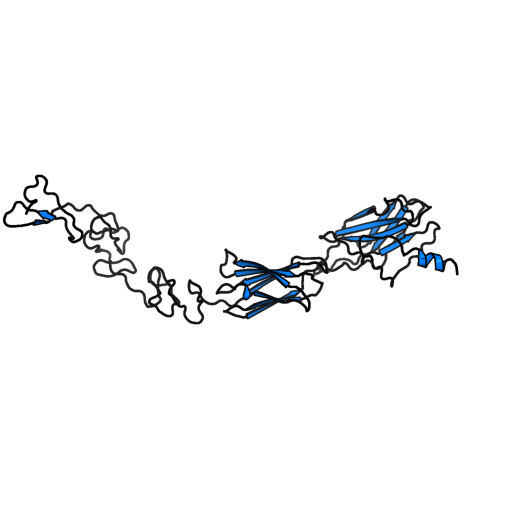A 1 353 ? -34.341 -3.198 25.542 1.00 27.28 353 THR A C 1
ATOM 2758 O O . THR A 1 353 ? -33.213 -2.926 25.138 1.00 27.28 353 THR A O 1
ATOM 2761 N N . ILE A 1 354 ? -35.361 -3.417 24.710 1.00 25.31 354 ILE A N 1
ATOM 2762 C CA . ILE A 1 354 ? -35.360 -2.997 23.308 1.00 25.31 354 ILE A CA 1
ATOM 2763 C C . ILE A 1 354 ? -35.680 -1.497 23.312 1.00 25.31 354 ILE A C 1
ATOM 2765 O O . ILE A 1 354 ? -36.790 -1.078 23.624 1.00 25.31 354 ILE A O 1
ATOM 2769 N N . CYS A 1 355 ? -34.681 -0.674 23.017 1.00 24.48 355 CYS A N 1
ATOM 2770 C CA . CYS A 1 355 ? -34.867 0.742 22.698 1.00 24.48 355 CYS A CA 1
ATOM 2771 C C . CYS A 1 355 ? -35.597 0.865 21.336 1.00 24.48 355 CYS A C 1
ATOM 2773 O O . CYS A 1 355 ? -35.292 0.046 20.467 1.00 24.48 355 CYS A O 1
ATOM 2775 N N . PRO A 1 356 ? -36.468 1.857 21.039 1.00 33.34 356 PRO A N 1
ATOM 2776 C CA . PRO A 1 356 ? -37.181 2.832 21.864 1.00 33.34 356 PRO A CA 1
ATOM 2777 C C . PRO A 1 356 ? -38.701 2.797 21.562 1.00 33.34 356 PRO A C 1
ATOM 2779 O O . PRO A 1 356 ? -39.174 3.582 20.753 1.00 33.34 356 PRO A O 1
ATOM 2782 N N . THR A 1 357 ? -39.495 1.927 22.187 1.00 28.45 357 THR A N 1
ATOM 2783 C CA . THR A 1 357 ? -40.969 2.083 22.246 1.00 28.45 357 THR A CA 1
ATOM 2784 C C . THR A 1 357 ? -41.538 1.212 23.370 1.00 28.45 357 THR A C 1
ATOM 2786 O O . THR A 1 357 ? -41.240 0.023 23.396 1.00 28.45 357 THR A O 1
ATOM 2789 N N . LEU A 1 358 ? -42.410 1.796 24.207 1.00 28.08 358 LEU A N 1
ATOM 2790 C CA . LEU A 1 358 ? -43.211 1.197 25.303 1.00 28.08 358 LEU A CA 1
ATOM 2791 C C . LEU A 1 358 ? -42.429 0.822 26.581 1.00 28.08 358 LEU A C 1
ATOM 2793 O O . LEU A 1 358 ? -41.494 0.037 26.539 1.00 28.08 358 LEU A O 1
ATOM 2797 N N . LEU A 1 359 ? -42.656 1.433 27.752 1.00 34.75 359 LEU A N 1
ATOM 2798 C CA . LEU A 1 359 ? -43.869 1.586 28.585 1.00 34.75 359 LEU A CA 1
ATOM 2799 C C . LEU A 1 359 ? -44.436 0.244 29.108 1.00 34.75 359 LEU A C 1
ATOM 2801 O O . LEU A 1 359 ? -45.002 -0.535 28.354 1.00 34.75 359 LEU A O 1
ATOM 2805 N N . VAL A 1 360 ? -44.341 0.081 30.438 1.00 37.06 360 VAL A N 1
ATOM 2806 C CA . VAL A 1 360 ? -45.121 -0.809 31.327 1.00 37.06 360 VAL A CA 1
ATOM 2807 C C . VAL A 1 360 ? -44.900 -2.318 31.178 1.00 37.06 360 VAL A C 1
ATOM 2809 O O . VAL A 1 360 ? -45.440 -2.940 30.280 1.00 37.06 360 VAL A O 1
ATOM 2812 N N . LEU A 1 361 ? -44.222 -2.920 32.168 1.00 27.91 361 LEU A N 1
ATOM 2813 C CA . LEU A 1 361 ? -44.510 -4.292 32.643 1.00 27.91 361 LEU A CA 1
ATOM 2814 C C . LEU A 1 361 ? -43.868 -4.656 34.002 1.00 27.91 361 LEU A C 1
ATOM 2816 O O . LEU A 1 361 ? -44.129 -5.734 34.526 1.00 27.91 361 LEU A O 1
ATOM 2820 N N . ILE A 1 362 ? -43.098 -3.763 34.637 1.00 35.94 362 ILE A N 1
ATOM 2821 C CA . ILE A 1 362 ? -42.449 -4.056 35.937 1.00 35.94 362 ILE A CA 1
ATOM 2822 C C . ILE A 1 362 ? -43.389 -3.815 37.144 1.00 35.94 362 ILE A C 1
ATOM 2824 O O . ILE A 1 362 ? -43.069 -4.171 38.273 1.00 35.94 362 ILE A O 1
ATOM 2828 N N . ILE A 1 363 ? -44.608 -3.309 36.925 1.00 35.75 363 ILE A N 1
ATOM 2829 C CA . ILE A 1 363 ? -45.563 -3.016 38.014 1.00 35.75 363 ILE A CA 1
ATOM 2830 C C . ILE A 1 363 ? -46.376 -4.256 38.457 1.00 35.75 363 ILE A C 1
ATOM 2832 O O . ILE A 1 363 ? -46.855 -4.304 39.588 1.00 35.75 363 ILE A O 1
ATOM 2836 N N . LEU A 1 364 ? -46.494 -5.314 37.643 1.00 29.58 364 LEU A N 1
ATOM 2837 C CA . LEU A 1 364 ? -47.389 -6.442 37.968 1.00 29.58 364 LEU A CA 1
ATOM 2838 C C . LEU A 1 364 ? -46.786 -7.502 38.910 1.00 29.58 364 LEU A C 1
ATOM 2840 O O . LEU A 1 364 ? -47.534 -8.151 39.636 1.00 29.58 364 LEU A O 1
ATOM 2844 N N . GLY A 1 365 ? -45.459 -7.653 38.971 1.00 31.67 365 GLY A N 1
ATOM 2845 C CA . GLY A 1 365 ? -44.822 -8.629 39.872 1.00 31.67 365 GLY A CA 1
ATOM 2846 C C . GLY A 1 365 ? -44.777 -8.180 41.337 1.00 31.67 365 GLY A C 1
ATOM 2847 O O . GLY A 1 365 ? -44.950 -8.988 42.247 1.00 31.67 365 GLY A O 1
ATOM 2848 N N . PHE A 1 366 ? -44.604 -6.876 41.574 1.00 35.28 366 PHE A N 1
ATOM 2849 C CA . PHE A 1 366 ? -44.442 -6.328 42.925 1.00 35.28 366 PHE A CA 1
ATOM 2850 C C . PHE A 1 366 ? -45.766 -6.093 43.664 1.00 35.28 366 PHE A C 1
ATOM 2852 O O . PHE A 1 366 ? -45.794 -6.151 44.893 1.00 35.28 366 PHE A O 1
ATOM 2859 N N . ILE A 1 367 ? -46.882 -5.905 42.949 1.00 34.50 367 ILE A N 1
ATOM 2860 C CA . ILE A 1 367 ? -48.208 -5.784 43.580 1.00 34.50 367 ILE A CA 1
ATOM 2861 C C . ILE A 1 367 ? -48.713 -7.148 44.084 1.00 34.50 367 ILE A C 1
ATOM 2863 O O . ILE A 1 367 ? -49.412 -7.203 45.095 1.00 34.50 367 ILE A O 1
ATOM 2867 N N . ILE A 1 368 ? -48.319 -8.259 43.450 1.00 33.38 368 ILE A N 1
ATOM 2868 C CA . ILE A 1 368 ? -48.761 -9.604 43.860 1.00 33.38 368 ILE A CA 1
ATOM 2869 C C . ILE A 1 368 ? -48.025 -10.080 45.126 1.00 33.38 368 ILE A C 1
ATOM 2871 O O . ILE A 1 368 ? -48.636 -10.738 45.963 1.00 33.38 368 ILE A O 1
ATOM 2875 N N . TYR A 1 369 ? -46.772 -9.668 45.353 1.00 31.25 369 TYR A N 1
ATOM 2876 C CA . TYR A 1 369 ? -46.026 -10.059 46.563 1.00 31.25 369 TYR A CA 1
ATOM 2877 C C . TYR A 1 369 ? -46.404 -9.257 47.824 1.00 31.25 369 TYR A C 1
ATOM 2879 O O . TYR A 1 369 ? -45.976 -9.590 48.923 1.00 31.25 369 TYR A O 1
ATOM 2887 N N . ARG A 1 370 ? -47.220 -8.201 47.691 1.00 31.89 370 ARG A N 1
ATOM 2888 C CA . ARG A 1 370 ? -47.757 -7.426 48.826 1.00 31.89 370 ARG A CA 1
ATOM 2889 C C . ARG A 1 370 ? -49.200 -7.795 49.202 1.00 31.89 370 ARG A C 1
ATOM 2891 O O . ARG A 1 370 ? -49.780 -7.135 50.061 1.00 31.89 370 ARG A O 1
ATOM 2898 N N . LYS A 1 371 ? -49.783 -8.826 48.574 1.00 34.44 371 LYS A N 1
ATOM 2899 C CA . LYS A 1 371 ? -51.143 -9.325 48.865 1.00 34.44 371 LYS A CA 1
ATOM 2900 C C . LYS A 1 371 ? -51.221 -10.820 49.228 1.00 34.44 371 LYS A C 1
ATOM 2902 O O . LYS A 1 371 ? -52.325 -11.362 49.232 1.00 34.44 371 LYS A O 1
ATOM 2907 N N . LEU A 1 372 ? -50.096 -11.456 49.568 1.00 32.81 372 LEU A N 1
ATOM 2908 C CA . LEU A 1 372 ? -50.028 -12.803 50.153 1.00 32.81 372 LEU A CA 1
ATOM 2909 C C . LEU A 1 372 ? -49.310 -12.774 51.500 1.00 32.81 372 LEU A C 1
ATOM 2911 O O . LEU A 1 372 ? -48.299 -12.042 51.595 1.00 32.81 372 LEU A O 1
#